Protein AF-0000000072297226 (afdb_homodimer)

pLDDT: mean 73.75, std 20.99, range [23.91, 97.94]

Structure (mmCIF, N/CA/C/O backbone):
data_AF-0000000072297226-model_v1
#
loop_
_entity.id
_entity.type
_entity.pdbx_description
1 polymer 'Uncharacterized protein'
#
loop_
_atom_site.group_PDB
_atom_site.id
_atom_site.type_symbol
_atom_site.label_atom_id
_atom_site.label_alt_id
_atom_site.label_comp_id
_atom_site.label_asym_id
_atom_site.label_entity_id
_atom_site.label_seq_id
_atom_site.pdbx_PDB_ins_code
_atom_site.Cartn_x
_atom_site.Cartn_y
_atom_site.Cartn_z
_atom_site.occupancy
_atom_site.B_iso_or_equiv
_atom_site.auth_seq_id
_atom_site.auth_comp_id
_atom_site.auth_asym_id
_atom_site.auth_atom_id
_atom_site.pdbx_PDB_model_num
ATOM 1 N N . MET A 1 1 ? 13.914 -8.742 -15.695 1 69.19 1 MET A N 1
ATOM 2 C CA . MET A 1 1 ? 13.812 -7.773 -14.602 1 69.19 1 MET A CA 1
ATOM 3 C C . MET A 1 1 ? 15.172 -7.152 -14.297 1 69.19 1 MET A C 1
ATOM 5 O O . MET A 1 1 ? 16.203 -7.809 -14.438 1 69.19 1 MET A O 1
ATOM 9 N N . SER A 1 2 ? 15.219 -5.949 -14.078 1 81.19 2 SER A N 1
ATOM 10 C CA . SER A 1 2 ? 16.469 -5.23 -13.836 1 81.19 2 SER A CA 1
ATOM 11 C C . SER A 1 2 ? 17.125 -5.684 -12.539 1 81.19 2 SER A C 1
ATOM 13 O O . SER A 1 2 ? 16.438 -6.07 -11.586 1 81.19 2 SER A O 1
ATOM 15 N N . SER A 1 3 ? 18.391 -5.738 -12.586 1 87.81 3 SER A N 1
ATOM 16 C CA . SER A 1 3 ? 19.172 -6.105 -11.414 1 87.81 3 SER A CA 1
ATOM 17 C C . SER A 1 3 ? 19.266 -4.949 -10.422 1 87.81 3 SER A C 1
ATOM 19 O O . SER A 1 3 ? 18.938 -3.811 -10.758 1 87.81 3 SER A O 1
ATOM 21 N N . ILE A 1 4 ? 19.719 -5.289 -9.242 1 91.44 4 ILE A N 1
ATOM 22 C CA . ILE A 1 4 ? 19.938 -4.289 -8.203 1 91.44 4 ILE A CA 1
ATOM 23 C C . ILE A 1 4 ? 20.906 -3.221 -8.711 1 91.44 4 ILE A C 1
ATOM 25 O O . ILE A 1 4 ? 20.641 -2.023 -8.57 1 91.44 4 ILE A O 1
ATOM 29 N N . LYS A 1 5 ? 21.984 -3.68 -9.32 1 89.06 5 LYS A N 1
ATOM 30 C CA . LYS A 1 5 ? 23.016 -2.756 -9.805 1 89.06 5 LYS A CA 1
ATOM 31 C C . LYS A 1 5 ? 22.453 -1.847 -10.898 1 89.06 5 LYS A C 1
ATOM 33 O O . LYS A 1 5 ? 22.672 -0.633 -10.867 1 89.06 5 LYS A O 1
ATOM 38 N N . GLU A 1 6 ? 21.766 -2.432 -11.859 1 91.38 6 GLU A N 1
ATOM 39 C CA . GLU A 1 6 ? 21.188 -1.663 -12.961 1 91.38 6 GLU A CA 1
ATOM 40 C C . GLU A 1 6 ? 20.203 -0.624 -12.453 1 91.38 6 GLU A C 1
ATOM 42 O O . GLU A 1 6 ? 20.219 0.528 -12.891 1 91.38 6 GLU A O 1
ATOM 47 N N . LEU A 1 7 ? 19.328 -1.038 -11.523 1 93.19 7 LEU A N 1
ATOM 48 C CA . LEU A 1 7 ? 18.328 -0.127 -10.961 1 93.19 7 LEU A CA 1
ATOM 49 C C . LEU A 1 7 ? 19.016 0.98 -10.156 1 93.19 7 LEU A C 1
ATOM 51 O O . LEU A 1 7 ? 18.625 2.148 -10.258 1 93.19 7 LEU A O 1
ATOM 55 N N . SER A 1 8 ? 20 0.607 -9.344 1 91.5 8 SER A N 1
ATOM 56 C CA . SER A 1 8 ? 20.719 1.586 -8.539 1 91.5 8 SER A CA 1
ATOM 57 C C . SER A 1 8 ? 21.344 2.672 -9.406 1 91.5 8 SER A C 1
ATOM 59 O O . SER A 1 8 ? 21.219 3.861 -9.109 1 91.5 8 SER A O 1
ATOM 61 N N . GLU A 1 9 ? 21.953 2.297 -10.484 1 91 9 GLU A N 1
ATOM 62 C CA . GLU A 1 9 ? 22.609 3.236 -11.391 1 91 9 GLU A CA 1
ATOM 63 C C . GLU A 1 9 ? 21.594 4.129 -12.094 1 91 9 GLU A C 1
ATOM 65 O O . GLU A 1 9 ? 21.812 5.332 -12.242 1 91 9 GLU A O 1
ATOM 70 N N . ARG A 1 10 ? 20.547 3.51 -12.555 1 93.62 10 ARG A N 1
ATOM 71 C CA . ARG A 1 10 ? 19.5 4.273 -13.242 1 93.62 10 ARG A CA 1
ATOM 72 C C . ARG A 1 10 ? 18.844 5.266 -12.297 1 93.62 10 ARG A C 1
ATOM 74 O O . ARG A 1 10 ? 18.562 6.406 -12.68 1 93.62 10 ARG A O 1
ATOM 81 N N . ILE A 1 11 ? 18.516 4.84 -11.07 1 94.31 11 ILE A N 1
ATOM 82 C CA . ILE A 1 11 ? 17.922 5.711 -10.062 1 94.31 11 ILE A CA 1
ATOM 83 C C . ILE A 1 11 ? 18.844 6.906 -9.797 1 94.31 11 ILE A C 1
ATOM 85 O O . ILE A 1 11 ? 18.375 8.047 -9.75 1 94.31 11 ILE A O 1
ATOM 89 N N . ALA A 1 12 ? 20.172 6.664 -9.648 1 92.06 12 ALA A N 1
ATOM 90 C CA . ALA A 1 12 ? 21.125 7.734 -9.391 1 92.06 12 ALA A CA 1
ATOM 91 C C . ALA A 1 12 ? 21.172 8.727 -10.547 1 92.06 12 ALA A C 1
ATOM 93 O O . ALA A 1 12 ? 21.094 9.938 -10.336 1 92.06 12 ALA A O 1
ATOM 94 N N . ARG A 1 13 ? 21.219 8.234 -11.703 1 94 13 ARG A N 1
ATOM 95 C CA . ARG A 1 13 ? 21.328 9.086 -12.883 1 94 13 ARG A CA 1
ATOM 96 C C . ARG A 1 13 ? 20.062 9.914 -13.078 1 94 13 ARG A C 1
ATOM 98 O O . ARG A 1 13 ? 20.125 11.133 -13.273 1 94 13 ARG A O 1
ATOM 105 N N . LYS A 1 14 ? 18.922 9.25 -13.055 1 94.56 14 LYS A N 1
ATOM 106 C CA . LYS A 1 14 ? 17.656 9.922 -13.344 1 94.56 14 LYS A CA 1
ATOM 107 C C . LYS A 1 14 ? 17.266 10.859 -12.211 1 94.56 14 LYS A C 1
ATOM 109 O O . LYS A 1 14 ? 16.688 11.922 -12.445 1 94.56 14 LYS A O 1
ATOM 114 N N . SER A 1 15 ? 17.531 10.438 -10.953 1 95.12 15 SER A N 1
ATOM 115 C CA . SER A 1 15 ? 17.219 11.336 -9.844 1 95.12 15 SER A CA 1
ATOM 116 C C . SER A 1 15 ? 18.062 12.602 -9.898 1 95.12 15 SER A C 1
ATOM 118 O O . SER A 1 15 ? 17.609 13.68 -9.508 1 95.12 15 SER A O 1
ATOM 120 N N . ALA A 1 16 ? 19.281 12.492 -10.406 1 94.25 16 ALA A N 1
ATOM 121 C CA . ALA A 1 16 ? 20.141 13.664 -10.555 1 94.25 16 ALA A CA 1
ATOM 122 C C . ALA A 1 16 ? 19.547 14.664 -11.539 1 94.25 16 ALA A C 1
ATOM 124 O O . ALA A 1 16 ? 19.672 15.875 -11.352 1 94.25 16 ALA A O 1
ATOM 125 N N . ILE A 1 17 ? 18.953 14.156 -12.547 1 95.44 17 ILE A N 1
ATOM 126 C CA . ILE A 1 17 ? 18.312 15.008 -13.531 1 95.44 17 ILE A CA 1
ATOM 127 C C . ILE A 1 17 ? 17.172 15.789 -12.867 1 95.44 17 ILE A C 1
ATOM 129 O O . ILE A 1 17 ? 17.062 17 -13.047 1 95.44 17 ILE A O 1
ATOM 133 N N . VAL A 1 18 ? 16.359 15.125 -12.109 1 95.06 18 VAL A N 1
ATOM 134 C CA . VAL A 1 18 ? 15.227 15.758 -11.453 1 95.06 18 VAL A CA 1
ATOM 135 C C . VAL A 1 18 ? 15.727 16.734 -10.398 1 95.06 18 VAL A C 1
ATOM 137 O O . VAL A 1 18 ? 15.172 17.828 -10.25 1 95.06 18 VAL A O 1
ATOM 140 N N . GLU A 1 19 ? 16.734 16.344 -9.664 1 94 19 GLU A N 1
ATOM 141 C CA . GLU A 1 19 ? 17.297 17.219 -8.633 1 94 19 GLU A CA 1
ATOM 142 C C . GLU A 1 19 ? 17.812 18.516 -9.227 1 94 19 GLU A C 1
ATOM 144 O O . GLU A 1 19 ? 17.641 19.594 -8.641 1 94 19 GLU A O 1
ATOM 149 N N . LYS A 1 20 ? 18.531 18.406 -10.305 1 94.5 20 LYS A N 1
ATOM 150 C CA . LYS A 1 20 ? 19.016 19.609 -10.992 1 94.5 20 LYS A CA 1
ATOM 151 C C . LYS A 1 20 ? 17.875 20.516 -11.406 1 94.5 20 LYS A C 1
ATOM 153 O O . LYS A 1 20 ? 17.969 21.734 -11.281 1 94.5 20 LYS A O 1
ATOM 158 N N . TRP A 1 21 ? 16.844 19.922 -11.922 1 95.56 21 TRP A N 1
ATOM 159 C CA . TRP A 1 21 ? 15.664 20.688 -12.305 1 95.56 21 TRP A CA 1
ATOM 160 C C . TRP A 1 21 ? 15.055 21.391 -11.094 1 95.56 21 TRP A C 1
ATOM 162 O O . TRP A 1 21 ? 14.703 22.562 -11.164 1 95.56 21 TRP A O 1
ATOM 172 N N . LEU A 1 22 ? 14.914 20.719 -9.984 1 95 22 LEU A N 1
ATOM 173 C CA . LEU A 1 22 ? 14.375 21.297 -8.758 1 95 22 LEU A CA 1
ATOM 174 C C . LEU A 1 22 ? 15.234 22.469 -8.289 1 95 22 LEU A C 1
ATOM 176 O O . LEU A 1 22 ? 14.711 23.5 -7.875 1 95 22 LEU A O 1
ATOM 180 N N . ALA A 1 23 ? 16.516 22.281 -8.359 1 93.62 23 ALA A N 1
ATOM 181 C CA . ALA A 1 23 ? 17.438 23.328 -7.969 1 93.62 23 ALA A CA 1
ATOM 182 C C . ALA A 1 23 ? 17.266 24.562 -8.852 1 93.62 23 ALA A C 1
ATOM 184 O O . ALA A 1 23 ? 17.312 25.703 -8.359 1 93.62 23 ALA A O 1
ATOM 185 N N . GLY A 1 24 ? 17.109 24.312 -10.109 1 94.25 24 GLY A N 1
ATOM 186 C CA . GLY A 1 24 ? 16.875 25.406 -11.039 1 94.25 24 GLY A CA 1
ATOM 187 C C . GLY A 1 24 ? 15.617 26.188 -10.742 1 94.25 24 GLY A C 1
ATOM 188 O O . GLY A 1 24 ? 15.555 27.406 -10.992 1 94.25 24 GLY A O 1
ATOM 189 N N . LYS A 1 25 ? 14.641 25.516 -10.195 1 92.69 25 LYS A N 1
ATOM 190 C CA . LYS A 1 25 ? 13.375 26.141 -9.844 1 92.69 25 LYS A CA 1
ATOM 191 C C . LYS A 1 25 ? 13.391 26.656 -8.406 1 92.69 25 LYS A C 1
ATOM 193 O O . LYS A 1 25 ? 12.391 27.172 -7.914 1 92.69 25 LYS A O 1
ATOM 198 N N . ASN A 1 26 ? 14.484 26.484 -7.688 1 92.56 26 ASN A N 1
ATOM 199 C CA . ASN A 1 26 ? 14.594 26.781 -6.266 1 92.56 26 ASN A CA 1
ATOM 200 C C . ASN A 1 26 ? 13.469 26.125 -5.469 1 92.56 26 ASN A C 1
ATOM 202 O O . ASN A 1 26 ? 12.875 26.766 -4.594 1 92.56 26 ASN A O 1
ATOM 206 N N . ALA A 1 27 ? 13.148 24.938 -5.922 1 91.06 27 ALA A N 1
ATOM 207 C CA . ALA A 1 27 ? 12.086 24.188 -5.266 1 91.06 27 ALA A CA 1
ATOM 208 C C . ALA A 1 27 ? 12.664 23.062 -4.402 1 91.06 27 ALA A C 1
ATOM 210 O O . ALA A 1 27 ? 13.695 22.484 -4.742 1 91.06 27 ALA A O 1
ATOM 211 N N . LYS A 1 28 ? 12.039 22.844 -3.305 1 88.19 28 LYS A N 1
ATOM 212 C CA . LYS A 1 28 ? 12.414 21.75 -2.402 1 88.19 28 LYS A CA 1
ATOM 213 C C . LYS A 1 28 ? 11.234 20.828 -2.143 1 88.19 28 LYS A C 1
ATOM 215 O O . LYS A 1 28 ? 10.102 21.281 -2.006 1 88.19 28 LYS A O 1
ATOM 220 N N . VAL A 1 29 ? 11.562 19.578 -2.131 1 91.25 29 VAL A N 1
ATOM 221 C CA . VAL A 1 29 ? 10.523 18.609 -1.829 1 91.25 29 VAL A CA 1
ATOM 222 C C . VAL A 1 29 ? 10.758 18.016 -0.439 1 91.25 29 VAL A C 1
ATOM 224 O O . VAL A 1 29 ? 11.883 17.641 -0.094 1 91.25 29 VAL A O 1
ATOM 227 N N . SER A 1 30 ? 9.773 18.078 0.385 1 91.5 30 SER A N 1
ATOM 228 C CA . SER A 1 30 ? 9.828 17.562 1.748 1 91.5 30 SER A CA 1
ATOM 229 C C . SER A 1 30 ? 8.438 17.312 2.309 1 91.5 30 SER A C 1
ATOM 231 O O . SER A 1 30 ? 7.438 17.719 1.703 1 91.5 30 SER A O 1
ATOM 233 N N . PHE A 1 31 ? 8.414 16.641 3.4 1 92.44 31 PHE A N 1
ATOM 234 C CA . PHE A 1 31 ? 7.148 16.406 4.09 1 92.44 31 PHE A CA 1
ATOM 235 C C . PHE A 1 31 ? 7.066 17.25 5.363 1 92.44 31 PHE A C 1
ATOM 237 O O . PHE A 1 31 ? 6.18 17.031 6.195 1 92.44 31 PHE A O 1
ATOM 244 N N . ASP A 1 32 ? 7.953 18.156 5.445 1 89.88 32 ASP A N 1
ATOM 245 C CA . ASP A 1 32 ? 7.926 19.047 6.613 1 89.88 32 ASP A CA 1
ATOM 246 C C . ASP A 1 32 ? 6.609 19.812 6.684 1 89.88 32 ASP A C 1
ATOM 248 O O . ASP A 1 32 ? 5.953 20.031 5.664 1 89.88 32 ASP A O 1
ATOM 252 N N . GLN A 1 33 ? 6.293 20.156 7.883 1 84.88 33 GLN A N 1
ATOM 253 C CA . GLN A 1 33 ? 5.031 20.844 8.148 1 84.88 33 GLN A CA 1
ATOM 254 C C . GLN A 1 33 ? 4.883 22.078 7.277 1 84.88 33 GLN A C 1
ATOM 256 O O . 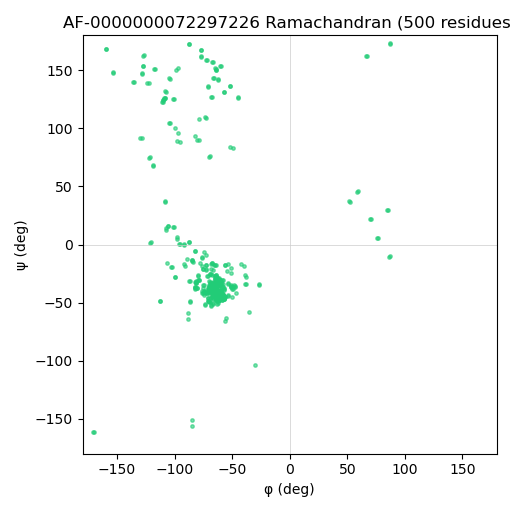GLN A 1 33 ? 3.779 22.406 6.84 1 84.88 33 GLN A O 1
ATOM 261 N N . GLU A 1 34 ? 5.938 22.766 6.957 1 84.31 34 GLU A N 1
ATOM 262 C CA . GLU A 1 34 ? 5.902 24.031 6.23 1 84.31 34 GLU A CA 1
ATOM 263 C C . GLU A 1 34 ? 6.105 23.812 4.734 1 84.31 34 GLU A C 1
ATOM 265 O O . GLU A 1 34 ? 6.109 24.766 3.957 1 84.31 34 GLU A O 1
ATOM 270 N N . ALA A 1 35 ? 6.266 22.578 4.363 1 88.44 35 ALA A N 1
ATOM 271 C CA . ALA A 1 35 ? 6.527 22.297 2.957 1 88.44 35 ALA A CA 1
ATOM 272 C C . ALA A 1 35 ? 5.277 22.5 2.109 1 88.44 35 ALA A C 1
ATOM 274 O O . ALA A 1 35 ? 4.16 22.531 2.635 1 88.44 35 ALA A O 1
ATOM 275 N N . LYS A 1 36 ? 5.527 22.688 0.871 1 85.81 36 LYS A N 1
ATOM 276 C CA . LYS A 1 36 ? 4.41 22.797 -0.062 1 85.81 36 LYS A CA 1
ATOM 277 C C . LYS A 1 36 ? 3.619 21.5 -0.137 1 85.81 36 LYS A C 1
ATOM 279 O O . LYS A 1 36 ? 4.191 20.406 -0.032 1 85.81 36 LYS A O 1
ATOM 284 N N . ASP A 1 37 ? 2.404 21.609 -0.417 1 79.5 37 ASP A N 1
ATOM 285 C CA . ASP A 1 37 ? 1.491 20.484 -0.368 1 79.5 37 ASP A CA 1
ATOM 286 C C . ASP A 1 37 ? 1.52 19.688 -1.678 1 79.5 37 ASP A C 1
ATOM 288 O O . ASP A 1 37 ? 0.962 18.594 -1.764 1 79.5 37 ASP A O 1
ATOM 292 N N . GLU A 1 38 ? 2.146 20.375 -2.621 1 78.88 38 GLU A N 1
ATOM 293 C CA . GLU A 1 38 ? 2.182 19.688 -3.912 1 78.88 38 GLU A CA 1
ATOM 294 C C . GLU A 1 38 ? 3.607 19.625 -4.457 1 78.88 38 GLU A C 1
ATOM 296 O O . GLU A 1 38 ? 4.426 20.5 -4.195 1 78.88 38 GLU A O 1
ATOM 301 N N . TYR A 1 39 ? 3.795 18.516 -5.148 1 85.5 39 TYR A N 1
ATOM 302 C CA . TYR A 1 39 ? 5.051 18.422 -5.887 1 85.5 39 TYR A CA 1
ATOM 303 C C . TYR A 1 39 ? 5.145 19.516 -6.941 1 85.5 39 TYR A C 1
ATOM 305 O O . TYR A 1 39 ? 4.141 19.875 -7.562 1 85.5 39 TYR A O 1
ATOM 313 N N . PRO A 1 40 ? 6.324 20.062 -7.133 1 87.56 40 PRO A N 1
ATOM 314 C CA . PRO A 1 40 ? 6.449 21.109 -8.148 1 87.56 40 PRO A CA 1
ATOM 315 C C . PRO A 1 40 ? 5.887 20.688 -9.508 1 87.56 40 PRO A C 1
ATOM 317 O O . PRO A 1 40 ? 6.102 19.562 -9.938 1 87.56 40 PRO A O 1
ATOM 320 N N . ASP A 1 41 ? 5.195 21.578 -10.055 1 82.75 41 ASP A N 1
ATOM 321 C CA . ASP A 1 41 ? 4.488 21.312 -11.297 1 82.75 41 ASP A CA 1
ATOM 322 C C . ASP A 1 41 ? 5.465 21.109 -12.461 1 82.75 41 ASP A C 1
ATOM 324 O O . ASP A 1 41 ? 6.32 21.969 -12.703 1 82.75 41 ASP A O 1
ATOM 328 N N . THR A 1 42 ? 5.305 20.031 -13.117 1 83.88 42 THR A N 1
ATOM 329 C CA . THR A 1 42 ? 6.172 19.734 -14.25 1 83.88 42 THR A CA 1
ATOM 330 C C . THR A 1 42 ? 5.465 20.047 -15.57 1 83.88 42 THR A C 1
ATOM 332 O O . THR A 1 42 ? 5.887 19.562 -16.625 1 83.88 42 THR A O 1
ATOM 335 N N . ASP A 1 43 ? 4.379 20.797 -15.422 1 76.69 43 ASP A N 1
ATOM 336 C CA . ASP A 1 43 ? 3.686 21.188 -16.641 1 76.69 43 ASP A CA 1
ATOM 337 C C . ASP A 1 43 ? 4.625 21.938 -17.594 1 76.69 43 ASP A C 1
ATOM 339 O O . ASP A 1 43 ? 5.34 22.844 -17.188 1 76.69 43 ASP A O 1
ATOM 343 N N . GLY A 1 44 ? 4.684 21.578 -18.844 1 80.12 44 GLY A N 1
ATOM 344 C CA . GLY A 1 44 ? 5.566 22.188 -19.844 1 80.12 44 GLY A CA 1
ATOM 345 C C . GLY A 1 44 ? 6.945 21.547 -19.875 1 80.12 44 GLY A C 1
ATOM 346 O O . GLY A 1 44 ? 7.773 21.891 -20.719 1 80.12 44 GLY A O 1
ATOM 347 N N . GLU A 1 45 ? 7.191 20.734 -18.906 1 87.94 45 GLU A N 1
ATOM 348 C CA . GLU A 1 45 ? 8.445 19.984 -18.828 1 87.94 45 GLU A CA 1
ATOM 349 C C . GLU A 1 45 ? 8.195 18.484 -18.859 1 87.94 45 GLU A C 1
ATOM 351 O O . GLU A 1 45 ? 8.531 17.766 -17.906 1 87.94 45 GLU A O 1
ATOM 356 N N . SER A 1 46 ? 7.738 18.047 -20.016 1 82.94 46 SER A N 1
ATOM 357 C CA . SER A 1 46 ? 7.293 16.656 -20.172 1 82.94 46 SER A CA 1
ATOM 358 C C . SER A 1 46 ? 8.43 15.68 -19.906 1 82.94 46 SER A C 1
ATOM 360 O O . SER A 1 46 ? 8.227 14.609 -19.328 1 82.94 46 SER A O 1
ATOM 362 N N . GLU A 1 47 ? 9.609 16.078 -20.312 1 88.69 47 GLU A N 1
ATOM 363 C CA . GLU A 1 47 ? 10.758 15.188 -20.109 1 88.69 47 GLU A CA 1
ATOM 364 C C . GLU A 1 47 ? 11.039 14.977 -18.625 1 88.69 47 GLU A C 1
ATOM 366 O O . GLU A 1 47 ? 11.312 13.859 -18.203 1 88.69 47 GLU A O 1
ATOM 371 N N . ILE A 1 48 ? 10.914 16.031 -17.828 1 91.44 48 ILE A N 1
ATOM 372 C CA . ILE A 1 48 ? 11.156 15.945 -16.391 1 91.44 48 ILE A CA 1
ATOM 373 C C . ILE A 1 48 ? 10.078 15.086 -15.742 1 91.44 48 ILE A C 1
ATOM 375 O O . ILE A 1 48 ? 10.367 14.281 -14.859 1 91.44 48 ILE A O 1
ATOM 379 N N . GLY A 1 49 ? 8.867 15.289 -16.203 1 87.44 49 GLY A N 1
ATOM 380 C CA . GLY A 1 49 ? 7.781 14.469 -15.703 1 87.44 49 GLY A CA 1
ATOM 381 C C . GLY A 1 49 ? 7.992 12.984 -15.938 1 87.44 49 GLY A C 1
ATOM 382 O O . GLY A 1 49 ? 7.75 12.172 -15.039 1 87.44 49 GLY A O 1
ATOM 383 N N . MET A 1 50 ? 8.453 12.711 -17.078 1 86.75 50 MET A N 1
ATOM 384 C CA . MET A 1 50 ? 8.711 11.312 -17.422 1 86.75 50 MET A CA 1
ATOM 385 C C . MET A 1 50 ? 9.852 10.742 -16.594 1 86.75 50 MET A C 1
ATOM 387 O O . MET A 1 50 ? 9.781 9.609 -16.109 1 86.75 50 MET A O 1
ATOM 391 N N . VAL A 1 51 ? 10.898 11.477 -16.484 1 92.06 51 VAL A N 1
ATOM 392 C CA . VAL A 1 51 ? 12.055 11.031 -15.719 1 92.06 51 VAL A CA 1
ATOM 393 C C . VAL A 1 51 ? 11.664 10.812 -14.258 1 92.06 51 VAL A C 1
ATOM 395 O O . VAL A 1 51 ? 12.094 9.852 -13.625 1 92.06 51 VAL A O 1
ATOM 398 N N . ARG A 1 52 ? 10.812 11.703 -13.68 1 92.06 52 ARG A N 1
ATOM 399 C CA . ARG A 1 52 ? 10.305 11.562 -12.32 1 92.06 52 ARG A CA 1
ATOM 400 C C . ARG A 1 52 ? 9.562 10.234 -12.148 1 92.06 52 ARG A C 1
ATOM 402 O O . ARG A 1 52 ? 9.797 9.516 -11.172 1 92.06 52 ARG A O 1
ATOM 409 N N . MET A 1 53 ? 8.789 9.938 -13.133 1 87.75 53 MET A N 1
ATOM 410 C CA . MET A 1 53 ? 8.016 8.703 -13.062 1 87.75 53 MET A CA 1
ATOM 411 C C . MET A 1 53 ? 8.93 7.488 -13.117 1 87.75 53 MET A C 1
ATOM 413 O O . MET A 1 53 ? 8.695 6.492 -12.43 1 87.75 53 MET A O 1
ATOM 417 N N . VAL A 1 54 ? 9.898 7.555 -13.914 1 88.44 54 VAL A N 1
ATOM 418 C CA . VAL A 1 54 ? 10.852 6.457 -14.016 1 88.44 54 VAL A CA 1
ATOM 419 C C . VAL A 1 54 ? 11.555 6.262 -12.68 1 88.44 54 VAL A C 1
ATOM 421 O O . VAL A 1 54 ? 11.758 5.125 -12.242 1 88.44 54 VAL A O 1
ATOM 424 N N . VAL A 1 55 ? 11.906 7.367 -12.023 1 93 55 VAL A N 1
ATOM 425 C CA . VAL A 1 55 ? 12.555 7.281 -10.719 1 93 55 VAL A CA 1
ATOM 426 C C . VAL A 1 55 ? 11.625 6.602 -9.719 1 93 55 VAL A C 1
ATOM 428 O O . VAL A 1 55 ? 12.047 5.719 -8.969 1 93 55 VAL A O 1
ATOM 431 N N . ILE A 1 56 ? 10.352 6.992 -9.758 1 90.62 56 ILE A N 1
ATOM 432 C CA . ILE A 1 56 ? 9.359 6.434 -8.852 1 90.62 56 ILE A CA 1
ATOM 433 C C . ILE A 1 56 ? 9.227 4.93 -9.086 1 90.62 56 ILE A C 1
ATOM 435 O O . ILE A 1 56 ? 9.32 4.137 -8.148 1 90.62 56 ILE A O 1
ATOM 439 N N . ASP A 1 57 ? 9.117 4.527 -10.289 1 87 57 ASP A N 1
ATOM 440 C CA . ASP A 1 57 ? 8.945 3.121 -10.641 1 87 57 ASP A CA 1
ATOM 441 C C . ASP A 1 57 ? 10.195 2.316 -10.289 1 87 57 ASP A C 1
ATOM 443 O O . ASP A 1 57 ? 10.109 1.237 -9.703 1 87 57 ASP A O 1
ATOM 447 N N . ASP A 1 58 ? 11.336 2.861 -10.664 1 90.81 58 ASP A N 1
ATOM 448 C CA . ASP A 1 58 ? 12.594 2.156 -10.43 1 90.81 58 ASP A CA 1
ATOM 449 C C . ASP A 1 58 ? 12.875 2.018 -8.938 1 90.81 58 ASP A C 1
ATOM 451 O O . ASP A 1 58 ? 13.383 0.986 -8.492 1 90.81 58 ASP A O 1
ATOM 455 N N . THR A 1 59 ? 12.641 3.07 -8.227 1 94.19 59 THR A N 1
ATOM 456 C CA . THR A 1 59 ? 12.891 3.029 -6.789 1 94.19 59 THR A CA 1
ATOM 457 C C . THR A 1 59 ? 11.969 2.025 -6.109 1 94.19 59 THR A C 1
ATOM 459 O O . THR A 1 59 ? 12.383 1.305 -5.199 1 94.19 59 THR A O 1
ATOM 462 N N . SER A 1 60 ? 10.734 1.976 -6.527 1 90.5 60 SER A N 1
ATOM 463 C CA . SER A 1 60 ? 9.805 0.985 -6 1 90.5 60 SER A CA 1
ATOM 464 C C . SER A 1 60 ? 10.273 -0.433 -6.309 1 90.5 60 SER A C 1
ATOM 466 O O . SER A 1 60 ? 10.289 -1.293 -5.422 1 90.5 60 SER A O 1
ATOM 468 N N . ALA A 1 61 ? 10.641 -0.639 -7.578 1 90.31 61 ALA A N 1
ATOM 469 C CA . ALA A 1 61 ? 11.148 -1.952 -7.973 1 90.31 61 ALA A CA 1
ATOM 470 C C . ALA A 1 61 ? 12.406 -2.314 -7.188 1 90.31 61 ALA A C 1
ATOM 472 O O . ALA A 1 61 ? 12.586 -3.467 -6.793 1 90.31 61 ALA A O 1
ATOM 473 N N . PHE A 1 62 ? 13.266 -1.305 -7.02 1 94.38 62 PHE A N 1
ATOM 474 C CA . PHE A 1 62 ? 14.5 -1.472 -6.258 1 94.38 62 PHE A CA 1
ATOM 475 C C . PHE A 1 62 ? 14.195 -1.902 -4.828 1 94.38 62 PHE A C 1
ATOM 477 O O . PHE A 1 62 ? 14.797 -2.848 -4.316 1 94.38 62 PHE A O 1
ATOM 484 N N . CYS A 1 63 ? 13.273 -1.238 -4.164 1 93 63 CYS A N 1
ATOM 485 C CA . CYS A 1 63 ? 12.859 -1.575 -2.809 1 93 63 CYS A CA 1
ATOM 486 C C . CYS A 1 63 ? 12.312 -2.998 -2.744 1 93 63 CYS A C 1
ATOM 488 O O . CYS A 1 63 ? 12.648 -3.754 -1.829 1 93 63 CYS A O 1
ATOM 490 N N . ASP A 1 64 ? 11.508 -3.387 -3.691 1 91.56 64 ASP A N 1
ATOM 491 C CA . ASP A 1 64 ? 10.891 -4.707 -3.736 1 91.56 64 ASP A CA 1
ATOM 492 C C . ASP A 1 64 ? 11.945 -5.809 -3.773 1 91.56 64 ASP A C 1
ATOM 494 O O . ASP A 1 64 ? 11.773 -6.863 -3.16 1 91.56 64 ASP A O 1
ATOM 498 N N . LEU A 1 65 ? 13.016 -5.574 -4.492 1 93.25 65 LEU A N 1
ATOM 499 C CA . LEU A 1 65 ? 14.07 -6.582 -4.605 1 93.25 65 LEU A CA 1
ATOM 500 C C . LEU A 1 65 ? 14.695 -6.867 -3.246 1 93.25 65 LEU A C 1
ATOM 502 O O . LEU A 1 65 ? 15.102 -8 -2.973 1 93.25 65 LEU A O 1
ATOM 506 N N . PHE A 1 66 ? 14.758 -5.887 -2.43 1 92.06 66 PHE A N 1
ATOM 507 C CA . PHE A 1 66 ? 15.344 -6.078 -1.107 1 92.06 66 PHE A CA 1
ATOM 508 C C . PHE A 1 66 ? 14.344 -6.73 -0.159 1 92.06 66 PHE A C 1
ATOM 510 O O . PHE A 1 66 ? 14.734 -7.352 0.831 1 92.06 66 PHE A O 1
ATOM 517 N N . LEU A 1 67 ? 13.086 -6.551 -0.391 1 88.94 67 LEU A N 1
ATOM 518 C CA . LEU A 1 67 ? 12.062 -7.254 0.378 1 88.94 67 LEU A CA 1
ATOM 519 C C . LEU A 1 67 ? 12.039 -8.734 0.026 1 88.94 67 LEU A C 1
ATOM 521 O O . LEU A 1 67 ? 12.07 -9.594 0.915 1 88.94 67 LEU A O 1
ATOM 525 N N . GLY A 1 68 ? 12.07 -9.016 -1.293 1 90.19 68 GLY A N 1
ATOM 526 C CA . GLY A 1 68 ? 11.961 -10.391 -1.769 1 90.19 68 GLY A CA 1
ATOM 527 C C . GLY A 1 68 ? 10.523 -10.844 -1.958 1 90.19 68 GLY A C 1
ATOM 528 O O . GLY A 1 68 ? 9.586 -10.117 -1.611 1 90.19 68 GLY A O 1
ATOM 529 N N . PRO A 1 69 ? 10.359 -11.961 -2.488 1 89.69 69 PRO A N 1
ATOM 530 C CA . PRO A 1 69 ? 9.055 -12.445 -2.947 1 89.69 69 PRO A CA 1
ATOM 531 C C . PRO A 1 69 ? 8.062 -12.648 -1.801 1 89.69 69 PRO A C 1
ATOM 533 O O . PRO A 1 69 ? 6.852 -12.531 -2 1 89.69 69 PRO A O 1
ATOM 536 N N . ARG A 1 70 ? 8.508 -12.898 -0.669 1 84.81 70 ARG A N 1
ATOM 537 C CA . ARG A 1 70 ? 7.609 -13.148 0.453 1 84.81 70 ARG A CA 1
ATOM 538 C C . ARG A 1 70 ? 7.207 -11.852 1.138 1 84.81 70 ARG A C 1
ATOM 540 O O . ARG A 1 70 ? 6.016 -11.539 1.248 1 84.81 70 ARG A O 1
ATOM 547 N N . GLU A 1 71 ? 8.172 -11.008 1.453 1 84 71 GLU A N 1
ATOM 548 C CA . GLU A 1 71 ? 7.926 -9.812 2.248 1 84 71 GLU A CA 1
ATOM 549 C C . GLU A 1 71 ? 7.23 -8.734 1.42 1 84 71 GLU A C 1
ATOM 551 O O . GLU A 1 71 ? 6.582 -7.844 1.971 1 84 71 GLU A O 1
ATOM 556 N N . VAL A 1 72 ? 7.371 -8.867 0.129 1 88.31 72 VAL A N 1
ATOM 557 C CA . VAL A 1 72 ? 6.746 -7.871 -0.737 1 88.31 72 VAL A CA 1
ATOM 558 C C . VAL A 1 72 ? 5.227 -7.988 -0.648 1 88.31 72 VAL A C 1
ATOM 560 O O . VAL A 1 72 ? 4.504 -7.062 -1.022 1 88.31 72 VAL A O 1
ATOM 563 N N . LEU A 1 73 ? 4.707 -9.141 -0.098 1 84.06 73 LEU A N 1
ATOM 564 C CA . LEU A 1 73 ? 3.273 -9.375 0.004 1 84.06 73 LEU A CA 1
ATOM 565 C C . LEU A 1 73 ? 2.717 -8.797 1.3 1 84.06 73 LEU A C 1
ATOM 567 O O . LEU A 1 73 ? 1.503 -8.82 1.522 1 84.06 73 LEU A O 1
ATOM 571 N N . ALA A 1 74 ? 3.566 -8.172 2.072 1 76.31 74 ALA A N 1
ATOM 572 C CA . ALA A 1 74 ? 3.178 -7.672 3.387 1 76.31 74 ALA A CA 1
ATOM 573 C C . ALA A 1 74 ? 2.072 -6.625 3.271 1 76.31 74 ALA A C 1
ATOM 575 O O . ALA A 1 74 ? 1.117 -6.637 4.051 1 76.31 74 ALA A O 1
ATOM 576 N N . PRO A 1 75 ? 2.139 -5.781 2.307 1 73.06 75 PRO A N 1
ATOM 577 C CA . PRO A 1 75 ? 1.069 -4.785 2.205 1 73.06 75 PRO A CA 1
ATOM 578 C C . PRO A 1 75 ? -0.297 -5.414 1.937 1 73.06 75 PRO A C 1
ATOM 580 O O . PRO A 1 75 ? -1.325 -4.852 2.324 1 73.06 75 PRO A O 1
ATOM 583 N N . VAL A 1 76 ? -0.288 -6.492 1.338 1 72.19 76 VAL A N 1
ATOM 584 C CA . VAL A 1 76 ? -1.552 -7.164 1.051 1 72.19 76 VAL A CA 1
ATOM 585 C C . VAL A 1 76 ? -2.219 -7.59 2.355 1 72.19 76 VAL A C 1
ATOM 587 O O . VAL A 1 76 ? -3.424 -7.402 2.535 1 72.19 76 VAL A O 1
ATOM 590 N N . TRP A 1 77 ? -1.387 -8.023 3.285 1 68 77 TRP A N 1
ATOM 591 C CA . TRP A 1 77 ? -1.913 -8.469 4.57 1 68 77 TRP A CA 1
ATOM 592 C C . TRP A 1 77 ? -2.189 -7.285 5.488 1 68 77 TRP A C 1
ATOM 594 O O . TRP A 1 77 ? -3.115 -7.324 6.301 1 68 77 TRP A O 1
ATOM 604 N N . GLY A 1 78 ? -1.387 -6.344 5.305 1 68.5 78 GLY A N 1
ATOM 605 C CA . GLY A 1 78 ? -1.493 -5.191 6.184 1 68.5 78 GLY A CA 1
ATOM 606 C C . GLY A 1 78 ? -2.562 -4.207 5.75 1 68.5 78 GLY A C 1
ATOM 607 O O . GLY A 1 78 ? -2.916 -3.295 6.504 1 68.5 78 GLY A O 1
ATOM 608 N N . ALA A 1 79 ? -3.135 -4.488 4.605 1 71.81 79 ALA A N 1
ATOM 609 C CA . ALA A 1 79 ? -4.074 -3.535 4.02 1 71.81 79 ALA A CA 1
ATOM 610 C C . ALA A 1 79 ? -5.293 -3.34 4.922 1 71.81 79 ALA A C 1
ATOM 612 O O . ALA A 1 79 ? -5.777 -2.219 5.082 1 71.81 79 ALA A O 1
ATOM 613 N N . ALA A 1 80 ? -5.789 -4.379 5.492 1 69.81 80 ALA A N 1
ATOM 614 C CA . ALA A 1 80 ? -6.961 -4.281 6.359 1 69.81 80 ALA A CA 1
ATOM 615 C C . ALA A 1 80 ? -6.676 -3.395 7.566 1 69.81 80 ALA A C 1
ATOM 617 O O . ALA A 1 80 ? -7.512 -2.574 7.953 1 69.81 80 ALA A O 1
ATOM 618 N N . ILE A 1 81 ? -5.504 -3.576 8.07 1 69.25 81 ILE A N 1
ATOM 619 C CA . ILE A 1 81 ? -5.125 -2.807 9.242 1 69.25 81 ILE A CA 1
ATOM 620 C C . ILE A 1 81 ? -4.938 -1.339 8.867 1 69.25 81 ILE A C 1
ATOM 622 O O . ILE A 1 81 ? -5.363 -0.443 9.602 1 69.25 81 ILE A O 1
ATOM 626 N N . ASP A 1 82 ? -4.348 -1.171 7.777 1 75.69 82 ASP A N 1
ATOM 627 C CA . ASP A 1 82 ? -4.16 0.194 7.297 1 75.69 82 ASP A CA 1
ATOM 628 C C . ASP A 1 82 ? -5.5 0.886 7.066 1 75.69 82 ASP A C 1
ATOM 630 O O . ASP A 1 82 ? -5.676 2.053 7.422 1 75.69 82 ASP A O 1
ATOM 634 N N . ASN A 1 83 ? -6.312 0.162 6.473 1 74.38 83 ASN A N 1
ATOM 635 C CA . ASN A 1 83 ? -7.641 0.71 6.211 1 74.38 83 ASN A CA 1
ATOM 636 C C . ASN A 1 83 ? -8.367 1.065 7.504 1 74.38 83 ASN A C 1
ATOM 638 O O . ASN A 1 83 ? -8.969 2.135 7.609 1 74.38 83 ASN A O 1
ATOM 642 N N . ALA A 1 84 ? -8.297 0.176 8.406 1 73.19 84 ALA A N 1
ATOM 643 C CA . ALA A 1 84 ? -8.938 0.421 9.695 1 73.19 84 ALA A CA 1
ATOM 644 C C . ALA A 1 84 ? -8.359 1.664 10.367 1 73.19 84 ALA A C 1
ATOM 646 O O . ALA A 1 84 ? -9.094 2.477 10.922 1 73.19 84 ALA A O 1
ATOM 647 N N . ALA A 1 85 ? -7.086 1.751 10.32 1 78.56 85 ALA A N 1
ATOM 648 C CA . ALA A 1 85 ? -6.426 2.904 10.922 1 78.56 85 ALA A CA 1
ATOM 649 C C . ALA A 1 85 ? -6.875 4.203 10.258 1 78.56 85 ALA A C 1
ATOM 651 O O . ALA A 1 85 ? -7.125 5.199 10.945 1 78.56 85 ALA A O 1
ATOM 652 N N . GLN A 1 86 ? -6.988 4.176 8.961 1 83.75 86 GLN A N 1
ATOM 653 C CA . GLN A 1 86 ? -7.41 5.367 8.234 1 83.75 86 GLN A CA 1
ATOM 654 C C . GLN A 1 86 ? -8.836 5.758 8.594 1 83.75 86 GLN A C 1
ATOM 656 O O . GLN A 1 86 ? -9.148 6.945 8.734 1 83.75 86 GLN A O 1
ATOM 661 N N . GLN A 1 87 ? -9.648 4.832 8.711 1 81.31 87 GLN A N 1
ATOM 662 C CA . GLN A 1 87 ? -11.031 5.105 9.102 1 81.31 87 GLN A CA 1
ATOM 663 C C . GLN A 1 87 ? -11.094 5.707 10.508 1 81.31 87 GLN A C 1
ATOM 665 O O . GLN A 1 87 ? -11.852 6.645 10.75 1 81.31 87 GLN A O 1
ATOM 670 N N . PHE A 1 88 ? -10.305 5.156 11.359 1 80.31 88 PHE A N 1
ATOM 671 C CA . PHE A 1 88 ? -10.234 5.648 12.727 1 80.31 88 PHE A CA 1
ATOM 672 C C . PHE A 1 88 ? -9.773 7.102 12.758 1 80.31 88 PHE A C 1
ATOM 674 O O . PHE A 1 88 ? -10.359 7.93 13.461 1 80.31 88 PHE A O 1
ATOM 681 N N . ILE A 1 89 ? -8.836 7.383 12.016 1 88.38 89 ILE A N 1
ATOM 682 C CA . ILE A 1 89 ? -8.258 8.727 11.945 1 88.38 89 ILE A CA 1
ATOM 683 C C . ILE A 1 89 ? -9.305 9.711 11.438 1 88.38 89 ILE A C 1
ATOM 685 O O . ILE A 1 89 ? -9.469 10.797 12.008 1 88.38 89 ILE A O 1
ATOM 689 N N . TYR A 1 90 ? -9.969 9.297 10.469 1 86.19 90 TYR A N 1
ATOM 690 C CA . TYR A 1 90 ? -10.969 10.172 9.875 1 86.19 90 TYR A CA 1
ATOM 691 C C . TYR A 1 90 ? -12.164 10.344 10.797 1 86.19 90 TYR A C 1
ATOM 693 O O . TYR A 1 90 ? -12.609 11.469 11.062 1 86.19 90 TYR A O 1
ATOM 701 N N . HIS A 1 91 ? -12.656 9.289 11.289 1 82.25 91 HIS A N 1
ATOM 702 C CA . HIS A 1 91 ? -13.898 9.289 12.055 1 82.25 91 HIS A CA 1
ATOM 703 C C . HIS A 1 91 ? -13.75 10.094 13.344 1 82.25 91 HIS A C 1
ATOM 705 O O . HIS A 1 91 ? -14.672 10.805 13.734 1 82.25 91 HIS A O 1
ATOM 711 N N . PHE A 1 92 ? -12.664 10.023 13.977 1 86.81 92 PHE A N 1
ATOM 712 C CA . PHE A 1 92 ? -12.5 10.68 15.273 1 86.81 92 PHE A CA 1
ATOM 713 C C . PHE A 1 92 ? -11.797 12.023 15.109 1 86.81 92 PHE A C 1
ATOM 715 O O . PHE A 1 92 ? -11.398 12.641 16.094 1 86.81 92 PHE A O 1
ATOM 722 N N . ASN A 1 93 ? -11.562 12.406 13.922 1 92.38 93 ASN A N 1
ATOM 723 C CA . ASN A 1 93 ? -10.992 13.711 13.609 1 92.38 93 ASN A CA 1
ATOM 724 C C . ASN A 1 93 ? -9.633 13.898 14.273 1 92.38 93 ASN A C 1
ATOM 726 O O . ASN A 1 93 ? -9.359 14.953 14.852 1 92.38 93 ASN A O 1
ATOM 730 N N . ILE A 1 94 ? -8.836 12.875 14.148 1 94.31 94 ILE A N 1
ATOM 731 C CA . ILE A 1 94 ? -7.539 12.898 14.82 1 94.31 94 ILE A CA 1
ATOM 732 C C . ILE A 1 94 ? -6.648 13.961 14.188 1 94.31 94 ILE A C 1
ATOM 734 O O . ILE A 1 94 ? -5.922 14.672 14.891 1 94.31 94 ILE A O 1
ATOM 738 N N . LEU A 1 95 ? -6.668 14.148 12.898 1 96.19 95 LEU A N 1
ATOM 739 C CA . LEU A 1 95 ? -5.832 15.148 12.234 1 96.19 95 LEU A CA 1
ATOM 740 C C . LEU A 1 95 ? -6.16 16.547 12.734 1 96.19 95 LEU A C 1
ATOM 742 O O . LEU A 1 95 ? -5.258 17.359 12.93 1 96.19 95 LEU A O 1
ATOM 746 N N . HIS A 1 96 ? -7.41 16.797 13.031 1 96.62 96 HIS A N 1
ATOM 747 C CA . HIS A 1 96 ? -7.855 18.109 13.469 1 96.62 96 HIS A CA 1
ATOM 748 C C . HIS A 1 96 ? -7.395 18.406 14.891 1 96.62 96 HIS A C 1
ATOM 750 O O . HIS A 1 96 ? -7.383 19.562 15.312 1 96.62 96 HIS A O 1
ATOM 756 N N . ALA A 1 97 ? -7.098 17.406 15.609 1 97.5 97 ALA A N 1
ATOM 757 C CA . ALA A 1 97 ? -6.676 17.562 17 1 97.5 97 ALA A CA 1
ATOM 758 C C . ALA A 1 97 ? -5.23 18.047 17.078 1 97.5 97 ALA A C 1
ATOM 760 O O . ALA A 1 97 ? -4.758 18.422 18.156 1 97.5 97 ALA A O 1
ATOM 761 N N . ILE A 1 98 ? -4.52 18.047 15.992 1 97.69 98 ILE A N 1
ATOM 762 C CA . ILE A 1 98 ? -3.123 18.469 15.922 1 97.69 98 ILE A CA 1
ATOM 763 C C . ILE A 1 98 ? -3.016 19.781 15.148 1 97.69 98 ILE A C 1
ATOM 765 O O . ILE A 1 98 ? -3.48 19.875 14.016 1 97.69 98 ILE A O 1
ATOM 769 N N . PRO A 1 99 ? -2.443 20.781 15.727 1 96.5 99 PRO A N 1
ATOM 770 C CA . PRO A 1 99 ? -2.369 22.078 15.047 1 96.5 99 PRO A CA 1
ATOM 771 C C . PRO A 1 99 ? -1.527 22.031 13.773 1 96.5 99 PRO A C 1
ATOM 773 O O . PRO A 1 99 ? -0.547 21.281 13.711 1 96.5 99 PRO A O 1
ATOM 776 N N . LEU A 1 100 ? -1.789 22.812 12.805 1 94.31 100 LEU A N 1
ATOM 777 C CA . LEU A 1 100 ? -1.079 22.891 11.531 1 94.31 100 LEU A CA 1
ATOM 778 C C . LEU A 1 100 ? 0.318 23.469 11.727 1 94.31 100 LEU A C 1
ATOM 780 O O . LEU A 1 100 ? 1.257 23.078 11.023 1 94.31 100 LEU A O 1
ATOM 784 N N . ASP A 1 101 ? 0.445 24.469 12.625 1 91.06 101 ASP A N 1
ATOM 785 C CA . ASP A 1 101 ? 1.714 25.156 12.859 1 91.06 101 ASP A CA 1
ATOM 786 C C . ASP A 1 101 ? 2.303 24.781 14.211 1 91.06 101 ASP A C 1
ATOM 788 O O . ASP A 1 101 ? 2.977 25.594 14.852 1 91.06 101 ASP A O 1
ATOM 792 N N . GLY A 1 102 ? 2.172 23.594 14.648 1 92.19 102 GLY A N 1
ATOM 793 C CA . GLY A 1 102 ? 2.678 23.156 15.945 1 92.19 102 GLY A CA 1
ATOM 794 C C . GLY A 1 102 ? 2.613 21.656 16.141 1 92.19 102 GLY A C 1
ATOM 795 O O . GLY A 1 102 ? 2.742 20.891 15.18 1 92.19 102 GLY A O 1
ATOM 796 N N . GLU A 1 103 ? 2.688 21.328 17.359 1 95.75 103 GLU A N 1
ATOM 797 C CA . GLU A 1 103 ? 2.648 19.922 17.75 1 95.75 103 GLU A CA 1
ATOM 798 C C . GLU A 1 103 ? 1.573 19.672 18.812 1 95.75 103 GLU A C 1
ATOM 800 O O . GLU A 1 103 ? 1.004 20.625 19.359 1 95.75 103 GLU A O 1
ATOM 805 N N . ALA A 1 104 ? 1.178 18.516 19.016 1 97.81 104 ALA A N 1
ATOM 806 C CA . ALA A 1 104 ? 0.314 18.078 20.109 1 97.81 104 ALA A CA 1
ATOM 807 C C . ALA A 1 104 ? 0.842 16.781 20.75 1 97.81 104 ALA A C 1
ATOM 809 O O . ALA A 1 104 ? 1.365 15.914 20.047 1 97.81 104 ALA A O 1
ATOM 810 N N . THR A 1 105 ? 0.773 16.688 22.031 1 97.75 105 THR A N 1
ATOM 811 C CA . THR A 1 105 ? 1.116 15.445 22.703 1 97.75 105 THR A CA 1
ATOM 812 C C . THR A 1 105 ? -0.018 14.43 22.578 1 97.75 105 THR A C 1
ATOM 814 O O . THR A 1 105 ? -1.155 14.797 22.281 1 97.75 105 THR A O 1
ATOM 817 N N . TYR A 1 106 ? 0.349 13.156 22.828 1 95.12 106 TYR A N 1
ATOM 818 C CA . TYR A 1 106 ? -0.695 12.141 22.812 1 95.12 106 TYR A CA 1
ATOM 819 C C . TYR A 1 106 ? -1.758 12.43 23.859 1 95.12 106 TYR A C 1
ATOM 821 O O . TYR A 1 106 ? -2.941 12.156 23.641 1 95.12 106 TYR A O 1
ATOM 829 N N . ALA A 1 107 ? -1.37 13.016 24.953 1 96.5 107 ALA A N 1
ATOM 830 C CA . ALA A 1 107 ? -2.318 13.391 26 1 96.5 107 ALA A CA 1
ATOM 831 C C . ALA A 1 107 ? -3.297 14.445 25.5 1 96.5 107 ALA A C 1
ATOM 833 O O . ALA A 1 107 ? -4.504 14.344 25.734 1 96.5 107 ALA A O 1
ATOM 834 N N . GLU A 1 108 ? -2.828 15.414 24.812 1 97.94 108 GLU A N 1
ATOM 835 C CA . GLU A 1 108 ? -3.662 16.484 24.266 1 97.94 108 GLU A CA 1
ATOM 836 C C . GLU A 1 108 ? -4.598 15.945 23.188 1 97.94 108 GLU A C 1
ATOM 838 O O . GLU A 1 108 ? -5.777 16.297 23.156 1 97.94 108 GLU A O 1
ATOM 843 N N . ILE A 1 109 ? -4.066 15.102 22.328 1 97.38 109 ILE A N 1
ATOM 844 C CA . ILE A 1 109 ? -4.863 14.523 21.25 1 97.38 109 ILE A CA 1
ATOM 845 C C . ILE A 1 109 ? -5.984 13.672 21.844 1 97.38 109 ILE A C 1
ATOM 847 O O . ILE A 1 109 ? -7.145 13.805 21.453 1 97.38 109 ILE A O 1
ATOM 851 N N . SER A 1 110 ? -5.574 12.852 22.781 1 92.69 110 SER A N 1
ATOM 852 C CA . SER A 1 110 ? -6.523 11.977 23.469 1 92.69 110 SER A CA 1
ATOM 853 C C . SER A 1 110 ? -7.652 12.781 24.109 1 92.69 110 SER A C 1
ATOM 855 O O . SER A 1 110 ? -8.828 12.422 23.969 1 92.69 110 SER A O 1
ATOM 857 N N . ALA A 1 111 ? -7.367 13.828 24.766 1 95.56 111 ALA A N 1
ATOM 858 C CA . ALA A 1 111 ? -8.359 14.68 25.422 1 95.56 111 ALA A CA 1
ATOM 859 C C . ALA A 1 111 ? -9.305 15.305 24.406 1 95.56 111 ALA A C 1
ATOM 861 O O . ALA A 1 111 ? -10.516 15.383 24.625 1 95.56 111 ALA A O 1
ATOM 862 N N . LYS A 1 112 ? -8.828 15.703 23.328 1 95.5 112 LYS A N 1
ATOM 863 C CA . LYS A 1 112 ? -9.625 16.406 22.328 1 95.5 112 LYS A CA 1
ATOM 864 C C . LYS A 1 112 ? -10.57 15.438 21.609 1 95.5 112 LYS A C 1
ATOM 866 O O . LYS A 1 112 ? -11.703 15.805 21.281 1 95.5 112 LYS A O 1
ATOM 871 N N . VAL A 1 113 ? -10.07 14.25 21.312 1 91.94 113 VAL A N 1
ATOM 872 C CA . VAL A 1 113 ? -10.867 13.344 20.484 1 91.94 113 VAL A CA 1
ATOM 873 C C . VAL A 1 113 ? -11.719 12.453 21.375 1 91.94 113 VAL A C 1
ATOM 875 O O . VAL A 1 113 ? -12.641 11.781 20.906 1 91.94 113 VAL A O 1
ATOM 878 N N . GLY A 1 114 ? -11.414 12.344 22.688 1 88.44 114 GLY A N 1
ATOM 879 C CA . GLY A 1 114 ? -12.219 11.57 23.625 1 88.44 114 GLY A CA 1
ATOM 880 C C . GLY A 1 114 ? -11.867 10.094 23.625 1 88.44 114 GLY A C 1
ATOM 881 O O . GLY A 1 114 ? -12.75 9.25 23.781 1 88.44 114 GLY A O 1
ATOM 882 N N . LEU A 1 115 ? -10.594 9.789 23.328 1 83.06 115 LEU A N 1
ATOM 883 C CA . LEU A 1 115 ? -10.094 8.422 23.359 1 83.06 115 LEU A CA 1
ATOM 884 C C . LEU A 1 115 ? -8.836 8.312 24.219 1 83.06 115 LEU A C 1
ATOM 886 O O . LEU A 1 115 ? -8.125 9.305 24.406 1 83.06 115 LEU A O 1
ATOM 890 N N . SER A 1 116 ? -8.617 7.121 24.75 1 83.56 116 SER A N 1
ATOM 891 C CA . SER A 1 116 ? -7.402 6.914 25.531 1 83.56 116 SER A CA 1
ATOM 892 C C . SER A 1 116 ? -6.16 6.992 24.641 1 83.56 116 SER A C 1
ATOM 894 O O . SER A 1 116 ? -6.23 6.738 23.438 1 83.56 116 SER A O 1
ATOM 896 N N . GLU A 1 117 ? -5.008 7.285 25.25 1 85.88 117 GLU A N 1
ATOM 897 C CA . GLU A 1 117 ? -3.738 7.316 24.531 1 85.88 117 GLU A CA 1
ATOM 898 C C . GLU A 1 117 ? -3.41 5.953 23.922 1 85.88 117 GLU A C 1
ATOM 900 O O . GLU A 1 117 ? -2.805 5.871 22.859 1 85.88 117 GLU A O 1
ATOM 905 N N . ARG A 1 118 ? -3.777 4.973 24.562 1 77.38 118 ARG A N 1
ATOM 906 C CA . ARG A 1 118 ? -3.52 3.6 24.125 1 77.38 118 ARG A CA 1
ATOM 907 C C . ARG A 1 118 ? -4.168 3.318 22.781 1 77.38 118 ARG A C 1
ATOM 909 O O . ARG A 1 118 ? -3.623 2.566 21.969 1 77.38 118 ARG A O 1
ATOM 916 N N . LYS A 1 119 ? -5.289 3.994 22.531 1 74.88 119 LYS A N 1
ATOM 917 C CA . LYS A 1 119 ? -6.008 3.809 21.281 1 74.88 119 LYS A CA 1
ATOM 918 C C . LYS A 1 119 ? -5.469 4.73 20.188 1 74.88 119 LYS A C 1
ATOM 920 O O . LYS A 1 119 ? -5.422 4.359 19.016 1 74.88 119 LYS A O 1
ATOM 925 N N . VAL A 1 120 ? -5.027 5.824 20.578 1 85.25 120 VAL A N 1
ATOM 926 C CA . VAL A 1 120 ? -4.652 6.871 19.641 1 85.25 120 VAL A CA 1
ATOM 927 C C . VAL A 1 120 ? -3.244 6.613 19.109 1 85.25 120 VAL A C 1
ATOM 929 O O . VAL A 1 120 ? -2.992 6.734 17.906 1 85.25 120 VAL A O 1
ATOM 932 N N . LYS A 1 121 ? -2.324 6.137 19.938 1 84.62 121 LYS A N 1
ATOM 933 C CA . LYS A 1 121 ? -0.902 6.047 19.625 1 84.62 121 LYS A CA 1
ATOM 934 C C . LYS A 1 121 ? -0.659 5.082 18.469 1 84.62 121 LYS A C 1
ATOM 936 O O . LYS A 1 121 ? 0.006 5.43 17.484 1 84.62 121 LYS A O 1
ATOM 941 N N . PRO A 1 122 ? -1.263 3.869 18.516 1 77.81 122 PRO A N 1
ATOM 942 C CA . PRO A 1 122 ? -0.991 2.943 17.406 1 77.81 122 PRO A CA 1
ATOM 943 C C . PRO A 1 122 ? -1.534 3.441 16.078 1 77.81 122 PRO A C 1
ATOM 945 O O . PRO A 1 122 ? -0.925 3.203 15.023 1 77.81 122 PRO A O 1
ATOM 948 N N . VAL A 1 123 ? -2.629 4.137 16.109 1 81.88 123 VAL A N 1
ATOM 949 C CA . VAL A 1 123 ? -3.264 4.633 14.891 1 81.88 123 VAL A CA 1
ATOM 950 C C . VAL A 1 123 ? -2.43 5.766 14.297 1 81.88 123 VAL A C 1
ATOM 952 O O . VAL A 1 123 ? -2.215 5.824 13.086 1 81.88 123 VAL A O 1
ATOM 955 N N . VAL A 1 124 ? -1.972 6.598 15.195 1 87.5 124 VAL A N 1
ATOM 956 C CA . VAL A 1 124 ? -1.133 7.711 14.773 1 87.5 124 VAL A CA 1
ATOM 957 C C . VAL A 1 124 ? 0.169 7.18 14.172 1 87.5 124 VAL A C 1
ATOM 959 O O . VAL A 1 124 ? 0.605 7.641 13.117 1 87.5 124 VAL A O 1
ATOM 962 N N . ARG A 1 125 ? 0.696 6.191 14.781 1 83.44 125 ARG A N 1
ATOM 963 C CA . ARG A 1 125 ? 1.945 5.609 14.305 1 83.44 125 ARG A CA 1
ATOM 964 C C . ARG A 1 125 ? 1.743 4.895 12.977 1 83.44 125 ARG A C 1
ATOM 966 O O . ARG A 1 125 ? 2.637 4.891 12.125 1 83.44 125 ARG A O 1
ATOM 973 N N . LYS A 1 126 ? 0.643 4.324 12.758 1 80.5 126 LYS A N 1
ATOM 974 C CA . LYS A 1 126 ? 0.322 3.727 11.461 1 80.5 126 LYS A CA 1
ATOM 975 C C . LYS A 1 126 ? 0.23 4.793 10.375 1 80.5 126 LYS A C 1
ATOM 977 O O . LYS A 1 126 ? 0.678 4.574 9.25 1 80.5 126 LYS A O 1
ATOM 982 N N . ALA A 1 127 ? -0.36 5.922 10.758 1 86.06 127 ALA A N 1
ATOM 983 C CA . ALA A 1 127 ? -0.481 7.027 9.812 1 86.06 127 ALA A CA 1
ATOM 984 C C . ALA A 1 127 ? 0.893 7.523 9.367 1 86.06 127 ALA A C 1
ATOM 986 O O . ALA A 1 127 ? 1.068 7.934 8.219 1 86.06 127 ALA A O 1
ATOM 987 N N . MET A 1 128 ? 1.873 7.371 10.242 1 88.25 128 MET A N 1
ATOM 988 C CA . MET A 1 128 ? 3.221 7.852 9.953 1 88.25 128 MET A CA 1
ATOM 989 C C . MET A 1 128 ? 3.875 7.027 8.852 1 88.25 128 MET A C 1
ATOM 991 O O . MET A 1 128 ? 4.672 7.551 8.07 1 88.25 128 MET A O 1
ATOM 995 N N . LEU A 1 129 ? 3.438 5.824 8.719 1 80.62 129 LEU A N 1
ATOM 996 C CA . LEU A 1 129 ? 3.994 4.941 7.695 1 80.62 129 LEU A CA 1
ATOM 997 C C . LEU A 1 129 ? 3.531 5.363 6.305 1 80.62 129 LEU A C 1
ATOM 999 O O . LEU A 1 129 ? 4.141 4.98 5.305 1 80.62 129 LEU A O 1
ATOM 1003 N N . ASN A 1 130 ? 2.482 6.16 6.234 1 83.44 130 ASN A N 1
ATOM 1004 C CA . ASN A 1 130 ? 1.968 6.688 4.977 1 83.44 130 ASN A CA 1
ATOM 1005 C C . ASN A 1 130 ? 2.312 8.164 4.805 1 83.44 130 ASN A C 1
ATOM 1007 O O . ASN A 1 130 ? 1.641 8.883 4.062 1 83.44 130 ASN A O 1
ATOM 1011 N N . GLN A 1 131 ? 3.209 8.617 5.562 1 89.69 131 GLN A N 1
ATOM 1012 C CA . GLN A 1 131 ? 3.729 9.984 5.523 1 89.69 131 GLN A CA 1
ATOM 1013 C C . GLN A 1 131 ? 2.688 10.984 6.023 1 89.69 131 GLN A C 1
ATOM 1015 O O . GLN A 1 131 ? 2.732 12.164 5.672 1 89.69 131 GLN A O 1
ATOM 1020 N N . MET A 1 132 ? 1.736 10.414 6.805 1 92.75 132 MET A N 1
ATOM 1021 C CA . MET A 1 132 ? 0.819 11.289 7.527 1 92.75 132 MET A CA 1
ATOM 1022 C C . MET A 1 132 ? 1.236 11.422 8.992 1 92.75 132 MET A C 1
ATOM 1024 O O . MET A 1 132 ? 1.469 10.422 9.664 1 92.75 132 MET A O 1
ATOM 1028 N N . LEU A 1 133 ? 1.421 12.633 9.484 1 94.31 133 LEU A N 1
ATOM 1029 C CA . LEU A 1 133 ? 1.838 12.93 10.852 1 94.31 133 LEU A CA 1
ATOM 1030 C C . LEU A 1 133 ? 3.264 12.445 11.102 1 94.31 133 LEU A C 1
ATOM 1032 O O . LEU A 1 133 ? 3.828 11.719 10.289 1 94.31 133 LEU A O 1
ATOM 1036 N N . ARG A 1 134 ? 3.848 12.93 12.078 1 93.44 134 ARG A N 1
ATOM 1037 C CA . ARG A 1 134 ? 5.211 12.555 12.445 1 93.44 134 ARG A CA 1
ATOM 1038 C C . ARG A 1 134 ? 5.453 12.75 13.938 1 93.44 134 ARG A C 1
ATOM 1040 O O . ARG A 1 134 ? 4.809 13.586 14.57 1 93.44 134 ARG A O 1
ATOM 1047 N N . GLU A 1 135 ? 6.258 11.938 14.453 1 91.94 135 GLU A N 1
ATOM 1048 C CA . GLU A 1 135 ? 6.688 11.984 15.852 1 91.94 135 GLU A CA 1
ATOM 1049 C C . GLU A 1 135 ? 8.203 12.125 15.953 1 91.94 135 GLU A C 1
ATOM 1051 O O . GLU A 1 135 ? 8.891 11.195 16.375 1 91.94 135 GLU A O 1
ATOM 1056 N N . ASP A 1 136 ? 8.742 13.297 15.703 1 85.69 136 ASP A N 1
ATOM 1057 C CA . ASP A 1 136 ? 10.188 13.539 15.742 1 85.69 136 ASP A CA 1
ATOM 1058 C C . ASP A 1 136 ? 10.695 13.602 17.172 1 85.69 136 ASP A C 1
ATOM 1060 O O . ASP A 1 136 ? 11.852 13.281 17.453 1 85.69 136 ASP A O 1
ATOM 1064 N N . VAL A 1 137 ? 9.859 14.125 18 1 88.88 137 VAL A N 1
ATOM 1065 C CA . VAL A 1 137 ? 10.086 14.141 19.438 1 88.88 137 VAL A CA 1
ATOM 1066 C C . VAL A 1 137 ? 9.117 13.18 20.125 1 88.88 137 VAL A C 1
ATOM 1068 O O . VAL A 1 137 ? 7.918 13.18 19.828 1 88.88 137 VAL A O 1
ATOM 1071 N N . PRO A 1 138 ? 9.719 12.266 20.906 1 90.56 138 PRO A N 1
ATOM 1072 C CA . PRO A 1 138 ? 8.836 11.281 21.547 1 90.56 138 PRO A CA 1
ATOM 1073 C C . PRO A 1 138 ? 7.582 11.914 22.156 1 90.56 138 PRO A C 1
ATOM 1075 O O . PRO A 1 138 ? 7.664 12.93 22.844 1 90.56 138 PRO A O 1
ATOM 1078 N N . ASP A 1 139 ? 6.461 11.391 21.781 1 92.88 139 ASP A N 1
ATOM 1079 C CA . ASP A 1 139 ? 5.137 11.68 22.312 1 92.88 139 ASP A CA 1
ATOM 1080 C C . ASP A 1 139 ? 4.613 13.023 21.797 1 92.88 139 ASP A C 1
ATOM 1082 O O . ASP A 1 139 ? 3.609 13.531 22.297 1 92.88 139 ASP A O 1
ATOM 1086 N N . HIS A 1 140 ? 5.375 13.656 20.875 1 95.56 140 HIS A N 1
ATOM 1087 C CA . HIS A 1 140 ? 4.906 14.867 20.203 1 95.56 140 HIS A CA 1
ATOM 1088 C C . HIS A 1 140 ? 4.609 14.594 18.734 1 95.56 140 HIS A C 1
ATOM 1090 O O . HIS A 1 140 ? 5.484 14.148 18 1 95.56 140 HIS A O 1
ATOM 1096 N N . VAL A 1 141 ? 3.406 14.875 18.359 1 96.62 141 VAL A N 1
ATOM 1097 C CA . VAL A 1 141 ? 2.953 14.57 17.016 1 96.62 141 VAL A CA 1
ATOM 1098 C C . VAL A 1 141 ? 2.809 15.867 16.219 1 96.62 141 VAL A C 1
ATOM 1100 O O . VAL A 1 141 ? 2.293 16.859 16.734 1 96.62 141 VAL A O 1
ATOM 1103 N N . PHE A 1 142 ? 3.354 15.891 15.016 1 95.69 142 PHE A N 1
ATOM 1104 C CA . PHE A 1 142 ? 3.311 17.016 14.094 1 95.69 142 PHE A CA 1
ATOM 1105 C C . PHE A 1 142 ? 2.574 16.641 12.812 1 95.69 142 PHE A C 1
ATOM 1107 O O . PHE A 1 142 ? 2.533 15.469 12.438 1 95.69 142 PHE A O 1
ATOM 1114 N N . GLN A 1 143 ? 1.981 17.734 12.25 1 95.88 143 GLN A N 1
ATOM 1115 C CA . GLN A 1 143 ? 1.471 17.531 10.898 1 95.88 143 GLN A CA 1
ATOM 1116 C C . GLN A 1 143 ? 2.611 17.406 9.891 1 95.88 143 GLN A C 1
ATOM 1118 O O . GLN A 1 143 ? 3.613 18.109 9.992 1 95.88 143 GLN A O 1
ATOM 1123 N N . THR A 1 144 ? 2.518 16.484 9 1 95.38 144 THR A N 1
ATOM 1124 C CA . THR A 1 144 ? 3.342 16.547 7.797 1 95.38 144 THR A CA 1
ATOM 1125 C C . THR A 1 144 ? 2.652 17.359 6.711 1 95.38 144 THR A C 1
ATOM 1127 O O . THR A 1 144 ? 1.482 17.719 6.848 1 95.38 144 THR A O 1
ATOM 1130 N N . ALA A 1 145 ? 3.395 17.578 5.691 1 94 145 ALA A N 1
ATOM 1131 C CA . ALA A 1 145 ? 2.791 18.281 4.562 1 94 145 ALA A CA 1
ATOM 1132 C C . ALA A 1 145 ? 1.593 17.516 4.012 1 94 145 ALA A C 1
ATOM 1134 O O . ALA A 1 145 ? 0.618 18.125 3.555 1 94 145 ALA A O 1
ATOM 1135 N N . SER A 1 146 ? 1.625 16.203 4.043 1 93.12 146 SER A N 1
ATOM 1136 C CA . SER A 1 146 ? 0.544 15.359 3.533 1 93.12 146 SER A CA 1
ATOM 1137 C C . SER A 1 146 ? -0.705 15.484 4.398 1 93.12 146 SER A C 1
ATOM 1139 O O . SER A 1 146 ? -1.806 15.695 3.885 1 93.12 146 SER A O 1
ATOM 1141 N N . SER A 1 147 ? -0.537 15.289 5.703 1 95.19 147 SER A N 1
ATOM 1142 C CA . SER A 1 147 ? -1.688 15.422 6.59 1 95.19 147 SER A CA 1
ATOM 1143 C C . SER A 1 147 ? -2.182 16.859 6.645 1 95.19 147 SER A C 1
ATOM 1145 O O . SER A 1 147 ? -3.387 17.109 6.738 1 95.19 147 SER A O 1
ATOM 1147 N N . ALA A 1 148 ? -1.276 17.828 6.539 1 94.75 148 ALA A N 1
ATOM 1148 C CA . ALA A 1 148 ? -1.662 19.25 6.5 1 94.75 148 ALA A CA 1
ATOM 1149 C C . ALA A 1 148 ? -2.49 19.547 5.254 1 94.75 148 ALA A C 1
ATOM 1151 O O . ALA A 1 148 ? -3.432 20.344 5.309 1 94.75 148 ALA A O 1
ATOM 1152 N N . LEU A 1 149 ? -2.092 18.984 4.172 1 90.44 149 LEU A N 1
ATOM 1153 C CA . LEU A 1 149 ? -2.83 19.156 2.926 1 90.44 149 LEU A CA 1
ATOM 1154 C C . LEU A 1 149 ? -4.297 18.781 3.109 1 90.44 149 LEU A C 1
ATOM 1156 O O . LEU A 1 149 ? -5.188 19.484 2.637 1 90.44 149 LEU A O 1
ATOM 1160 N N . LEU A 1 150 ? -4.539 17.688 3.783 1 89.88 150 LEU A N 1
ATOM 1161 C CA . LEU A 1 150 ? -5.91 17.234 4.027 1 89.88 150 LEU A CA 1
ATOM 1162 C C . LEU A 1 150 ? -6.68 18.281 4.836 1 89.88 150 LEU A C 1
ATOM 1164 O O . LEU A 1 150 ? -7.871 18.484 4.609 1 89.88 150 LEU A O 1
ATOM 1168 N N . LEU A 1 151 ? -6 18.953 5.707 1 92.75 151 LEU A N 1
ATOM 1169 C CA . LEU A 1 151 ? -6.648 19.938 6.566 1 92.75 151 LEU A CA 1
ATOM 1170 C C . LEU A 1 151 ? -6.832 21.266 5.828 1 92.75 151 LEU A C 1
ATOM 1172 O O . LEU A 1 151 ? -7.836 21.953 6.027 1 92.75 151 LEU A O 1
ATOM 1176 N N . ARG A 1 152 ? -5.953 21.578 4.996 1 90.94 152 ARG A N 1
ATOM 1177 C CA . ARG A 1 152 ? -5.977 22.859 4.301 1 90.94 152 ARG A CA 1
ATOM 1178 C C . ARG A 1 152 ? -6.922 22.828 3.107 1 90.94 152 ARG A C 1
ATOM 1180 O O . ARG A 1 152 ? -7.516 23.844 2.742 1 90.94 152 ARG A O 1
ATOM 1187 N N . ASP A 1 153 ? -6.934 21.719 2.492 1 84.69 153 ASP A N 1
ATOM 1188 C CA . ASP A 1 153 ? -7.738 21.547 1.283 1 84.69 153 ASP A CA 1
ATOM 1189 C C . ASP A 1 153 ? -8.984 20.719 1.566 1 84.69 153 ASP A C 1
ATOM 1191 O O . ASP A 1 153 ? -8.922 19.484 1.622 1 84.69 153 ASP A O 1
ATOM 1195 N N . HIS A 1 154 ? -10.086 21.422 1.628 1 81.5 154 HIS A N 1
ATOM 1196 C CA . HIS A 1 154 ? -11.352 20.781 1.99 1 81.5 154 HIS A CA 1
ATOM 1197 C C . HIS A 1 154 ? -11.75 19.734 0.962 1 81.5 154 HIS A C 1
ATOM 1199 O O . HIS A 1 154 ? -12.359 18.719 1.311 1 81.5 154 HIS A O 1
ATOM 1205 N N . ASN A 1 155 ? -11.344 19.953 -0.25 1 74.12 155 ASN A N 1
ATOM 1206 C CA . ASN A 1 155 ? -11.656 18.969 -1.282 1 74.12 155 ASN A CA 1
ATOM 1207 C C . ASN A 1 155 ? -10.875 17.672 -1.074 1 74.12 155 ASN A C 1
ATOM 1209 O O . ASN A 1 155 ? -11.422 16.578 -1.254 1 74.12 155 ASN A O 1
ATOM 1213 N N . MET A 1 156 ? -9.648 17.828 -0.69 1 80.75 156 MET A N 1
ATOM 1214 C CA . MET A 1 156 ? -8.82 16.656 -0.425 1 80.75 156 MET A CA 1
ATOM 1215 C C . MET A 1 156 ? -9.32 15.898 0.798 1 80.75 156 MET A C 1
ATOM 1217 O O . MET A 1 156 ? -9.32 14.664 0.816 1 80.75 156 MET A O 1
ATOM 1221 N N . MET A 1 157 ? -9.797 16.656 1.755 1 84.25 157 MET A N 1
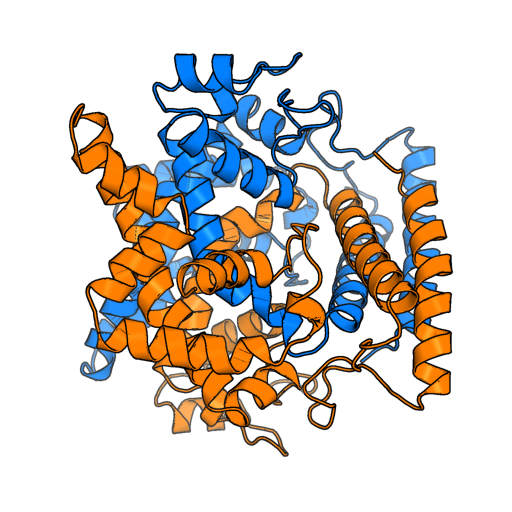ATOM 1222 C CA . MET A 1 157 ? -10.359 16.016 2.943 1 84.25 157 MET A CA 1
ATOM 1223 C C . MET A 1 157 ? -11.641 15.266 2.604 1 84.25 157 MET A C 1
ATOM 1225 O O . MET A 1 157 ? -11.867 14.156 3.096 1 84.25 157 MET A O 1
ATOM 1229 N N . ASN A 1 158 ? -12.398 15.836 1.814 1 76.06 158 ASN A N 1
ATOM 1230 C CA . ASN A 1 158 ? -13.625 15.18 1.382 1 76.06 158 ASN A CA 1
ATOM 1231 C C . ASN A 1 158 ? -13.336 13.906 0.593 1 76.06 158 ASN A C 1
ATOM 1233 O O . ASN A 1 158 ? -14.031 12.898 0.748 1 76.06 158 ASN A O 1
ATOM 1237 N N . TYR A 1 159 ? -12.352 14.055 -0.221 1 75.38 159 TYR A N 1
ATOM 1238 C CA . TYR A 1 159 ? -11.914 12.898 -0.994 1 75.38 159 TYR A CA 1
ATOM 1239 C C . TYR A 1 159 ? -11.43 11.781 -0.077 1 75.38 159 TYR A C 1
ATOM 1241 O O . TYR A 1 159 ? -11.828 10.625 -0.226 1 75.38 159 TYR A O 1
ATOM 1249 N N . TYR A 1 160 ? -10.633 12.156 0.82 1 81 160 TYR A N 1
ATOM 1250 C CA . TYR A 1 160 ? -10.125 11.227 1.827 1 81 160 TYR A CA 1
ATOM 1251 C C . TYR A 1 160 ? -11.266 10.57 2.59 1 81 160 TYR A C 1
ATOM 1253 O O . TYR A 1 160 ? -11.297 9.344 2.729 1 81 160 TYR A O 1
ATOM 1261 N N . GLY A 1 161 ? -12.18 11.312 3.008 1 78.69 161 GLY A N 1
ATOM 1262 C CA . GLY A 1 161 ? -13.344 10.812 3.732 1 78.69 161 GLY A CA 1
ATOM 1263 C C . GLY A 1 161 ? -14.203 9.883 2.908 1 78.69 161 GLY A C 1
ATOM 1264 O O . GLY A 1 161 ? -14.703 8.875 3.42 1 78.69 161 GLY A O 1
ATOM 1265 N N . PHE A 1 162 ? -14.352 10.203 1.711 1 73.75 162 PHE A N 1
ATOM 1266 C CA . PHE A 1 162 ? -15.148 9.383 0.804 1 73.75 162 PHE A CA 1
ATOM 1267 C C . PHE A 1 162 ? -14.562 7.98 0.694 1 73.75 162 PHE A C 1
ATOM 1269 O O . PHE A 1 162 ? -15.289 6.992 0.797 1 73.75 162 PHE A O 1
ATOM 1276 N N . PHE A 1 163 ? -13.328 7.852 0.545 1 74.44 163 PHE A N 1
ATOM 1277 C CA . PHE A 1 163 ? -12.695 6.555 0.343 1 74.44 163 PHE A CA 1
ATOM 1278 C C . PHE A 1 163 ? -12.664 5.762 1.643 1 74.44 163 PHE A C 1
ATOM 1280 O O . PHE A 1 163 ? -12.945 4.562 1.65 1 74.44 163 PHE A O 1
ATOM 1287 N N . VAL A 1 164 ? -12.383 6.426 2.686 1 75.88 164 VAL A N 1
ATOM 1288 C CA . VAL A 1 164 ? -12.172 5.707 3.938 1 75.88 164 VAL A CA 1
ATOM 1289 C C . VAL A 1 164 ? -13.523 5.32 4.543 1 75.88 164 VAL A C 1
ATOM 1291 O O . VAL A 1 164 ? -13.648 4.266 5.172 1 75.88 164 VAL A O 1
ATOM 1294 N N . GLU A 1 165 ? -14.516 6.078 4.312 1 71.38 165 GLU A N 1
ATOM 1295 C CA . GLU A 1 165 ? -15.789 5.84 4.988 1 71.38 165 GLU A CA 1
ATOM 1296 C C . GLU A 1 165 ? -16.766 5.105 4.078 1 71.38 165 GLU A C 1
ATOM 1298 O O . GLU A 1 165 ? -17.656 4.395 4.555 1 71.38 165 GLU A O 1
ATOM 1303 N N . GLN A 1 166 ? -16.578 5.332 2.844 1 70.06 166 GLN A N 1
ATOM 1304 C CA . GLN A 1 166 ? -17.609 4.777 1.972 1 70.06 166 GLN A CA 1
ATOM 1305 C C . GLN A 1 166 ? -17.047 3.648 1.108 1 70.06 166 GLN A C 1
ATOM 1307 O O . GLN A 1 166 ? -17.641 2.566 1.034 1 70.06 166 GLN A O 1
ATOM 1312 N N . ILE A 1 167 ? -15.93 3.934 0.5 1 67.62 167 ILE A N 1
ATOM 1313 C CA . ILE A 1 167 ? -15.43 2.988 -0.492 1 67.62 167 ILE A CA 1
ATOM 1314 C C . ILE A 1 167 ? -14.82 1.776 0.211 1 67.62 167 ILE A C 1
ATOM 1316 O O . ILE A 1 167 ? -15.062 0.635 -0.191 1 67.62 167 ILE A O 1
ATOM 1320 N N . LEU A 1 168 ? -14.117 2.031 1.218 1 69.12 168 LEU A N 1
ATOM 1321 C CA . LEU A 1 168 ? -13.453 0.947 1.932 1 69.12 168 LEU A CA 1
ATOM 1322 C C . LEU A 1 168 ? -14.469 -0.034 2.506 1 69.12 168 LEU A C 1
ATOM 1324 O O . LEU A 1 168 ? -14.359 -1.243 2.291 1 69.12 168 LEU A O 1
ATOM 1328 N N . PRO A 1 169 ? -15.547 0.371 3.098 1 64.81 169 PRO A N 1
ATOM 1329 C CA . PRO A 1 169 ? -16.562 -0.562 3.59 1 64.81 169 PRO A CA 1
ATOM 1330 C C . PRO A 1 169 ? -17.328 -1.254 2.461 1 64.81 169 PRO A C 1
ATOM 1332 O O . PRO A 1 169 ? -17.719 -2.412 2.6 1 64.81 169 PRO A O 1
ATOM 1335 N N . ALA A 1 170 ? -17.484 -0.576 1.403 1 63.28 170 ALA A N 1
ATOM 1336 C CA . ALA A 1 170 ? -18.172 -1.162 0.258 1 63.28 170 ALA A CA 1
ATOM 1337 C C . ALA A 1 170 ? -17.375 -2.307 -0.345 1 63.28 170 ALA A C 1
ATOM 1339 O O . ALA A 1 170 ? -17.938 -3.273 -0.858 1 63.28 170 ALA A O 1
ATOM 1340 N N . SER A 1 171 ? -16.047 -2.18 -0.263 1 64.56 171 SER A N 1
ATOM 1341 C CA . SER A 1 171 ? -15.188 -3.229 -0.793 1 64.56 171 SER A CA 1
ATOM 1342 C C . SER A 1 171 ? -15.367 -4.535 -0.026 1 64.56 171 SER A C 1
ATOM 1344 O O . SER A 1 171 ? -15.203 -5.621 -0.587 1 64.56 171 SER A O 1
ATOM 1346 N N . ALA A 1 172 ? -15.703 -4.461 1.188 1 60.62 172 ALA A N 1
ATOM 1347 C CA . ALA A 1 172 ? -15.969 -5.648 1.993 1 60.62 172 ALA A CA 1
ATOM 1348 C C . ALA A 1 172 ? -17.234 -6.363 1.516 1 60.62 172 ALA A C 1
ATOM 1350 O O . ALA A 1 172 ? -17.375 -7.57 1.708 1 60.62 172 ALA A O 1
ATOM 1351 N N . LYS A 1 173 ? -18.094 -5.617 0.934 1 60.56 173 LYS A N 1
ATOM 1352 C CA . LYS A 1 173 ? -19.328 -6.203 0.418 1 60.56 173 LYS A CA 1
ATOM 1353 C C . LYS A 1 173 ? -19.078 -6.969 -0.876 1 60.56 173 LYS A C 1
ATOM 1355 O O . LYS A 1 173 ? -19.891 -7.797 -1.284 1 60.56 173 LYS A O 1
ATOM 1360 N N . LEU A 1 174 ? -17.953 -6.633 -1.429 1 61.31 174 LEU A N 1
ATOM 1361 C CA . LEU A 1 174 ? -17.594 -7.383 -2.625 1 61.31 174 LEU A CA 1
ATOM 1362 C C . LEU A 1 174 ? -17.469 -8.875 -2.312 1 61.31 174 LEU A C 1
ATOM 1364 O O . LEU A 1 174 ? -17.906 -9.719 -3.104 1 61.31 174 LEU A O 1
ATOM 1368 N N . THR A 1 175 ? -16.922 -9.164 -1.234 1 59.19 175 THR A N 1
ATOM 1369 C CA . THR A 1 175 ? -16.766 -10.562 -0.833 1 59.19 175 THR A CA 1
ATOM 1370 C C . THR A 1 175 ? -18.125 -11.25 -0.752 1 59.19 175 THR A C 1
ATOM 1372 O O . THR A 1 175 ? -18.281 -12.375 -1.219 1 59.19 175 THR A O 1
ATOM 1375 N N . GLU A 1 176 ? -18.984 -10.492 -0.128 1 60.5 176 GLU A N 1
ATOM 1376 C CA . GLU A 1 176 ? -20.328 -11.039 -0.019 1 60.5 176 GLU A CA 1
ATOM 1377 C C . GLU A 1 176 ? -20.969 -11.227 -1.396 1 60.5 176 GLU A C 1
ATOM 1379 O O . GLU A 1 176 ? -21.641 -12.227 -1.641 1 60.5 176 GLU A O 1
ATOM 1384 N N . ALA A 1 177 ? -20.719 -10.266 -2.195 1 62.78 177 ALA A N 1
ATOM 1385 C CA . ALA A 1 177 ? -21.266 -10.344 -3.549 1 62.78 177 ALA A CA 1
ATOM 1386 C C . ALA A 1 177 ? -20.641 -11.492 -4.328 1 62.78 177 ALA A C 1
ATOM 1388 O O . ALA A 1 177 ? -21.328 -12.18 -5.094 1 62.78 177 ALA A O 1
ATOM 1389 N N . LEU A 1 178 ? -19.391 -11.758 -4.137 1 63.88 178 LEU A N 1
ATOM 1390 C CA . LEU A 1 178 ? -18.672 -12.828 -4.816 1 63.88 178 LEU A CA 1
ATOM 1391 C C . LEU A 1 178 ? -19.172 -14.195 -4.371 1 63.88 178 LEU A C 1
ATOM 1393 O O . LEU A 1 178 ? -19.266 -15.125 -5.176 1 63.88 178 LEU A O 1
ATOM 1397 N N . LYS A 1 179 ? -19.469 -14.211 -3.186 1 59.44 179 LYS A N 1
ATOM 1398 C CA . LYS A 1 179 ? -20 -15.469 -2.656 1 59.44 179 LYS A CA 1
ATOM 1399 C C . LYS A 1 179 ? -21.375 -15.773 -3.232 1 59.44 179 LYS A C 1
ATOM 1401 O O . LYS A 1 179 ? -21.703 -16.938 -3.49 1 59.44 179 LYS A O 1
ATOM 1406 N N . LYS A 1 180 ? -22.062 -14.695 -3.336 1 57.69 180 LYS A N 1
ATOM 1407 C CA . LYS A 1 180 ? -23.391 -14.859 -3.91 1 57.69 180 LYS A CA 1
ATOM 1408 C C . LYS A 1 180 ? -23.312 -15.188 -5.398 1 57.69 180 LYS A C 1
ATOM 1410 O O . LYS A 1 180 ? -24.172 -15.898 -5.93 1 57.69 180 LYS A O 1
ATOM 1415 N N . TYR A 1 181 ? -22.406 -14.586 -6.059 1 50.28 181 TYR A N 1
ATOM 1416 C CA . TYR A 1 181 ? -22.234 -14.75 -7.5 1 50.28 181 TYR A CA 1
ATOM 1417 C C . TYR A 1 181 ? -21.75 -16.156 -7.84 1 50.28 181 TYR A C 1
ATOM 1419 O O . TYR A 1 181 ? -21.938 -16.625 -8.969 1 50.28 181 TYR A O 1
ATOM 1427 N N . LYS A 1 182 ? -20.875 -16.719 -7.055 1 51.22 182 LYS A N 1
ATOM 1428 C CA . LYS A 1 182 ? -20.516 -18.094 -7.383 1 51.22 182 LYS A CA 1
ATOM 1429 C C . LYS A 1 182 ? -21.734 -18.891 -7.84 1 51.22 182 LYS A C 1
ATOM 1431 O O . LYS A 1 182 ? -21.625 -19.797 -8.672 1 51.22 182 LYS A O 1
ATOM 1436 N N . ASP A 1 183 ? -22.891 -18.484 -7.402 1 45.38 183 ASP A N 1
ATOM 1437 C CA . ASP A 1 183 ? -24.062 -19.297 -7.695 1 45.38 183 ASP A CA 1
ATOM 1438 C C . ASP A 1 183 ? -24.891 -18.688 -8.828 1 45.38 183 ASP A C 1
ATOM 1440 O O . ASP A 1 183 ? -25.859 -19.281 -9.289 1 45.38 183 ASP A O 1
ATOM 1444 N N . SER A 1 184 ? -24.766 -17.406 -9.164 1 44.41 184 SER A N 1
ATOM 1445 C CA . SER A 1 184 ? -25.75 -16.828 -10.086 1 44.41 184 SER A CA 1
ATOM 1446 C C . SER A 1 184 ? -25.188 -16.766 -11.5 1 44.41 184 SER A C 1
ATOM 1448 O O . SER A 1 184 ? -24.047 -16.359 -11.711 1 44.41 184 SER A O 1
ATOM 1450 N N . THR A 1 185 ? -25.469 -17.625 -12.406 1 42.31 185 THR A N 1
ATOM 1451 C CA . THR A 1 185 ? -25.172 -17.672 -13.836 1 42.31 185 THR A CA 1
ATOM 1452 C C . THR A 1 185 ? -25.562 -16.344 -14.508 1 42.31 185 THR A C 1
ATOM 1454 O O . THR A 1 185 ? -25.25 -16.125 -15.68 1 42.31 185 THR A O 1
ATOM 1457 N N . THR A 1 186 ? -26.672 -15.547 -14.406 1 39.91 186 THR A N 1
ATOM 1458 C CA . THR A 1 186 ? -27.391 -14.562 -15.211 1 39.91 186 THR A CA 1
ATOM 1459 C C . THR A 1 186 ? -26.766 -13.18 -15.047 1 39.91 186 THR A C 1
ATOM 1461 O O . THR A 1 186 ? -25.719 -13.031 -14.406 1 39.91 186 THR A O 1
ATOM 1464 N N . ALA A 1 187 ? -27.734 -12 -15.227 1 41.62 187 ALA A N 1
ATOM 1465 C CA . ALA A 1 187 ? -27.641 -10.547 -15.305 1 41.62 187 ALA A CA 1
ATOM 1466 C C . ALA A 1 187 ? -26.797 -9.992 -14.148 1 41.62 187 ALA A C 1
ATOM 1468 O O . ALA A 1 187 ? -26.188 -8.938 -14.281 1 41.62 187 ALA A O 1
ATOM 1469 N N . GLN A 1 188 ? -26.781 -10.391 -13.07 1 43.72 188 GLN A N 1
ATOM 1470 C CA . GLN A 1 188 ? -26.141 -10.062 -11.805 1 43.72 188 GLN A CA 1
ATOM 1471 C C . GLN A 1 188 ? -24.625 -10.25 -11.883 1 43.72 188 GLN A C 1
ATOM 1473 O O . GLN A 1 188 ? -23.891 -9.836 -10.977 1 43.72 188 GLN A O 1
ATOM 1478 N N . ASP A 1 189 ? -24.203 -10.938 -12.797 1 45.09 189 ASP A N 1
ATOM 1479 C CA . ASP A 1 189 ? -22.828 -10.953 -13.305 1 45.09 189 ASP A CA 1
ATOM 1480 C C . ASP A 1 189 ? -22.344 -9.539 -13.602 1 45.09 189 ASP A C 1
ATOM 1482 O O . ASP A 1 189 ? -21.156 -9.242 -13.414 1 45.09 189 ASP A O 1
ATOM 1486 N N . THR A 1 190 ? -23.25 -8.781 -14.047 1 40.34 190 THR A N 1
ATOM 1487 C CA . THR A 1 190 ? -22.969 -7.395 -14.383 1 40.34 190 THR A CA 1
ATOM 1488 C C . THR A 1 190 ? -22.531 -6.621 -13.141 1 40.34 190 THR A C 1
ATOM 1490 O O . THR A 1 190 ? -21.625 -5.785 -13.211 1 40.34 190 THR A O 1
ATOM 1493 N N . ALA A 1 191 ? -23.266 -6.867 -12.07 1 41.19 191 ALA A N 1
ATOM 1494 C CA . ALA A 1 191 ? -23 -6.09 -10.867 1 41.19 191 ALA A CA 1
ATOM 1495 C C . ALA A 1 191 ? -21.594 -6.344 -10.352 1 41.19 191 ALA A C 1
ATOM 1497 O O . ALA A 1 191 ? -20.891 -5.414 -9.93 1 41.19 191 ALA A O 1
ATOM 1498 N N . LEU A 1 192 ? -21.234 -7.59 -10.383 1 44.66 192 LEU A N 1
ATOM 1499 C CA . LEU A 1 192 ? -19.891 -7.965 -10 1 44.66 192 LEU A CA 1
ATOM 1500 C C . LEU A 1 192 ? -18.859 -7.336 -10.945 1 44.66 192 LEU A C 1
ATOM 1502 O O . LEU A 1 192 ? -17.797 -6.887 -10.5 1 44.66 192 LEU A O 1
ATOM 1506 N N . SER A 1 193 ? -19.234 -7.551 -12.25 1 42.72 193 SER A N 1
ATOM 1507 C CA . SER A 1 193 ? -18.391 -6.91 -13.258 1 42.72 193 SER A CA 1
ATOM 1508 C C . SER A 1 193 ? -18.188 -5.434 -12.938 1 42.72 193 SER A C 1
ATOM 1510 O O . SER A 1 193 ? -17.109 -4.879 -13.219 1 42.72 193 SER A O 1
ATOM 1512 N N . LEU A 1 194 ? -19.25 -4.891 -12.461 1 42.69 194 LEU A N 1
ATOM 1513 C CA . LEU A 1 194 ? -19.266 -3.473 -12.117 1 42.69 194 LEU A CA 1
ATOM 1514 C C . LEU A 1 194 ? -18.312 -3.188 -10.961 1 42.69 194 LEU A C 1
ATOM 1516 O O . LEU A 1 194 ? -17.703 -2.115 -10.898 1 42.69 194 LEU A O 1
ATOM 1520 N N . THR A 1 195 ? -18.312 -4.152 -10.016 1 42.59 195 THR A N 1
ATOM 1521 C CA . THR A 1 195 ? -17.531 -3.971 -8.797 1 42.59 195 THR A CA 1
ATOM 1522 C C . THR A 1 195 ? -16.031 -3.949 -9.109 1 42.59 195 THR A C 1
ATOM 1524 O O . THR A 1 195 ? -15.266 -3.236 -8.461 1 42.59 195 THR A O 1
ATOM 1527 N N . LEU A 1 196 ? -15.672 -4.867 -9.984 1 44 196 LEU A N 1
ATOM 1528 C CA . LEU A 1 196 ? -14.234 -4.984 -10.219 1 44 196 LEU A CA 1
ATOM 1529 C C . LEU A 1 196 ? -13.758 -3.908 -11.188 1 44 196 LEU A C 1
ATOM 1531 O O . LEU A 1 196 ? -12.562 -3.6 -11.234 1 44 196 LEU A O 1
ATOM 1535 N N . ASN A 1 197 ? -14.664 -3.686 -12.133 1 41.44 197 ASN A N 1
ATOM 1536 C CA . ASN A 1 197 ? -14.297 -2.48 -12.875 1 41.44 197 ASN A CA 1
ATOM 1537 C C . ASN A 1 197 ? -14.484 -1.228 -12.023 1 41.44 197 ASN A C 1
ATOM 1539 O O . ASN A 1 197 ? -15.617 -0.785 -11.797 1 41.44 197 ASN A O 1
ATOM 1543 N N . THR A 1 198 ? -13.617 -1.073 -11.164 1 44.75 198 THR A N 1
ATOM 1544 C CA . THR A 1 198 ? -13.578 -0.103 -10.078 1 44.75 198 THR A CA 1
ATOM 1545 C C . THR A 1 198 ? -14.375 1.146 -10.438 1 44.75 198 THR A C 1
ATOM 1547 O O . THR A 1 198 ? -15.078 1.706 -9.586 1 44.75 198 THR A O 1
ATOM 1550 N N . LYS A 1 199 ? -14.336 1.502 -11.773 1 46.12 199 LYS A N 1
ATOM 1551 C CA . LYS A 1 199 ? -14.945 2.758 -12.203 1 46.12 199 LYS A CA 1
ATOM 1552 C C . LYS A 1 199 ? -16.469 2.658 -12.195 1 46.12 199 LYS A C 1
ATOM 1554 O O . LYS A 1 199 ? -17.156 3.557 -11.703 1 46.12 199 LYS A O 1
ATOM 1559 N N . ASP A 1 200 ? -16.797 1.685 -12.82 1 47.03 200 ASP A N 1
ATOM 1560 C CA . ASP A 1 200 ? -18.234 1.565 -13.023 1 47.03 200 ASP A CA 1
ATOM 1561 C C . ASP A 1 200 ? -18.953 1.284 -11.711 1 47.03 200 ASP A C 1
ATOM 1563 O O . ASP A 1 200 ? -20.031 1.82 -11.461 1 47.03 200 ASP A O 1
ATOM 1567 N N . VAL A 1 201 ? -18.422 0.584 -10.922 1 47.34 201 VAL A N 1
ATOM 1568 C CA . VAL A 1 201 ? -19.047 0.262 -9.648 1 47.34 201 VAL A CA 1
ATOM 1569 C C . VAL A 1 201 ? -19.062 1.502 -8.758 1 47.34 201 VAL A C 1
ATOM 1571 O O . VAL A 1 201 ? -20.094 1.809 -8.141 1 47.34 201 VAL A O 1
ATOM 1574 N N . LEU A 1 202 ? -17.812 2.027 -8.789 1 52.38 202 LEU A N 1
ATOM 1575 C CA . LEU A 1 202 ? -17.797 3.25 -7.992 1 52.38 202 LEU A CA 1
ATOM 1576 C C . LEU A 1 202 ? -18.828 4.242 -8.508 1 52.38 202 LEU A C 1
ATOM 1578 O O . LEU A 1 202 ? -19.578 4.836 -7.723 1 52.38 202 LEU A O 1
ATOM 1582 N N . PHE A 1 203 ? -18.906 4.238 -9.844 1 52.41 203 PHE A N 1
ATOM 1583 C CA . PHE A 1 203 ? -19.844 5.199 -10.422 1 52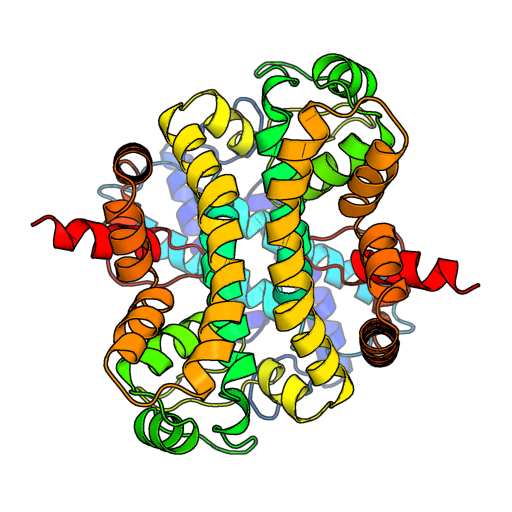.41 203 PHE A CA 1
ATOM 1584 C C . PHE A 1 203 ? -21.281 4.785 -10.141 1 52.41 203 PHE A C 1
ATOM 1586 O O . PHE A 1 203 ? -22.125 5.629 -9.828 1 52.41 203 PHE A O 1
ATOM 1593 N N . LYS A 1 204 ? -21.531 3.639 -10.398 1 51.41 204 LYS A N 1
ATOM 1594 C CA . LYS A 1 204 ? -22.891 3.178 -10.133 1 51.41 204 LYS A CA 1
ATOM 1595 C C . LYS A 1 204 ? -23.25 3.348 -8.656 1 51.41 204 LYS A C 1
ATOM 1597 O O . LYS A 1 204 ? -24.375 3.701 -8.328 1 51.41 204 LYS A O 1
ATOM 1602 N N . TYR A 1 205 ? -22.25 2.939 -7.953 1 51.75 205 TYR A N 1
ATOM 1603 C CA . TYR A 1 205 ? -22.453 3.172 -6.527 1 51.75 205 TYR A CA 1
ATOM 1604 C C . TYR A 1 205 ? -22.688 4.652 -6.246 1 51.75 205 TYR A C 1
ATOM 1606 O O . TYR A 1 205 ? -23.578 5.016 -5.484 1 51.75 205 TYR A O 1
ATOM 1614 N N . LEU A 1 206 ? -21.844 5.387 -6.895 1 59.03 206 LEU A N 1
ATOM 1615 C CA . LEU A 1 206 ? -21.953 6.824 -6.688 1 59.03 206 LEU A CA 1
ATOM 1616 C C . LEU A 1 206 ? -23.266 7.359 -7.238 1 59.03 206 LEU A C 1
ATOM 1618 O O . LEU A 1 206 ? -23.844 8.289 -6.676 1 59.03 206 LEU A O 1
ATOM 1622 N N . GLU A 1 207 ? -23.625 6.723 -8.305 1 56.72 207 GLU A N 1
ATOM 1623 C CA . GLU A 1 207 ? -24.906 7.129 -8.898 1 56.72 207 GLU A CA 1
ATOM 1624 C C . GLU A 1 207 ? -26.062 6.84 -7.965 1 56.72 207 GLU A C 1
ATOM 1626 O O . GLU A 1 207 ? -27.094 7.523 -8.016 1 56.72 207 GLU A O 1
ATOM 1631 N N . GLN A 1 208 ? -25.906 5.945 -7.164 1 53.25 208 GLN A N 1
ATOM 1632 C CA . GLN A 1 208 ? -26.984 5.559 -6.273 1 53.25 208 GLN A CA 1
ATOM 1633 C C . GLN A 1 208 ? -27.031 6.441 -5.031 1 53.25 208 GLN A C 1
ATOM 1635 O O . GLN A 1 208 ? -27.984 6.402 -4.262 1 53.25 208 GLN A O 1
ATOM 1640 N N . SER A 1 209 ? -26.062 7.078 -4.863 1 50.84 209 SER A N 1
ATOM 1641 C CA . SER A 1 209 ? -26.031 8.016 -3.748 1 50.84 209 SER A CA 1
ATOM 1642 C C . SER A 1 209 ? -25.578 9.398 -4.207 1 50.84 209 SER A C 1
ATOM 1644 O O . SER A 1 209 ? -24.391 9.672 -4.305 1 50.84 209 SER A O 1
ATOM 1646 N N . PRO A 1 210 ? -26.641 10.125 -4.527 1 56.06 210 PRO A N 1
ATOM 1647 C CA . PRO A 1 210 ? -26.328 11.477 -4.977 1 56.06 210 PRO A CA 1
ATOM 1648 C C . PRO A 1 210 ? -25.344 12.188 -4.047 1 56.06 210 PRO A C 1
ATOM 1650 O O . PRO A 1 210 ? -24.484 12.938 -4.508 1 56.06 210 PRO A O 1
ATOM 1653 N N . GLU A 1 211 ? -25.484 11.906 -2.85 1 55 211 GLU A N 1
ATOM 1654 C CA . GLU A 1 211 ? -24.578 12.531 -1.897 1 55 211 GLU A CA 1
ATOM 1655 C C . GLU A 1 211 ? -23.141 12.047 -2.107 1 55 211 GLU A C 1
ATOM 1657 O O . GLU A 1 211 ? -22.203 12.844 -2.09 1 55 211 GLU A O 1
ATOM 1662 N N . LEU A 1 212 ? -23.156 10.836 -2.322 1 58.34 212 LEU A N 1
ATOM 1663 C CA . LEU A 1 212 ? -21.844 10.258 -2.543 1 58.34 212 LEU A CA 1
ATOM 1664 C C . LEU A 1 212 ? -21.25 10.727 -3.871 1 58.34 212 LEU A C 1
ATOM 1666 O O . LEU A 1 212 ? -20.047 10.992 -3.967 1 58.34 212 LEU A O 1
ATOM 1670 N N . MET A 1 213 ? -22.109 10.797 -4.832 1 59 213 MET A N 1
ATOM 1671 C CA . MET A 1 213 ? -21.688 11.32 -6.125 1 59 213 MET A CA 1
ATOM 1672 C C . MET A 1 213 ? -21.156 12.742 -5.984 1 59 213 MET A C 1
ATOM 1674 O O . MET A 1 213 ? -20.125 13.086 -6.57 1 59 213 MET A O 1
ATOM 1678 N N . ALA A 1 214 ? -21.828 13.477 -5.27 1 57.38 214 ALA A N 1
ATOM 1679 C CA . ALA A 1 214 ? -21.391 14.852 -5.043 1 57.38 214 ALA A CA 1
ATOM 1680 C C . ALA A 1 214 ? -20.031 14.891 -4.359 1 57.38 214 ALA A C 1
ATOM 1682 O O . ALA A 1 214 ? -19.172 15.695 -4.727 1 57.38 214 ALA A O 1
ATOM 1683 N N . ARG A 1 215 ? -19.938 14.031 -3.469 1 57.88 215 ARG A N 1
ATOM 1684 C CA . ARG A 1 215 ? -18.656 13.969 -2.766 1 57.88 215 ARG A CA 1
ATOM 1685 C C . ARG A 1 215 ? -17.547 13.523 -3.699 1 57.88 215 ARG A C 1
ATOM 1687 O O . ARG A 1 215 ? -16.422 14.023 -3.619 1 57.88 215 ARG A O 1
ATOM 1694 N N . PHE A 1 216 ? -17.938 12.57 -4.496 1 61.41 216 PHE A N 1
ATOM 1695 C CA . PHE A 1 216 ? -16.969 12.07 -5.473 1 61.41 216 PHE A CA 1
ATOM 1696 C C . PHE A 1 216 ? -16.562 13.172 -6.449 1 61.41 216 PHE A C 1
ATOM 1698 O O . PHE A 1 216 ? -15.383 13.367 -6.723 1 61.41 216 PHE A O 1
ATOM 1705 N N . VAL A 1 217 ? -17.594 13.797 -6.984 1 56.66 217 VAL A N 1
ATOM 1706 C CA . VAL A 1 217 ? -17.328 14.875 -7.93 1 56.66 217 VAL A CA 1
ATOM 1707 C C . VAL A 1 217 ? -16.5 15.961 -7.262 1 56.66 217 VAL A C 1
ATOM 1709 O O . VAL A 1 217 ? -15.547 16.484 -7.855 1 56.66 217 VAL A O 1
ATOM 1712 N N . GLY A 1 218 ? -16.859 16.328 -6.117 1 53.16 218 GLY A N 1
ATOM 1713 C CA . GLY A 1 218 ? -16.078 17.297 -5.367 1 53.16 218 GLY A CA 1
ATOM 1714 C C . GLY A 1 218 ? -14.648 16.844 -5.129 1 53.16 218 GLY A C 1
ATOM 1715 O O . GLY A 1 218 ? -13.719 17.656 -5.238 1 53.16 218 GLY A O 1
ATOM 1716 N N . ALA A 1 219 ? -14.547 15.602 -4.793 1 55.09 219 ALA A N 1
ATOM 1717 C CA . ALA A 1 219 ? -13.211 15.047 -4.566 1 55.09 219 ALA A CA 1
ATOM 1718 C C . ALA A 1 219 ? -12.375 15.078 -5.844 1 55.09 219 ALA A C 1
ATOM 1720 O O . ALA A 1 219 ? -11.18 15.375 -5.805 1 55.09 219 ALA A O 1
ATOM 1721 N N . MET A 1 220 ? -13.07 14.656 -6.898 1 58.12 220 MET A N 1
ATOM 1722 C CA . MET A 1 220 ? -12.383 14.617 -8.188 1 58.12 220 MET A CA 1
ATOM 1723 C C . MET A 1 220 ? -11.977 16.016 -8.625 1 58.12 220 MET A C 1
ATOM 1725 O O . MET A 1 220 ? -10.969 16.203 -9.305 1 58.12 220 MET A O 1
ATOM 1729 N N . GLU A 1 221 ? -12.781 17 -8.383 1 51.97 221 GLU A N 1
ATOM 1730 C CA . GLU A 1 221 ? -12.406 18.375 -8.688 1 51.97 221 GLU A CA 1
ATOM 1731 C C . GLU A 1 221 ? -11.125 18.781 -7.965 1 51.97 221 GLU A C 1
ATOM 1733 O O . GLU A 1 221 ? -10.344 19.578 -8.477 1 51.97 221 GLU A O 1
ATOM 1738 N N . GLY A 1 222 ? -11.008 18.297 -6.805 1 46.56 222 GLY A N 1
ATOM 1739 C CA . GLY A 1 222 ? -9.773 18.562 -6.078 1 46.56 222 GLY A CA 1
ATOM 1740 C C . GLY A 1 222 ? -8.57 17.828 -6.656 1 46.56 222 GLY A C 1
ATOM 1741 O O . GLY A 1 222 ? -7.441 18.312 -6.559 1 46.56 222 GLY A O 1
ATOM 1742 N N . VAL A 1 223 ? -8.859 16.625 -7.145 1 47.25 223 VAL A N 1
ATOM 1743 C CA . VAL A 1 223 ? -7.777 15.844 -7.73 1 47.25 223 VAL A CA 1
ATOM 1744 C C . VAL A 1 223 ? -7.41 16.406 -9.102 1 47.25 223 VAL A C 1
ATOM 1746 O O . VAL A 1 223 ? -6.242 16.391 -9.492 1 47.25 223 VAL A O 1
ATOM 1749 N N . ASP A 1 224 ? -8.297 16.828 -9.93 1 46.28 224 ASP A N 1
ATOM 1750 C CA . ASP A 1 224 ? -8.023 17.312 -11.273 1 46.28 224 ASP A CA 1
ATOM 1751 C C . ASP A 1 224 ? -6.961 18.422 -11.25 1 46.28 224 ASP A C 1
ATOM 1753 O O . ASP A 1 224 ? -6.418 18.797 -12.297 1 46.28 224 ASP A O 1
ATOM 1757 N N . LYS A 1 225 ? -6.734 18.969 -10.18 1 43.25 225 LYS A N 1
ATOM 1758 C CA . LYS A 1 225 ? -5.648 19.938 -10.328 1 43.25 225 LYS A CA 1
ATOM 1759 C C . LYS A 1 225 ? -4.297 19.25 -10.438 1 43.25 225 LYS A C 1
ATOM 1761 O O . LYS A 1 225 ? -3.254 19.891 -10.477 1 43.25 225 LYS A O 1
ATOM 1766 N N . ASP A 1 226 ? -4.293 18.016 -10.258 1 38.53 226 ASP A N 1
ATOM 1767 C CA . ASP A 1 226 ? -3.027 17.297 -10.367 1 38.53 226 ASP A CA 1
ATOM 1768 C C . ASP A 1 226 ? -2.672 17.031 -11.828 1 38.53 226 ASP A C 1
ATOM 1770 O O . ASP A 1 226 ? -3.402 16.344 -12.539 1 38.53 226 ASP A O 1
ATOM 1774 N N . PRO A 1 227 ? -1.969 17.906 -12.5 1 36.91 227 PRO A N 1
ATOM 1775 C CA . PRO A 1 227 ? -1.509 17.734 -13.883 1 36.91 227 PRO A CA 1
ATOM 1776 C C . PRO A 1 227 ? -1.058 16.297 -14.172 1 36.91 227 PRO A C 1
ATOM 1778 O O . PRO A 1 227 ? -0.841 15.945 -15.328 1 36.91 227 PRO A O 1
ATOM 1781 N N . SER A 1 228 ? -0.511 15.664 -13.25 1 35.22 228 SER A N 1
ATOM 1782 C CA . SER A 1 228 ? -0.004 14.32 -13.5 1 35.22 228 SER A CA 1
ATOM 1783 C C . SER A 1 228 ? -1.102 13.406 -14.031 1 35.22 228 SER A C 1
ATOM 1785 O O . SER A 1 228 ? -0.83 12.273 -14.453 1 35.22 228 SER A O 1
ATOM 1787 N N . GLN A 1 229 ? -2.223 13.781 -13.859 1 36.19 229 GLN A N 1
ATOM 1788 C CA . GLN A 1 229 ? -3.439 13.133 -14.336 1 36.19 229 GLN A CA 1
ATOM 1789 C C . GLN A 1 229 ? -3.494 13.117 -15.859 1 36.19 229 GLN A C 1
ATOM 1791 O O . GLN A 1 229 ? -4.336 12.438 -16.453 1 36.19 229 GLN A O 1
ATOM 1796 N N . SER A 1 230 ? -3.004 14.078 -16.375 1 33.25 230 SER A N 1
ATOM 1797 C CA . SER A 1 230 ? -2.99 14.148 -17.844 1 33.25 230 SER A CA 1
ATOM 1798 C C . SER A 1 230 ? -2.113 13.047 -18.438 1 33.25 230 SER A C 1
ATOM 1800 O O . SER A 1 230 ? -2.125 12.828 -19.656 1 33.25 230 SER A O 1
ATOM 1802 N N . GLN A 1 231 ? -1.155 12.664 -17.719 1 33.12 231 GLN A N 1
ATOM 1803 C CA . GLN A 1 231 ? -0.303 11.742 -18.453 1 33.12 231 GLN A CA 1
ATOM 1804 C C . GLN A 1 231 ? -0.871 10.32 -18.422 1 33.12 231 GLN A C 1
ATOM 1806 O O . GLN A 1 231 ? -1.072 9.75 -17.359 1 33.12 231 GLN A O 1
ATOM 1811 N N . LYS A 1 232 ? -1.689 9.82 -19.391 1 33.56 232 LYS A N 1
ATOM 1812 C CA . LYS A 1 232 ? -2.59 8.758 -19.812 1 33.56 232 LYS A CA 1
ATOM 1813 C C . LYS A 1 232 ? -2.135 7.398 -19.281 1 33.56 232 LYS A C 1
ATOM 1815 O O . LYS A 1 232 ? -2.963 6.535 -18.984 1 33.56 232 LYS A O 1
ATOM 1820 N N . HIS A 1 233 ? -0.917 6.859 -19.547 1 33.38 233 HIS A N 1
ATOM 1821 C CA . HIS A 1 233 ? -0.719 5.43 -19.75 1 33.38 233 HIS A CA 1
ATOM 1822 C C . HIS A 1 233 ? -0.031 4.789 -18.547 1 33.38 233 HIS A C 1
ATOM 1824 O O . HIS A 1 233 ? 0.293 3.6 -18.578 1 33.38 233 HIS A O 1
ATOM 1830 N N . VAL A 1 234 ? 0.602 5.5 -17.609 1 34.53 234 VAL A N 1
ATOM 1831 C CA . VAL A 1 234 ? 1.447 4.594 -16.828 1 34.53 234 VAL A CA 1
ATOM 1832 C C . VAL A 1 234 ? 0.73 4.188 -15.547 1 34.53 234 VAL A C 1
ATOM 1834 O O . VAL A 1 234 ? 0.421 5.035 -14.711 1 34.53 234 VAL A O 1
ATOM 1837 N N . ILE A 1 235 ? -0.048 3.092 -15.617 1 38.81 235 ILE A N 1
ATOM 1838 C CA . ILE A 1 235 ? -0.596 2.465 -14.422 1 38.81 235 ILE A CA 1
ATOM 1839 C C . ILE A 1 235 ? 0.524 2.199 -13.422 1 38.81 235 ILE A C 1
ATOM 1841 O O . ILE A 1 235 ? 1.451 1.436 -13.703 1 38.81 235 ILE A O 1
ATOM 1845 N N . THR A 1 236 ? 0.878 3.141 -12.648 1 44.94 236 THR A N 1
ATOM 1846 C CA . THR A 1 236 ? 1.837 2.893 -11.578 1 44.94 236 THR A CA 1
ATOM 1847 C C . THR A 1 236 ? 1.119 2.693 -10.242 1 44.94 236 THR A C 1
ATOM 1849 O O . THR A 1 236 ? -0.073 2.984 -10.125 1 44.94 236 THR A O 1
ATOM 1852 N N . ARG A 1 237 ? 1.706 1.938 -9.422 1 51.09 237 ARG A N 1
ATOM 1853 C CA . ARG A 1 237 ? 1.2 1.712 -8.07 1 51.09 237 ARG A CA 1
ATOM 1854 C C . ARG A 1 237 ? 0.666 3.004 -7.465 1 51.09 237 ARG A C 1
ATOM 1856 O O . ARG A 1 237 ? -0.181 2.973 -6.57 1 51.09 237 ARG A O 1
ATOM 1863 N N . TYR A 1 238 ? 1.088 4.094 -8.07 1 44.59 238 TYR A N 1
ATOM 1864 C CA . TYR A 1 238 ? 0.778 5.355 -7.41 1 44.59 238 TYR A CA 1
ATOM 1865 C C . TYR A 1 238 ? -0.066 6.25 -8.312 1 44.59 238 TYR A C 1
ATOM 1867 O O . TYR A 1 238 ? -0.306 7.418 -7.992 1 44.59 238 TYR A O 1
ATOM 1875 N N . SER A 1 239 ? -0.398 5.68 -9.516 1 45.84 239 SER A N 1
ATOM 1876 C CA . SER A 1 239 ? -1.125 6.582 -10.398 1 45.84 239 SER A CA 1
ATOM 1877 C C . SER A 1 239 ? -2.562 6.777 -9.938 1 45.84 239 SER A C 1
ATOM 1879 O O . SER A 1 239 ? -3.264 5.809 -9.641 1 45.84 239 SER A O 1
ATOM 1881 N N . TRP A 1 240 ? -2.846 7.906 -9.461 1 41.56 240 TRP A N 1
ATOM 1882 C CA . TRP A 1 240 ? -4.207 8.352 -9.188 1 41.56 240 TRP A CA 1
ATOM 1883 C C . TRP A 1 240 ? -5.098 8.156 -10.406 1 41.56 240 TRP A C 1
ATOM 1885 O O . TRP A 1 240 ? -6.32 8.039 -10.281 1 41.56 240 TRP A O 1
ATOM 1895 N N . THR A 1 241 ? -4.605 8.305 -11.531 1 40.22 241 THR A N 1
ATOM 1896 C CA . THR A 1 241 ? -5.402 8.359 -12.75 1 40.22 241 THR A CA 1
ATOM 1897 C C . THR A 1 241 ? -6.207 7.074 -12.922 1 40.22 241 THR A C 1
ATOM 1899 O O . THR A 1 241 ? -7.219 7.059 -13.633 1 40.22 241 THR A O 1
ATOM 1902 N N . GLU A 1 242 ? -5.66 6.188 -12.469 1 41.22 242 GLU A N 1
ATOM 1903 C CA . GLU A 1 242 ? -6.449 4.98 -12.711 1 41.22 242 GLU A CA 1
ATOM 1904 C C . GLU A 1 242 ? -7.852 5.113 -12.117 1 41.22 242 GLU A C 1
ATOM 1906 O O . GLU A 1 242 ? -8.812 4.555 -12.656 1 41.22 242 GLU A O 1
ATOM 1911 N N . LEU A 1 243 ? -7.871 5.785 -11.047 1 38.84 243 LEU A N 1
ATOM 1912 C CA . LEU A 1 243 ? -9.211 5.977 -10.508 1 38.84 243 LEU A CA 1
ATOM 1913 C C . LEU A 1 243 ? -9.93 7.117 -11.219 1 38.84 243 LEU A C 1
ATOM 1915 O O . LEU A 1 243 ? -11.156 7.105 -11.352 1 38.84 243 LEU A O 1
ATOM 1919 N N . GLY A 1 244 ? -9.227 8.18 -11.711 1 33.81 244 GLY A N 1
ATOM 1920 C CA . GLY A 1 244 ? -9.859 9.406 -12.18 1 33.81 244 GLY A CA 1
ATOM 1921 C C . GLY A 1 244 ? -10.234 9.352 -13.648 1 33.81 244 GLY A C 1
ATOM 1922 O O . GLY A 1 244 ? -11.312 9.812 -14.039 1 33.81 244 GLY A O 1
ATOM 1923 N N . LYS A 1 245 ? -9.289 9.234 -14.602 1 34.69 245 LYS A N 1
ATOM 1924 C CA . LYS A 1 245 ? -9.609 9.484 -16 1 34.69 245 LYS A CA 1
ATOM 1925 C C . LYS A 1 245 ? -10.766 8.609 -16.469 1 34.69 245 LYS A C 1
ATOM 1927 O O . LYS A 1 245 ? -11.672 9.078 -17.156 1 34.69 245 LYS A O 1
ATOM 1932 N N . PRO A 1 246 ? -10.531 7.477 -16.484 1 32.16 246 PRO A N 1
ATOM 1933 C CA . PRO A 1 246 ? -11.727 6.852 -17.047 1 32.16 246 PRO A CA 1
ATOM 1934 C C . PRO A 1 246 ? -13.008 7.293 -16.359 1 32.16 246 PRO A C 1
ATOM 1936 O O . PRO A 1 246 ? -14.094 7.188 -16.938 1 32.16 246 PRO A O 1
ATOM 1939 N N . LEU A 1 247 ? -12.867 7.691 -15.211 1 31.86 247 LEU A N 1
ATOM 1940 C CA . LEU A 1 247 ? -14.078 8.266 -14.633 1 31.86 247 LEU A CA 1
ATOM 1941 C C . LEU A 1 247 ? -14.43 9.578 -15.312 1 31.86 247 LEU A C 1
ATOM 1943 O O . LEU A 1 247 ? -15.609 9.938 -15.414 1 31.86 247 LEU A O 1
ATOM 1947 N N . LEU A 1 248 ? -13.484 10.32 -15.672 1 30.69 248 LEU A N 1
ATOM 1948 C CA . LEU A 1 248 ? -13.82 11.578 -16.344 1 30.69 248 LEU A CA 1
ATOM 1949 C C . LEU A 1 248 ? -14.25 11.336 -17.781 1 30.69 248 LEU A C 1
ATOM 1951 O O . LEU A 1 248 ? -14.93 12.172 -18.375 1 30.69 248 LEU A O 1
ATOM 1955 N N . SER A 1 249 ? -13.688 10.484 -18.422 1 29.16 249 SER A N 1
ATOM 1956 C CA . SER A 1 249 ? -14.156 10.391 -19.797 1 29.16 249 SER A CA 1
ATOM 1957 C C . SER A 1 249 ? -15.609 9.93 -19.859 1 29.16 249 SER A C 1
ATOM 1959 O O . SER A 1 249 ? -16.172 9.797 -20.953 1 29.16 249 SER A O 1
ATOM 1961 N N . ILE A 1 250 ? -16.094 9.406 -18.906 1 27.73 250 ILE A N 1
ATOM 1962 C CA . ILE A 1 250 ? -17.516 9.125 -19.047 1 27.73 250 ILE A CA 1
ATOM 1963 C C . ILE A 1 250 ? -18.312 10.422 -19.016 1 27.73 250 ILE A C 1
ATOM 1965 O O . ILE A 1 250 ? -19.516 10.438 -19.312 1 27.73 250 ILE A O 1
ATOM 1969 N N . SER A 1 251 ? -17.766 11.375 -18.375 1 26.33 251 SER A N 1
ATOM 1970 C CA . SER A 1 251 ? -18.656 12.531 -18.484 1 26.33 251 SER A CA 1
ATOM 1971 C C . SER A 1 251 ? -18.688 13.055 -19.906 1 26.33 251 SER A C 1
ATOM 1973 O O . SER A 1 251 ? -19.5 13.922 -20.234 1 26.33 251 SER A O 1
ATOM 1975 N N . VAL A 1 252 ? -17.672 12.75 -20.75 1 23.92 252 VAL A N 1
ATOM 1976 C CA . VAL A 1 252 ? -18.062 13.508 -21.938 1 23.92 252 VAL A CA 1
ATOM 1977 C C . VAL A 1 252 ? -19.094 12.719 -22.734 1 23.92 252 VAL A C 1
ATOM 1979 O O . VAL A 1 252 ? -18.938 11.508 -22.938 1 23.92 252 VAL A O 1
ATOM 1982 N N . MET B 1 1 ? 14.352 15.703 7.91 1 70.25 1 MET B N 1
ATOM 1983 C CA . MET B 1 1 ? 14.172 14.656 6.902 1 70.25 1 MET B CA 1
ATOM 1984 C C . MET B 1 1 ? 15.312 14.68 5.891 1 70.25 1 MET B C 1
ATOM 1986 O O . MET B 1 1 ? 15.852 15.734 5.574 1 70.25 1 MET B O 1
ATOM 1990 N N . SER B 1 2 ? 15.758 13.602 5.523 1 81.81 2 SER B N 1
ATOM 1991 C CA . SER B 1 2 ? 16.891 13.492 4.605 1 81.81 2 SER B CA 1
ATOM 1992 C C . SER B 1 2 ? 16.531 14.023 3.225 1 81.81 2 SER B C 1
ATOM 1994 O O . SER B 1 2 ? 15.375 13.938 2.795 1 81.81 2 SER B O 1
ATOM 1996 N N . SER B 1 3 ? 17.469 14.641 2.635 1 88.12 3 SER B N 1
ATOM 1997 C CA . SER B 1 3 ? 17.297 15.172 1.286 1 88.12 3 SER B CA 1
ATOM 1998 C C . SER B 1 3 ? 17.391 14.062 0.241 1 88.12 3 SER B C 1
ATOM 2000 O O . SER B 1 3 ? 17.828 12.945 0.547 1 88.12 3 SER B O 1
ATOM 2002 N N . ILE B 1 4 ? 17 14.414 -0.946 1 91.62 4 ILE B N 1
ATOM 2003 C CA . ILE B 1 4 ? 17.094 13.5 -2.078 1 91.62 4 ILE B CA 1
ATOM 2004 C C . ILE B 1 4 ? 18.547 13.055 -2.254 1 91.62 4 ILE B C 1
ATOM 2006 O O . ILE B 1 4 ? 18.828 11.859 -2.402 1 91.62 4 ILE B O 1
ATOM 2010 N N . LYS B 1 5 ? 19.453 14.023 -2.211 1 89.12 5 LYS B N 1
ATOM 2011 C CA . LYS B 1 5 ? 20.859 13.734 -2.416 1 89.12 5 LYS B CA 1
ATOM 2012 C C . LYS B 1 5 ? 21.406 12.82 -1.318 1 89.12 5 LYS B C 1
ATOM 2014 O O . LYS B 1 5 ? 22.094 11.836 -1.602 1 89.12 5 LYS B O 1
ATOM 2019 N N . GLU B 1 6 ? 21.094 13.141 -0.079 1 91.56 6 GLU B N 1
ATOM 2020 C CA . GLU B 1 6 ? 21.562 12.344 1.053 1 91.56 6 GLU B CA 1
ATOM 2021 C C . GLU B 1 6 ? 21.031 10.914 0.973 1 91.56 6 GLU B C 1
ATOM 2023 O O . GLU B 1 6 ? 21.781 9.961 1.194 1 91.56 6 GLU B O 1
ATOM 2028 N N . LEU B 1 7 ? 19.734 10.766 0.665 1 93.25 7 LEU B N 1
ATOM 2029 C CA . LEU B 1 7 ? 19.125 9.445 0.552 1 93.25 7 LEU B CA 1
ATOM 2030 C C . LEU B 1 7 ? 19.734 8.664 -0.61 1 93.25 7 LEU B C 1
ATOM 2032 O O . LEU B 1 7 ? 20.031 7.477 -0.48 1 93.25 7 LEU B O 1
ATOM 2036 N N . SER B 1 8 ? 19.906 9.344 -1.755 1 91.62 8 SER B N 1
ATOM 2037 C CA . SER B 1 8 ? 20.484 8.695 -2.93 1 91.62 8 SER B CA 1
ATOM 2038 C C . SER B 1 8 ? 21.859 8.125 -2.623 1 91.62 8 SER B C 1
ATOM 2040 O O . SER B 1 8 ? 22.156 6.977 -2.971 1 91.62 8 SER B O 1
ATOM 2042 N N . GLU B 1 9 ? 22.688 8.867 -1.946 1 91.25 9 GLU B N 1
ATOM 2043 C CA . GLU B 1 9 ? 24.047 8.445 -1.613 1 91.25 9 GLU B CA 1
ATOM 2044 C C . GLU B 1 9 ? 24.031 7.285 -0.616 1 91.25 9 GLU B C 1
ATOM 2046 O O . GLU B 1 9 ? 24.812 6.336 -0.75 1 91.25 9 GLU B O 1
ATOM 2051 N N . ARG B 1 10 ? 23.203 7.422 0.384 1 93.75 10 ARG B N 1
ATOM 2052 C CA . ARG B 1 10 ? 23.109 6.371 1.391 1 93.75 10 ARG B CA 1
ATOM 2053 C C . ARG B 1 10 ? 22.594 5.07 0.783 1 93.75 10 ARG B C 1
ATOM 2055 O O . ARG B 1 10 ? 23.094 3.988 1.101 1 93.75 10 ARG B O 1
ATOM 2062 N N . ILE B 1 11 ? 21.547 5.148 -0.071 1 94.38 11 ILE B N 1
ATOM 2063 C CA . ILE B 1 11 ? 21 3.984 -0.752 1 94.38 11 ILE B CA 1
ATOM 2064 C C . ILE B 1 11 ? 22.078 3.305 -1.581 1 94.38 11 ILE B C 1
ATOM 2066 O O . ILE B 1 11 ? 22.234 2.082 -1.542 1 94.38 11 ILE B O 1
ATOM 2070 N N . ALA B 1 12 ? 22.891 4.105 -2.338 1 92.12 12 ALA B N 1
ATOM 2071 C CA . ALA B 1 12 ? 23.953 3.553 -3.168 1 92.12 12 ALA B CA 1
ATOM 2072 C C . ALA B 1 12 ? 25 2.838 -2.316 1 92.12 12 ALA B C 1
ATOM 2074 O O . ALA B 1 12 ? 25.391 1.706 -2.617 1 92.12 12 ALA B O 1
ATOM 2075 N N . ARG B 1 13 ? 25.391 3.438 -1.289 1 94.06 13 ARG B N 1
ATOM 2076 C CA . ARG B 1 13 ? 26.438 2.887 -0.433 1 94.06 13 ARG B CA 1
ATOM 2077 C C . ARG B 1 13 ? 25.953 1.609 0.254 1 94.06 13 ARG B C 1
ATOM 2079 O O . ARG B 1 13 ? 26.656 0.593 0.233 1 94.06 13 ARG B O 1
ATOM 2086 N N . LYS B 1 14 ? 24.812 1.689 0.882 1 94.69 14 LYS B N 1
ATOM 2087 C CA . LYS B 1 14 ? 24.328 0.563 1.673 1 94.69 14 LYS B CA 1
ATOM 2088 C C . LYS B 1 14 ? 23.891 -0.588 0.775 1 94.69 14 LYS B C 1
ATOM 2090 O O . LYS B 1 14 ? 24.062 -1.758 1.129 1 94.69 14 LYS B O 1
ATOM 2095 N N . SER B 1 15 ? 23.266 -0.26 -0.386 1 95.19 15 SER B N 1
ATOM 2096 C CA . SER B 1 15 ? 22.891 -1.332 -1.302 1 95.19 15 SER B CA 1
ATOM 2097 C C . SER B 1 15 ? 24.125 -2.064 -1.831 1 95.19 15 SER B C 1
ATOM 2099 O O . SER B 1 15 ? 24.078 -3.271 -2.078 1 95.19 15 SER B O 1
ATOM 2101 N N . ALA B 1 16 ? 25.234 -1.349 -1.977 1 94.31 16 ALA B N 1
ATOM 2102 C CA . ALA B 1 16 ? 26.469 -1.978 -2.428 1 94.31 16 ALA B CA 1
ATOM 2103 C C . ALA B 1 16 ? 26.953 -3.008 -1.416 1 94.31 16 ALA B C 1
ATOM 2105 O O . ALA B 1 16 ? 27.5 -4.051 -1.794 1 94.31 16 ALA B O 1
ATOM 2106 N N . ILE B 1 17 ? 26.797 -2.703 -0.201 1 95.5 17 ILE B N 1
ATOM 2107 C CA . ILE B 1 17 ? 27.188 -3.625 0.859 1 95.5 17 ILE B CA 1
ATOM 2108 C C . ILE B 1 17 ? 26.359 -4.91 0.752 1 95.5 17 ILE B C 1
ATOM 2110 O O . ILE B 1 17 ? 26.922 -6.012 0.8 1 95.5 17 ILE B O 1
ATOM 2114 N N . VAL B 1 18 ? 25.094 -4.777 0.584 1 95.06 18 VAL B N 1
ATOM 2115 C CA . VAL B 1 18 ? 24.203 -5.934 0.5 1 95.06 18 VAL B CA 1
ATOM 2116 C C . VAL B 1 18 ? 24.5 -6.715 -0.781 1 95.06 18 VAL B C 1
ATOM 2118 O O . VAL B 1 18 ? 24.5 -7.949 -0.776 1 95.06 18 VAL B O 1
ATOM 2121 N N . GLU B 1 19 ? 24.703 -6.004 -1.856 1 94.06 19 GLU B N 1
ATOM 2122 C CA . GLU B 1 19 ? 25 -6.652 -3.131 1 94.06 19 GLU B CA 1
ATOM 2123 C C . GLU B 1 19 ? 26.266 -7.492 -3.039 1 94.06 19 GLU B C 1
ATOM 2125 O O . GLU B 1 19 ? 26.328 -8.594 -3.6 1 94.06 19 GLU B O 1
ATOM 2130 N N . LYS B 1 20 ? 27.281 -6.941 -2.449 1 94.5 20 LYS B N 1
ATOM 2131 C CA . LYS B 1 20 ? 28.516 -7.684 -2.252 1 94.5 20 LYS B CA 1
ATOM 2132 C C . LYS B 1 20 ? 28.281 -8.953 -1.442 1 94.5 20 LYS B C 1
ATOM 2134 O O . LYS B 1 20 ? 28.828 -10.008 -1.755 1 94.5 20 LYS B O 1
ATOM 2139 N N . TRP B 1 21 ? 27.516 -8.828 -0.427 1 95.56 21 TRP B N 1
ATOM 2140 C CA . TRP B 1 21 ? 27.156 -9.984 0.389 1 95.56 21 TRP B CA 1
ATOM 2141 C C . TRP B 1 21 ? 26.422 -11.031 -0.44 1 95.56 21 TRP B C 1
ATOM 2143 O O . TRP B 1 21 ? 26.734 -12.227 -0.362 1 95.56 21 TRP B O 1
ATOM 2153 N N . LEU B 1 22 ? 25.469 -10.648 -1.236 1 95 22 LEU B N 1
ATOM 2154 C CA . LEU B 1 22 ? 24.719 -11.555 -2.102 1 95 22 LEU B CA 1
ATOM 2155 C C . LEU B 1 22 ? 25.656 -12.266 -3.08 1 95 22 LEU B C 1
ATOM 2157 O O . LEU B 1 22 ? 25.516 -13.469 -3.307 1 95 22 LEU B O 1
ATOM 2161 N N . ALA B 1 23 ? 26.547 -11.516 -3.625 1 93.69 23 ALA B N 1
ATOM 2162 C CA . ALA B 1 23 ? 27.531 -12.078 -4.555 1 93.69 23 ALA B CA 1
ATOM 2163 C C . ALA B 1 23 ? 28.391 -13.141 -3.869 1 93.69 23 ALA B C 1
ATOM 2165 O O . ALA B 1 23 ? 28.672 -14.18 -4.453 1 93.69 23 ALA B O 1
ATOM 2166 N N . GLY B 1 24 ? 28.781 -12.828 -2.68 1 94.25 24 GLY B N 1
ATOM 2167 C CA . GLY B 1 24 ? 29.562 -13.781 -1.914 1 94.25 24 GLY B CA 1
ATOM 2168 C C . GLY B 1 24 ? 28.828 -15.086 -1.643 1 94.25 24 GLY B C 1
ATOM 2169 O O . GLY B 1 24 ? 29.453 -16.141 -1.555 1 94.25 24 GLY B O 1
ATOM 2170 N N . LYS B 1 25 ? 27.531 -14.984 -1.532 1 92.69 25 LYS B N 1
ATOM 2171 C CA . LYS B 1 25 ? 26.703 -16.156 -1.283 1 92.69 25 LYS B CA 1
ATOM 2172 C C . LYS B 1 25 ? 26.219 -16.781 -2.592 1 92.69 25 LYS B C 1
ATOM 2174 O O . LYS B 1 25 ? 25.484 -17.766 -2.582 1 92.69 25 LYS B O 1
ATOM 2179 N N . ASN B 1 26 ? 26.594 -16.234 -3.746 1 92.44 26 ASN B N 1
ATOM 2180 C CA . ASN B 1 26 ? 26.094 -16.641 -5.059 1 92.44 26 ASN B CA 1
ATOM 2181 C C . ASN B 1 26 ? 24.578 -16.656 -5.102 1 92.44 26 ASN B C 1
ATOM 2183 O O . ASN B 1 26 ? 23.984 -17.594 -5.641 1 92.44 26 ASN B O 1
ATOM 2187 N N . ALA B 1 27 ? 24.016 -15.688 -4.402 1 91 27 ALA B N 1
ATOM 2188 C CA . ALA B 1 27 ? 22.562 -15.578 -4.344 1 91 27 ALA B CA 1
ATOM 2189 C C . ALA B 1 27 ? 22.062 -14.438 -5.227 1 91 27 ALA B C 1
ATOM 2191 O O . ALA B 1 27 ? 22.734 -13.414 -5.363 1 91 27 ALA B O 1
ATOM 2192 N N . LYS B 1 28 ? 20.969 -14.664 -5.844 1 88.12 28 LYS B N 1
ATOM 2193 C CA . LYS B 1 28 ? 20.312 -13.648 -6.668 1 88.12 28 LYS B CA 1
ATOM 2194 C C . LYS B 1 28 ? 18.891 -13.391 -6.188 1 88.12 28 LYS B C 1
ATOM 2196 O O . LYS B 1 28 ? 18.172 -14.32 -5.805 1 88.12 28 LYS B O 1
ATOM 2201 N N . VAL B 1 29 ? 18.562 -12.141 -6.191 1 91.19 29 VAL B N 1
ATOM 2202 C CA . VAL B 1 29 ? 17.203 -11.781 -5.816 1 91.19 29 VAL B CA 1
ATOM 2203 C C . VAL B 1 29 ? 16.422 -11.328 -7.051 1 91.19 29 VAL B C 1
ATOM 2205 O O . VAL B 1 29 ? 16.938 -10.539 -7.855 1 91.19 29 VAL B O 1
ATOM 2208 N N . SER B 1 30 ? 15.312 -11.93 -7.285 1 91.38 30 SER B N 1
ATOM 2209 C CA . SER B 1 30 ? 14.453 -11.609 -8.422 1 91.38 30 SER B CA 1
ATOM 2210 C C . SER B 1 30 ? 13.023 -12.094 -8.18 1 91.38 30 SER B C 1
ATOM 2212 O O . SER B 1 30 ? 12.758 -12.82 -7.223 1 91.38 30 SER B O 1
ATOM 2214 N N . PHE B 1 31 ? 12.164 -11.641 -9.016 1 92.38 31 PHE B N 1
ATOM 2215 C CA . PHE B 1 31 ? 10.781 -12.102 -8.953 1 92.38 31 PHE B CA 1
ATOM 2216 C C . PHE B 1 31 ? 10.469 -13.031 -10.117 1 92.38 31 PHE B C 1
ATOM 2218 O O . PHE B 1 31 ? 9.297 -13.352 -10.375 1 92.38 31 PHE B O 1
ATOM 2225 N N . ASP B 1 32 ? 11.5 -13.461 -10.75 1 89.81 32 ASP B N 1
ATOM 2226 C CA . ASP B 1 32 ? 11.297 -14.398 -11.844 1 89.81 32 ASP B CA 1
ATOM 2227 C C . ASP B 1 32 ? 10.625 -15.68 -11.359 1 89.81 32 ASP B C 1
ATOM 2229 O O . ASP B 1 32 ? 10.742 -16.047 -10.18 1 89.81 32 ASP B O 1
ATOM 2233 N N . GLN B 1 33 ? 9.953 -16.281 -12.273 1 84.88 33 GLN B N 1
ATOM 2234 C CA . GLN B 1 33 ? 9.188 -17.484 -11.969 1 84.88 33 GLN B CA 1
ATOM 2235 C C . GLN B 1 33 ? 10.062 -18.547 -11.297 1 84.88 33 GLN B C 1
ATOM 2237 O O . GLN B 1 33 ? 9.602 -19.266 -10.414 1 84.88 33 GLN B O 1
ATOM 2242 N N . GLU B 1 34 ? 11.305 -18.625 -11.633 1 84.25 34 GLU B N 1
ATOM 2243 C CA . GLU B 1 34 ? 12.203 -19.672 -11.148 1 84.25 34 GLU B CA 1
ATOM 2244 C C . GLU B 1 34 ? 13 -19.203 -9.938 1 84.25 34 GLU B C 1
ATOM 2246 O O . GLU B 1 34 ? 13.82 -19.953 -9.398 1 84.25 34 GLU B O 1
ATOM 2251 N N . ALA B 1 35 ? 12.75 -18 -9.547 1 88.19 35 ALA B N 1
ATOM 2252 C CA . ALA B 1 35 ? 13.516 -17.438 -8.43 1 88.19 35 ALA B CA 1
ATOM 2253 C C . ALA B 1 35 ? 13.102 -18.078 -7.113 1 88.19 35 ALA B C 1
ATOM 2255 O O . ALA B 1 35 ? 12.023 -18.672 -7.012 1 88.19 35 ALA B O 1
ATOM 2256 N N . LYS B 1 36 ? 13.977 -17.969 -6.195 1 85.5 36 LYS B N 1
ATOM 2257 C CA . LYS B 1 36 ? 13.664 -18.469 -4.855 1 85.5 36 LYS B CA 1
ATOM 2258 C C . LYS B 1 36 ? 12.523 -17.656 -4.23 1 85.5 36 LYS B C 1
ATOM 2260 O O . LYS B 1 36 ? 12.398 -16.453 -4.469 1 85.5 36 LYS B O 1
ATOM 2265 N N . ASP B 1 37 ? 11.82 -18.281 -3.393 1 79.12 37 ASP B N 1
ATOM 2266 C CA . ASP B 1 37 ? 10.602 -17.703 -2.834 1 79.12 37 ASP B CA 1
ATOM 2267 C C . ASP B 1 37 ? 10.914 -16.812 -1.63 1 79.12 37 ASP B C 1
ATOM 2269 O O . ASP B 1 37 ? 10.047 -16.094 -1.146 1 79.12 37 ASP B O 1
ATOM 2273 N N . GLU B 1 38 ? 12.172 -17.016 -1.22 1 78.81 38 GLU B N 1
ATOM 2274 C CA . GLU B 1 38 ? 12.531 -16.219 -0.045 1 7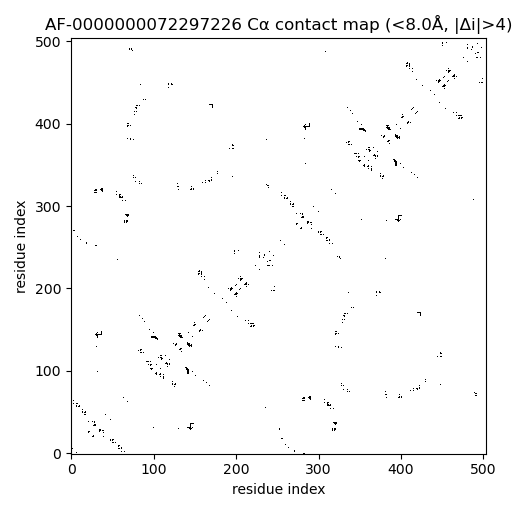8.81 38 GLU B CA 1
ATOM 2275 C C . GLU B 1 38 ? 13.82 -15.453 -0.273 1 78.81 38 GLU B C 1
ATOM 2277 O O . GLU B 1 38 ? 14.695 -15.898 -1.015 1 78.81 38 GLU B O 1
ATOM 2282 N N . TYR B 1 39 ? 13.797 -14.305 0.377 1 85.38 39 TYR B N 1
ATOM 2283 C CA . TYR B 1 39 ? 15.055 -13.562 0.403 1 85.38 39 TYR B CA 1
ATOM 2284 C C . TYR B 1 39 ? 16.141 -14.352 1.125 1 85.38 39 TYR B C 1
ATOM 2286 O O . TYR B 1 39 ? 15.867 -15.039 2.109 1 85.38 39 TYR B O 1
ATOM 2294 N N . PRO B 1 40 ? 17.359 -14.281 0.63 1 87.5 40 PRO B N 1
ATOM 2295 C CA . PRO B 1 40 ? 18.422 -15.031 1.306 1 87.5 40 PRO B CA 1
ATOM 2296 C C . PRO B 1 40 ? 18.484 -14.734 2.803 1 87.5 40 PRO B C 1
ATOM 2298 O O . PRO B 1 40 ? 18.359 -13.586 3.219 1 87.5 40 PRO B O 1
ATOM 2301 N N . ASP B 1 41 ? 18.641 -15.75 3.512 1 82.69 41 ASP B N 1
ATOM 2302 C CA . ASP B 1 41 ? 18.625 -15.68 4.969 1 82.69 41 ASP B CA 1
ATOM 2303 C C . ASP B 1 41 ? 19.844 -14.93 5.504 1 82.69 41 ASP B C 1
ATOM 2305 O O . ASP B 1 41 ? 20.984 -15.266 5.176 1 82.69 41 ASP B O 1
ATOM 2309 N N . THR B 1 42 ? 19.562 -13.961 6.297 1 84.06 42 THR B N 1
ATOM 2310 C CA . THR B 1 42 ? 20.641 -13.164 6.879 1 84.06 42 THR B CA 1
ATOM 2311 C C . THR B 1 42 ? 20.906 -13.586 8.32 1 84.06 42 THR B C 1
ATOM 2313 O O . THR B 1 42 ? 21.531 -12.852 9.086 1 84.06 42 THR B O 1
ATOM 2316 N N . ASP B 1 43 ? 20.359 -14.766 8.641 1 76.75 43 ASP B N 1
ATOM 2317 C CA . ASP B 1 43 ? 20.625 -15.266 9.984 1 76.75 43 ASP B CA 1
ATOM 2318 C C . ASP B 1 43 ? 22.125 -15.383 10.242 1 76.75 43 ASP B C 1
ATOM 2320 O O . ASP B 1 43 ? 22.859 -15.93 9.414 1 76.75 43 ASP B O 1
ATOM 2324 N N . GLY B 1 44 ? 22.641 -14.891 11.328 1 80.25 44 GLY B N 1
ATOM 2325 C CA . GLY B 1 44 ? 24.047 -14.898 11.664 1 80.25 44 GLY B CA 1
ATOM 2326 C C . GLY B 1 44 ? 24.797 -13.711 11.094 1 80.25 44 GLY B C 1
ATOM 2327 O O . GLY B 1 44 ? 26 -13.531 11.367 1 80.25 44 GLY B O 1
ATOM 2328 N N . GLU B 1 45 ? 24.141 -13 10.234 1 88.06 45 GLU B N 1
ATOM 2329 C CA . GLU B 1 45 ? 24.703 -11.781 9.648 1 88.06 45 GLU B CA 1
ATOM 2330 C C . GLU B 1 45 ? 23.859 -10.562 9.992 1 88.06 45 GLU B C 1
ATOM 2332 O O . GLU B 1 45 ? 23.328 -9.906 9.102 1 88.06 45 GLU B O 1
ATOM 2337 N N . SER B 1 46 ? 23.891 -10.234 11.266 1 83 46 SER B N 1
ATOM 2338 C CA . SER B 1 46 ? 23.016 -9.188 11.789 1 83 46 SER B CA 1
ATOM 2339 C C . SER B 1 46 ? 23.297 -7.844 11.141 1 83 46 SER B C 1
ATOM 2341 O O . SER B 1 46 ? 22.375 -7.066 10.875 1 83 46 SER B O 1
ATOM 2343 N N . GLU B 1 47 ? 24.531 -7.605 10.852 1 88.88 47 GLU B N 1
ATOM 2344 C CA . GLU B 1 47 ? 24.891 -6.332 10.234 1 88.88 47 GLU B CA 1
ATOM 2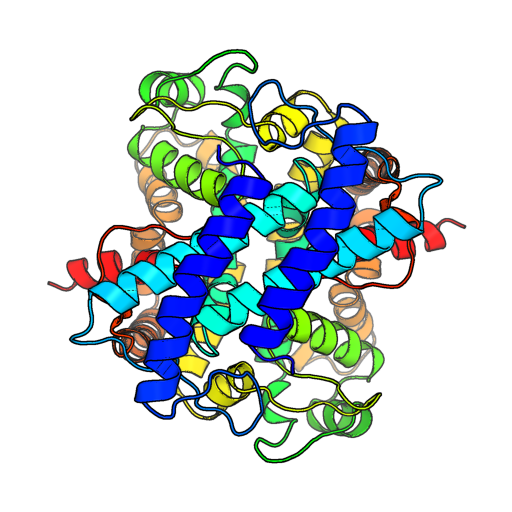345 C C . GLU B 1 47 ? 24.281 -6.207 8.844 1 88.88 47 GLU B C 1
ATOM 2347 O O . GLU B 1 47 ? 23.766 -5.145 8.477 1 88.88 47 GLU B O 1
ATOM 2352 N N . ILE B 1 48 ? 24.266 -7.305 8.078 1 91.44 48 ILE B N 1
ATOM 2353 C CA . ILE B 1 48 ? 23.703 -7.301 6.738 1 91.44 48 ILE B CA 1
ATOM 2354 C C . ILE B 1 48 ? 22.188 -7.109 6.816 1 91.44 48 ILE B C 1
ATOM 2356 O O . ILE B 1 48 ? 21.594 -6.375 6.016 1 91.44 48 ILE B O 1
ATOM 2360 N N . GLY B 1 49 ? 21.609 -7.777 7.785 1 87.62 49 GLY B N 1
ATOM 2361 C CA . GLY B 1 49 ? 20.172 -7.605 7.996 1 87.62 49 GLY B CA 1
ATOM 2362 C C . GLY B 1 49 ? 19.781 -6.168 8.281 1 87.62 49 GLY B C 1
ATOM 2363 O O . GLY B 1 49 ? 18.797 -5.672 7.742 1 87.62 49 GLY B O 1
ATOM 2364 N N . MET B 1 50 ? 20.578 -5.559 9.062 1 87 50 MET B N 1
ATOM 2365 C CA . MET B 1 50 ? 20.297 -4.168 9.414 1 87 50 MET B CA 1
ATOM 2366 C C . MET B 1 50 ? 20.484 -3.256 8.203 1 87 50 MET B C 1
ATOM 2368 O O . MET B 1 50 ? 19.688 -2.348 7.977 1 87 50 MET B O 1
ATOM 2372 N N . VAL B 1 51 ? 21.547 -3.447 7.508 1 92.12 51 VAL B N 1
ATOM 2373 C CA . VAL B 1 51 ? 21.828 -2.633 6.332 1 92.12 51 VAL B CA 1
ATOM 2374 C C . VAL B 1 51 ? 20.719 -2.807 5.301 1 92.12 51 VAL B C 1
ATOM 2376 O O . VAL B 1 51 ? 20.281 -1.839 4.668 1 92.12 51 VAL B O 1
ATOM 2379 N N . ARG B 1 52 ? 20.188 -4.039 5.105 1 92.06 52 ARG B N 1
ATOM 2380 C CA . ARG B 1 52 ? 19.062 -4.312 4.207 1 92.06 52 ARG B CA 1
ATOM 2381 C C . ARG B 1 52 ? 17.844 -3.498 4.594 1 92.06 52 ARG B C 1
ATOM 2383 O O . ARG B 1 52 ? 17.203 -2.875 3.738 1 92.06 52 ARG B O 1
ATOM 2390 N N . MET B 1 53 ? 17.625 -3.469 5.859 1 87.75 53 MET B N 1
ATOM 2391 C CA . MET B 1 53 ? 16.453 -2.732 6.344 1 87.75 53 MET B CA 1
ATOM 2392 C C . MET B 1 53 ? 16.625 -1.236 6.09 1 87.75 53 MET B C 1
ATOM 2394 O O . MET B 1 53 ? 15.656 -0.553 5.746 1 87.75 53 MET B O 1
ATOM 2398 N N . VAL B 1 54 ? 17.766 -0.754 6.293 1 88.56 54 VAL B N 1
ATOM 2399 C CA . VAL B 1 54 ? 18.047 0.659 6.047 1 88.56 54 VAL B CA 1
ATOM 2400 C C . VAL B 1 54 ? 17.812 0.979 4.57 1 88.56 54 VAL B C 1
ATOM 2402 O O . VAL B 1 54 ? 17.234 2.016 4.238 1 88.56 54 VAL B O 1
ATOM 2405 N N . VAL B 1 55 ? 18.234 0.07 3.693 1 93 55 VAL B N 1
ATOM 2406 C CA . VAL B 1 55 ? 18.031 0.273 2.264 1 93 55 VAL B CA 1
ATOM 2407 C C . VAL B 1 55 ? 16.547 0.324 1.953 1 93 55 VAL B C 1
ATOM 2409 O O . VAL B 1 55 ? 16.078 1.196 1.21 1 93 55 VAL B O 1
ATOM 2412 N N . ILE B 1 56 ? 15.789 -0.586 2.566 1 90.62 56 ILE B N 1
ATOM 2413 C CA . ILE B 1 56 ? 14.344 -0.653 2.346 1 90.62 56 ILE B CA 1
ATOM 2414 C C . ILE B 1 56 ? 13.695 0.648 2.809 1 90.62 56 ILE B C 1
ATOM 2416 O O . ILE B 1 56 ? 12.938 1.27 2.059 1 90.62 56 ILE B O 1
ATOM 2420 N N . ASP B 1 57 ? 14.031 1.107 3.953 1 87 57 ASP B N 1
ATOM 2421 C CA . ASP B 1 57 ? 13.445 2.322 4.512 1 87 57 ASP B CA 1
ATOM 2422 C C . ASP B 1 57 ? 13.844 3.551 3.697 1 87 57 ASP B C 1
ATOM 2424 O O . ASP B 1 57 ? 13 4.387 3.373 1 87 57 ASP B O 1
ATOM 2428 N N . ASP B 1 58 ? 15.125 3.629 3.379 1 90.75 58 ASP B N 1
ATOM 2429 C CA . ASP B 1 58 ? 15.625 4.785 2.646 1 90.75 58 ASP B CA 1
ATOM 2430 C C . ASP B 1 58 ? 15.039 4.844 1.238 1 90.75 58 ASP B C 1
ATOM 2432 O O . ASP B 1 58 ? 14.727 5.926 0.735 1 90.75 58 ASP B O 1
ATOM 2436 N N . THR B 1 59 ? 14.977 3.719 0.61 1 94.25 59 THR B N 1
ATOM 2437 C CA . THR B 1 59 ? 14.438 3.686 -0.743 1 94.25 59 THR B CA 1
ATOM 2438 C C . THR B 1 59 ? 12.961 4.07 -0.743 1 94.25 59 THR B C 1
ATOM 2440 O O . THR B 1 59 ? 12.5 4.781 -1.639 1 94.25 59 THR B O 1
ATOM 2443 N N . SER B 1 60 ? 12.227 3.609 0.239 1 90.56 60 SER B N 1
ATOM 2444 C CA . SER B 1 60 ? 10.82 4 0.376 1 90.56 60 SER B CA 1
ATOM 2445 C C . SER B 1 60 ? 10.688 5.504 0.586 1 90.56 60 SER B C 1
ATOM 2447 O O . SER B 1 60 ? 9.875 6.156 -0.07 1 90.56 60 SER B O 1
ATOM 2449 N N . ALA B 1 61 ? 11.5 6.023 1.521 1 90.31 61 ALA B N 1
ATOM 2450 C CA . ALA B 1 61 ? 11.484 7.461 1.775 1 90.31 61 ALA B CA 1
ATOM 2451 C C . ALA B 1 61 ? 11.867 8.242 0.524 1 90.31 61 ALA B C 1
ATOM 2453 O O . ALA B 1 61 ? 11.297 9.297 0.242 1 90.31 61 ALA B O 1
ATOM 2454 N N . PHE B 1 62 ? 12.883 7.711 -0.179 1 94.44 62 PHE B N 1
ATOM 2455 C CA . PHE B 1 62 ? 13.344 8.312 -1.423 1 94.44 62 PHE B CA 1
ATOM 2456 C C . PHE B 1 62 ? 12.219 8.375 -2.447 1 94.44 62 PHE B C 1
ATOM 2458 O O . PHE B 1 62 ? 11.992 9.414 -3.066 1 94.44 62 PHE B O 1
ATOM 2465 N N . CYS B 1 63 ? 11.5 7.297 -2.637 1 93 63 CYS B N 1
ATOM 2466 C CA . CYS B 1 63 ? 10.367 7.234 -3.551 1 93 63 CYS B CA 1
ATOM 2467 C C . CYS B 1 63 ? 9.289 8.242 -3.156 1 93 63 CYS B C 1
ATOM 2469 O O . CYS B 1 63 ? 8.75 8.945 -4.012 1 93 63 CYS B O 1
ATOM 2471 N N . ASP B 1 64 ? 8.992 8.344 -1.896 1 91.56 64 ASP B N 1
ATOM 2472 C CA . ASP B 1 64 ? 7.965 9.25 -1.382 1 91.56 64 ASP B CA 1
ATOM 2473 C C . ASP B 1 64 ? 8.281 10.695 -1.737 1 91.56 64 ASP B C 1
ATOM 2475 O O . ASP B 1 64 ? 7.375 11.477 -2.051 1 91.56 64 ASP B O 1
ATOM 2479 N N . LEU B 1 65 ? 9.539 11.07 -1.676 1 93.25 65 LEU B N 1
ATOM 2480 C CA . LEU B 1 65 ? 9.922 12.445 -1.971 1 93.25 65 LEU B CA 1
ATOM 2481 C C . LEU B 1 65 ? 9.594 12.805 -3.414 1 93.25 65 LEU B C 1
ATOM 2483 O O . LEU B 1 65 ? 9.25 13.953 -3.711 1 93.25 65 LEU B O 1
ATOM 2487 N N . PHE B 1 66 ? 9.672 11.867 -4.266 1 92.12 66 PHE B N 1
ATOM 2488 C CA . PHE B 1 66 ? 9.367 12.125 -5.672 1 92.12 66 PHE B CA 1
ATOM 2489 C C . PHE B 1 66 ? 7.863 12.133 -5.91 1 92.12 66 PHE B C 1
ATOM 2491 O O . PHE B 1 66 ? 7.387 12.742 -6.871 1 92.12 66 PHE B O 1
ATOM 2498 N N . LEU B 1 67 ? 7.129 11.438 -5.117 1 89.06 67 LEU B N 1
ATOM 2499 C CA . LEU B 1 67 ? 5.672 11.5 -5.188 1 89.06 67 LEU B CA 1
ATOM 2500 C C . LEU B 1 67 ? 5.16 12.844 -4.684 1 89.06 67 LEU B C 1
ATOM 2502 O O . LEU B 1 67 ? 4.359 13.5 -5.355 1 89.06 67 LEU B O 1
ATOM 2506 N N . GLY B 1 68 ? 5.707 13.281 -3.535 1 90.19 68 GLY B N 1
ATOM 2507 C CA . GLY B 1 68 ? 5.246 14.508 -2.898 1 90.19 68 GLY B CA 1
ATOM 2508 C C . GLY B 1 68 ? 4.066 14.289 -1.969 1 90.19 68 GLY B C 1
ATOM 2509 O O . GLY B 1 68 ? 3.52 13.18 -1.899 1 90.19 68 GLY B O 1
ATOM 2510 N N . PRO B 1 69 ? 3.707 15.266 -1.289 1 89.75 69 PRO B N 1
ATOM 2511 C CA . PRO B 1 69 ? 2.744 15.164 -0.19 1 89.75 69 PRO B CA 1
ATOM 2512 C C . PRO B 1 69 ? 1.352 14.758 -0.663 1 89.75 69 PRO B C 1
ATOM 2514 O O . PRO B 1 69 ? 0.595 14.141 0.092 1 89.75 69 PRO B O 1
ATOM 2517 N N . ARG B 1 70 ? 1.003 15.039 -1.823 1 84.75 70 ARG B N 1
ATOM 2518 C CA . ARG B 1 70 ? -0.333 14.719 -2.314 1 84.75 70 ARG B CA 1
ATOM 2519 C C . ARG B 1 70 ? -0.388 13.297 -2.869 1 84.75 70 ARG B C 1
ATOM 2521 O O . ARG B 1 70 ? -1.191 12.484 -2.416 1 84.75 70 ARG B O 1
ATOM 2528 N N . GLU B 1 71 ? 0.551 12.945 -3.717 1 83.94 71 GLU B N 1
ATOM 2529 C CA . GLU B 1 71 ? 0.506 11.672 -4.43 1 83.94 71 GLU B CA 1
ATOM 2530 C C . GLU B 1 71 ? 0.882 10.516 -3.51 1 83.94 71 GLU B C 1
ATOM 2532 O O . GLU B 1 71 ? 0.528 9.359 -3.777 1 83.94 71 GLU B O 1
ATOM 2537 N N . VAL B 1 72 ? 1.573 10.859 -2.453 1 88.31 72 VAL B N 1
ATOM 2538 C CA . VAL B 1 72 ? 1.979 9.805 -1.526 1 88.31 72 VAL B CA 1
ATOM 2539 C C . VAL B 1 72 ? 0.749 9.219 -0.838 1 88.31 72 VAL B C 1
ATOM 2541 O O . VAL B 1 72 ? 0.808 8.125 -0.277 1 88.31 72 VAL B O 1
ATOM 2544 N N . LEU B 1 73 ? -0.424 9.938 -0.908 1 84.06 73 LEU B N 1
ATOM 2545 C CA . LEU B 1 73 ? -1.651 9.492 -0.257 1 84.06 73 LEU B CA 1
ATOM 2546 C C . LEU B 1 73 ? -2.445 8.57 -1.17 1 84.06 73 LEU B C 1
ATOM 2548 O O . LEU B 1 73 ? -3.465 8.008 -0.76 1 84.06 73 LEU B O 1
ATOM 2552 N N . ALA B 1 74 ? -1.918 8.297 -2.328 1 76.38 74 ALA B N 1
ATOM 2553 C CA . ALA B 1 74 ? -2.635 7.512 -3.33 1 76.38 74 ALA B CA 1
ATOM 2554 C C . ALA B 1 74 ? -2.934 6.105 -2.814 1 76.38 74 ALA B C 1
ATOM 2556 O O . ALA B 1 74 ? -4.035 5.586 -3.012 1 76.38 74 ALA B O 1
ATOM 2557 N N . PRO B 1 75 ? -2.025 5.504 -2.131 1 73.19 75 PRO B N 1
ATOM 2558 C CA . PRO B 1 75 ? -2.328 4.156 -1.642 1 73.19 75 PRO B CA 1
ATOM 2559 C C . PRO B 1 75 ? -3.494 4.137 -0.655 1 73.19 75 PRO B C 1
ATOM 2561 O O . PRO B 1 75 ? -4.199 3.131 -0.548 1 73.19 75 PRO B O 1
ATOM 2564 N N . VAL B 1 76 ? -3.668 5.176 -0.005 1 72.25 76 VAL B N 1
ATOM 2565 C CA . VAL B 1 76 ? -4.766 5.238 0.953 1 72.25 76 VAL B CA 1
ATOM 2566 C C . VAL B 1 76 ? -6.102 5.148 0.215 1 72.25 76 VAL B C 1
ATOM 2568 O O . VAL B 1 76 ? -7 4.414 0.635 1 72.25 76 VAL B O 1
ATOM 2571 N N . TRP B 1 77 ? -6.137 5.781 -0.944 1 68.12 77 TRP B N 1
ATOM 2572 C CA . TRP B 1 77 ? -7.367 5.77 -1.726 1 68.12 77 TRP B CA 1
ATOM 2573 C C . TRP B 1 77 ? -7.488 4.484 -2.535 1 68.12 77 TRP B C 1
ATOM 2575 O O . TRP B 1 77 ? -8.594 4 -2.779 1 68.12 77 TRP B O 1
ATOM 2585 N N . GLY B 1 78 ? -6.383 4.031 -2.898 1 68.44 78 GLY B N 1
ATOM 2586 C CA . GLY B 1 78 ? -6.379 2.854 -3.75 1 68.44 78 GLY B CA 1
ATOM 2587 C C . GLY B 1 78 ? -6.52 1.558 -2.977 1 68.44 78 GLY B C 1
ATOM 2588 O O . GLY B 1 78 ? -6.754 0.5 -3.564 1 68.44 78 GLY B O 1
ATOM 2589 N N . ALA B 1 79 ? -6.504 1.688 -1.67 1 71.88 79 ALA B N 1
ATOM 2590 C CA . ALA B 1 79 ? -6.488 0.497 -0.823 1 71.88 79 ALA B CA 1
ATOM 2591 C C . ALA B 1 79 ? -7.754 -0.334 -1.022 1 71.88 79 ALA B C 1
ATOM 2593 O O . ALA B 1 79 ? -7.695 -1.565 -1.062 1 71.88 79 ALA B O 1
ATOM 2594 N N . ALA B 1 80 ? -8.867 0.303 -1.143 1 69.69 80 ALA B N 1
ATOM 2595 C CA . ALA B 1 80 ? -10.125 -0.419 -1.322 1 69.69 80 ALA B CA 1
ATOM 2596 C C . ALA B 1 80 ? -10.117 -1.23 -2.613 1 69.69 80 ALA B C 1
ATOM 2598 O O . ALA B 1 80 ? -10.555 -2.383 -2.635 1 69.69 80 ALA B O 1
ATOM 2599 N N . ILE B 1 81 ? -9.57 -0.611 -3.6 1 69.12 81 ILE B N 1
ATOM 2600 C CA . ILE B 1 81 ? -9.523 -1.27 -4.898 1 69.12 81 ILE B CA 1
ATOM 2601 C C . ILE B 1 81 ? -8.539 -2.436 -4.852 1 69.12 81 ILE B C 1
ATOM 2603 O O . ILE B 1 81 ? -8.82 -3.512 -5.387 1 69.12 81 ILE B O 1
ATOM 2607 N N . ASP B 1 82 ? -7.488 -2.188 -4.227 1 75.62 82 ASP B N 1
ATOM 2608 C CA . ASP B 1 82 ? -6.5 -3.248 -4.082 1 75.62 82 ASP B CA 1
ATOM 2609 C C . ASP B 1 82 ? -7.074 -4.434 -3.309 1 75.62 82 ASP B C 1
ATOM 2611 O O . ASP B 1 82 ? -6.855 -5.59 -3.68 1 75.62 82 ASP B O 1
ATOM 2615 N N . ASN B 1 83 ? -7.707 -4.082 -2.299 1 74.25 83 ASN B N 1
ATOM 2616 C CA . ASN B 1 83 ? -8.32 -5.129 -1.488 1 74.25 83 ASN B CA 1
ATOM 2617 C C . ASN B 1 83 ? -9.336 -5.938 -2.289 1 74.25 83 ASN B C 1
ATOM 2619 O O . ASN B 1 83 ? -9.359 -7.164 -2.217 1 74.25 83 ASN B O 1
ATOM 2623 N N . ALA B 1 84 ? -10.133 -5.234 -2.992 1 73.25 84 ALA B N 1
ATOM 2624 C CA . ALA B 1 84 ? -11.133 -5.902 -3.82 1 73.25 84 ALA B CA 1
ATOM 2625 C C . ALA B 1 84 ? -10.477 -6.824 -4.844 1 73.25 84 ALA B C 1
ATOM 2627 O O . ALA B 1 84 ? -10.938 -7.945 -5.062 1 73.25 84 ALA B O 1
ATOM 2628 N N . ALA B 1 85 ? -9.469 -6.312 -5.438 1 78.38 85 ALA B N 1
ATOM 2629 C CA . ALA B 1 85 ? -8.75 -7.113 -6.43 1 78.38 85 ALA B CA 1
ATOM 2630 C C . ALA B 1 85 ? -8.18 -8.383 -5.805 1 78.38 85 ALA B C 1
ATOM 2632 O O . ALA B 1 85 ? -8.258 -9.461 -6.398 1 78.38 85 ALA B O 1
ATOM 2633 N N . GLN B 1 86 ? -7.629 -8.25 -4.625 1 83.75 86 GLN B N 1
ATOM 2634 C CA . GLN B 1 86 ? -7.051 -9.406 -3.943 1 83.75 86 GLN B CA 1
ATOM 2635 C C . GLN B 1 86 ? -8.117 -10.438 -3.602 1 83.75 86 GLN B C 1
ATOM 2637 O O . GLN B 1 86 ? -7.887 -11.641 -3.719 1 83.75 86 GLN B O 1
ATOM 2642 N N . GLN B 1 87 ? -9.203 -10 -3.174 1 81.31 87 GLN B N 1
ATOM 2643 C CA . GLN B 1 87 ? -10.305 -10.906 -2.871 1 81.31 87 GLN B CA 1
ATOM 2644 C C . GLN B 1 87 ? -10.773 -11.641 -4.121 1 81.31 87 GLN B C 1
ATOM 2646 O O . GLN B 1 87 ? -11.039 -12.844 -4.078 1 81.31 87 GLN B O 1
ATOM 2651 N N . PHE B 1 88 ? -10.852 -10.914 -5.18 1 80.31 88 PHE B N 1
ATOM 2652 C CA . PHE B 1 88 ? -11.258 -11.484 -6.453 1 80.31 88 PHE B CA 1
ATOM 2653 C C . PHE B 1 88 ? -10.281 -12.57 -6.895 1 80.31 88 PHE B C 1
ATOM 2655 O O . PHE B 1 88 ? -10.695 -13.656 -7.312 1 80.31 88 PHE B O 1
ATOM 2662 N N . ILE B 1 89 ? -9.086 -12.297 -6.75 1 88.31 89 ILE B N 1
ATOM 2663 C CA . ILE B 1 89 ? -8.023 -13.219 -7.148 1 88.31 89 ILE B CA 1
ATOM 2664 C C . ILE B 1 89 ? -8.109 -14.5 -6.324 1 88.31 89 ILE B C 1
ATOM 2666 O O . ILE B 1 89 ? -8.023 -15.602 -6.867 1 88.31 89 ILE B O 1
ATOM 2670 N N . TYR B 1 90 ? -8.305 -14.32 -5.109 1 86.25 90 TYR B N 1
ATOM 2671 C CA . TYR B 1 90 ? -8.359 -15.469 -4.215 1 86.25 90 TYR B CA 1
ATOM 2672 C C . TYR B 1 90 ? -9.633 -16.266 -4.438 1 86.25 90 TYR B C 1
ATOM 2674 O O . TYR B 1 90 ? -9.586 -17.5 -4.59 1 86.25 90 TYR B O 1
ATOM 2682 N N . HIS B 1 91 ? -10.719 -15.617 -4.48 1 82.31 91 HIS B N 1
ATOM 2683 C CA . HIS B 1 91 ? -12.023 -16.266 -4.531 1 82.31 91 HIS B CA 1
ATOM 2684 C C . HIS B 1 91 ? -12.188 -17.078 -5.812 1 82.31 91 HIS B C 1
ATOM 2686 O O . HIS B 1 91 ? -12.75 -18.172 -5.793 1 82.31 91 HIS B O 1
ATOM 2692 N N . PHE B 1 92 ? -11.727 -16.609 -6.891 1 86.81 92 PHE B N 1
ATOM 2693 C CA . PHE B 1 92 ? -11.945 -17.281 -8.172 1 86.81 92 PHE B CA 1
ATOM 2694 C C . PHE B 1 92 ? -10.734 -18.125 -8.555 1 86.81 92 PHE B C 1
ATOM 2696 O O . PHE B 1 92 ? -10.648 -18.625 -9.68 1 86.81 92 PHE B O 1
ATOM 2703 N N . ASN B 1 93 ? -9.805 -18.219 -7.684 1 92.38 93 ASN B N 1
ATOM 2704 C CA . ASN B 1 93 ? -8.641 -19.078 -7.863 1 92.38 93 ASN B CA 1
ATOM 2705 C C . ASN B 1 93 ? -7.863 -18.719 -9.133 1 92.38 93 ASN B C 1
ATOM 2707 O O . ASN B 1 93 ? -7.477 -19.594 -9.898 1 92.38 93 ASN B O 1
ATOM 2711 N N . ILE B 1 94 ? -7.676 -17.422 -9.289 1 94.25 94 ILE B N 1
ATOM 2712 C CA . ILE B 1 94 ? -7.031 -16.953 -10.508 1 94.25 94 ILE B CA 1
ATOM 2713 C C . ILE B 1 94 ? -5.578 -17.406 -10.547 1 94.25 94 ILE B C 1
ATOM 2715 O O . ILE B 1 94 ? -5.066 -17.797 -11.602 1 94.25 94 ILE B O 1
ATOM 2719 N N . LEU B 1 95 ? -4.867 -17.422 -9.445 1 96.19 95 LEU B N 1
ATOM 2720 C CA . LEU B 1 95 ? -3.471 -17.844 -9.406 1 96.19 95 LEU B CA 1
ATOM 2721 C C . LEU B 1 95 ? -3.332 -19.297 -9.852 1 96.19 95 LEU B C 1
ATOM 2723 O O . LEU B 1 95 ? -2.396 -19.641 -10.578 1 96.19 95 LEU B O 1
ATOM 2727 N N . HIS B 1 96 ? -4.305 -20.125 -9.523 1 96.62 96 HIS B N 1
ATOM 2728 C CA . HIS B 1 96 ? -4.262 -21.547 -9.844 1 96.62 96 HIS B CA 1
ATOM 2729 C C . HIS B 1 96 ? -4.484 -21.781 -11.328 1 96.62 96 HIS B C 1
ATOM 2731 O O . HIS B 1 96 ? -4.164 -22.859 -11.844 1 96.62 96 HIS B O 1
ATOM 2737 N N . ALA B 1 97 ? -5.078 -20.844 -11.969 1 97.5 97 ALA B N 1
ATOM 2738 C CA . ALA B 1 97 ? -5.379 -20.969 -13.391 1 97.5 97 ALA B CA 1
ATOM 2739 C C . ALA B 1 97 ? -4.129 -20.766 -14.242 1 97.5 97 ALA B C 1
ATOM 2741 O O . ALA B 1 97 ? -4.137 -21.016 -15.445 1 97.5 97 ALA B O 1
ATOM 2742 N N . ILE B 1 98 ? -3.057 -20.297 -13.656 1 97.62 98 ILE B N 1
ATOM 2743 C CA . ILE B 1 98 ? -1.798 -20.031 -14.344 1 97.62 98 ILE B CA 1
ATOM 2744 C C . ILE B 1 98 ? -0.747 -21.047 -13.898 1 97.62 98 ILE B C 1
ATOM 2746 O O . ILE B 1 98 ? -0.484 -21.203 -12.703 1 97.62 98 ILE B O 1
ATOM 2750 N N . PRO B 1 99 ? -0.159 -21.75 -14.805 1 96.5 99 PRO B N 1
ATOM 2751 C CA . PRO B 1 99 ? 0.814 -22.781 -14.422 1 96.5 99 PRO B CA 1
ATOM 2752 C C . PRO B 1 99 ? 2.049 -22.203 -13.734 1 96.5 99 PRO B C 1
ATOM 2754 O O . PRO B 1 99 ? 2.475 -21.094 -14.062 1 96.5 99 PRO B O 1
ATOM 2757 N N . LEU B 1 100 ? 2.688 -22.891 -12.867 1 94.31 100 LEU B N 1
ATOM 2758 C CA . LEU B 1 100 ? 3.877 -22.469 -12.133 1 94.31 100 LEU B CA 1
ATOM 2759 C C . LEU B 1 100 ? 5.082 -22.375 -13.062 1 94.31 100 LEU B C 1
ATOM 2761 O O . LEU B 1 100 ? 5.941 -21.516 -12.883 1 94.31 100 LEU B O 1
ATOM 2765 N N . ASP B 1 101 ? 5.184 -23.328 -14.031 1 91.06 101 ASP B N 1
ATOM 2766 C CA . ASP B 1 101 ? 6.324 -23.391 -14.945 1 91.06 101 ASP B CA 1
ATOM 2767 C C . ASP B 1 101 ? 5.918 -22.969 -16.359 1 91.06 101 ASP B C 1
ATOM 2769 O O . ASP B 1 101 ? 6.461 -23.469 -17.344 1 91.06 101 ASP B O 1
ATOM 2773 N N . GLY B 1 102 ? 5.082 -22.016 -16.516 1 92.12 102 GLY B N 1
ATOM 2774 C CA . GLY B 1 102 ? 4.625 -21.578 -17.828 1 92.12 102 GLY B CA 1
ATOM 2775 C C . GLY B 1 102 ? 3.801 -20.297 -17.766 1 92.12 102 GLY B C 1
ATOM 2776 O O . GLY B 1 102 ? 4.02 -19.453 -16.906 1 92.12 102 GLY B O 1
ATOM 2777 N N . GLU B 1 103 ? 3.119 -20.141 -18.812 1 95.75 103 GLU B N 1
ATOM 2778 C CA . GLU B 1 103 ? 2.262 -18.969 -18.953 1 95.75 103 GLU B CA 1
ATOM 2779 C C . GLU B 1 103 ? 0.83 -19.375 -19.297 1 95.75 103 GLU B C 1
ATOM 2781 O O . GLU B 1 103 ? 0.563 -20.531 -19.625 1 95.75 103 GLU B O 1
ATOM 2786 N N . ALA B 1 104 ? -0.087 -18.547 -19.141 1 97.88 104 ALA B N 1
ATOM 2787 C CA . ALA B 1 104 ? -1.468 -18.688 -19.594 1 97.88 104 ALA B CA 1
ATOM 2788 C C . ALA B 1 104 ? -1.964 -17.391 -20.234 1 97.88 104 ALA B C 1
ATOM 2790 O O . ALA B 1 104 ? -1.625 -16.297 -19.781 1 97.88 104 ALA B O 1
ATOM 2791 N N . THR B 1 105 ? -2.688 -17.5 -21.297 1 97.75 105 THR B N 1
ATOM 2792 C CA . THR B 1 105 ? -3.324 -16.328 -21.891 1 97.75 105 THR B CA 1
ATOM 2793 C C . THR B 1 105 ? -4.562 -15.93 -21.094 1 97.75 105 THR B C 1
ATOM 2795 O O . THR B 1 105 ? -5.098 -16.719 -20.328 1 97.75 105 THR B O 1
ATOM 2798 N N . TYR B 1 106 ? -4.98 -14.664 -21.312 1 95.06 106 TYR B N 1
ATOM 2799 C CA . TYR B 1 106 ? -6.207 -14.227 -20.656 1 95.06 106 TYR B CA 1
ATOM 2800 C C . TYR B 1 106 ? -7.387 -15.094 -21.078 1 95.06 106 TYR B C 1
ATOM 2802 O O . TYR B 1 106 ? -8.289 -15.359 -20.281 1 95.06 106 TYR B O 1
ATOM 2810 N N . ALA B 1 107 ? -7.379 -15.578 -22.297 1 96.5 107 ALA B N 1
ATOM 2811 C CA . ALA B 1 107 ? -8.43 -16.469 -22.766 1 96.5 107 ALA B CA 1
ATOM 2812 C C . ALA B 1 107 ? -8.445 -17.781 -21.984 1 96.5 107 ALA B C 1
ATOM 2814 O O . ALA B 1 107 ? -9.5 -18.266 -21.594 1 96.5 107 ALA B O 1
ATOM 2815 N N . GLU B 1 108 ? -7.328 -18.344 -21.75 1 97.88 108 GLU B N 1
ATOM 2816 C CA . GLU B 1 108 ? -7.199 -19.594 -21 1 97.88 108 GLU B CA 1
ATOM 2817 C C . GLU B 1 108 ? -7.605 -19.406 -19.547 1 97.88 108 GLU B C 1
ATOM 2819 O O . GLU B 1 108 ? -8.305 -20.234 -18.984 1 97.88 108 GLU B O 1
ATOM 2824 N N . ILE B 1 109 ? -7.148 -18.312 -18.969 1 97.31 109 ILE B N 1
ATOM 2825 C CA . ILE B 1 109 ? -7.477 -18.016 -17.578 1 97.31 109 ILE B CA 1
ATOM 2826 C C . ILE B 1 109 ? -8.984 -17.844 -17.422 1 97.31 109 ILE B C 1
ATOM 2828 O O . ILE B 1 109 ? -9.602 -18.422 -16.531 1 97.31 109 ILE B O 1
ATOM 2832 N N . SER B 1 110 ? -9.516 -17.047 -18.328 1 92.62 110 SER B N 1
ATOM 2833 C CA . SER B 1 110 ? -10.953 -16.781 -18.328 1 92.62 110 SER B CA 1
ATOM 2834 C C . SER B 1 110 ? -11.75 -18.078 -18.422 1 92.62 110 SER B C 1
ATOM 2836 O O . SER B 1 110 ? -12.719 -18.281 -17.672 1 92.62 110 SER B O 1
ATOM 2838 N N . ALA B 1 111 ? -11.391 -18.969 -19.266 1 95.5 111 ALA B N 1
ATOM 2839 C CA . ALA B 1 111 ? -12.07 -20.25 -19.453 1 95.5 111 ALA B CA 1
ATOM 2840 C C . ALA B 1 111 ? -11.992 -21.109 -18.188 1 95.5 111 ALA B C 1
ATOM 2842 O O . ALA B 1 111 ? -12.969 -21.75 -17.797 1 95.5 111 ALA B O 1
ATOM 2843 N N . LYS B 1 112 ? -10.945 -21.094 -17.547 1 95.5 112 LYS B N 1
ATOM 2844 C CA . LYS B 1 112 ? -10.719 -21.938 -16.375 1 95.5 112 LYS B CA 1
ATOM 2845 C C . LYS B 1 112 ? -11.5 -21.438 -15.18 1 95.5 112 LYS B C 1
ATOM 2847 O O . LYS B 1 112 ? -12.023 -22.219 -14.383 1 95.5 112 LYS B O 1
ATOM 2852 N N . VAL B 1 113 ? -11.508 -20.125 -15.023 1 91.88 113 VAL B N 1
ATOM 2853 C CA . VAL B 1 113 ? -12.102 -19.562 -13.805 1 91.88 113 VAL B CA 1
ATOM 2854 C C . VAL B 1 113 ? -13.578 -19.281 -14.039 1 91.88 113 VAL B C 1
ATOM 2856 O O . VAL B 1 113 ? -14.328 -19.031 -13.086 1 91.88 113 VAL B O 1
ATOM 2859 N N . GLY B 1 114 ? -14.047 -19.203 -15.297 1 88.31 114 GLY B N 1
ATOM 2860 C CA . GLY B 1 114 ? -15.453 -19.016 -15.602 1 88.31 114 GLY B CA 1
ATOM 2861 C C . GLY B 1 114 ? -15.867 -17.547 -15.602 1 88.31 114 GLY B C 1
ATOM 2862 O O . GLY B 1 114 ? -16.969 -17.219 -15.188 1 88.31 114 GLY B O 1
ATOM 2863 N N . LEU B 1 115 ? -14.898 -16.672 -15.945 1 83.19 115 LEU B N 1
ATOM 2864 C CA . LEU B 1 115 ? -15.148 -15.234 -16.031 1 83.19 115 LEU B CA 1
ATOM 2865 C C . LEU B 1 115 ? -14.68 -14.688 -17.391 1 83.19 115 LEU B C 1
ATOM 2867 O O . LEU B 1 115 ? -13.805 -15.273 -18.031 1 83.19 115 LEU B O 1
ATOM 2871 N N . SER B 1 116 ? -15.32 -13.602 -17.797 1 83.5 116 SER B N 1
ATOM 2872 C CA . SER B 1 116 ? -14.891 -12.969 -19.031 1 83.5 116 SER B CA 1
ATOM 2873 C C . SER B 1 116 ? -13.5 -12.367 -18.906 1 83.5 116 SER B C 1
ATOM 2875 O O . SER B 1 116 ? -13.07 -12.023 -17.797 1 83.5 116 SER B O 1
ATOM 2877 N N . GLU B 1 117 ? -12.805 -12.18 -20.016 1 85.81 117 GLU B N 1
ATOM 2878 C CA . GLU B 1 117 ? -11.484 -11.547 -20.031 1 85.81 117 GLU B CA 1
ATOM 2879 C C . GLU B 1 117 ? -11.562 -10.117 -19.5 1 85.81 117 GLU B C 1
ATOM 2881 O O . GLU B 1 117 ? -10.617 -9.633 -18.875 1 85.81 117 GLU B O 1
ATOM 2886 N N . ARG B 1 118 ? -12.578 -9.492 -19.75 1 77 118 ARG B N 1
ATOM 2887 C CA . ARG B 1 118 ? -12.797 -8.109 -19.328 1 77 118 ARG B CA 1
ATOM 2888 C C . ARG B 1 118 ? -12.734 -7.977 -17.812 1 77 118 ARG B C 1
ATOM 2890 O O . ARG B 1 118 ? -12.273 -6.961 -17.297 1 77 118 ARG B O 1
ATOM 2897 N N . LYS B 1 119 ? -13.141 -9.055 -17.141 1 74.88 119 LYS B N 1
ATOM 2898 C CA . LYS B 1 119 ? -13.141 -9.055 -15.68 1 74.88 119 LYS B CA 1
ATOM 2899 C C . LYS B 1 119 ? -11.789 -9.492 -15.133 1 74.88 119 LYS B C 1
ATOM 2901 O O . LYS B 1 119 ? -11.344 -8.992 -14.094 1 74.88 119 LYS B O 1
ATOM 2906 N N . VAL B 1 120 ? -11.172 -10.305 -15.82 1 85.12 120 VAL B N 1
ATOM 2907 C CA . VAL B 1 120 ? -9.953 -10.938 -15.32 1 85.12 120 VAL B CA 1
ATOM 2908 C C . VAL B 1 120 ? -8.758 -10.008 -15.531 1 85.12 120 VAL B C 1
ATOM 2910 O O . VAL B 1 120 ? -7.926 -9.852 -14.641 1 85.12 120 VAL B O 1
ATOM 2913 N N . LYS B 1 121 ? -8.703 -9.281 -16.641 1 84.75 121 LYS B N 1
ATOM 2914 C CA . LYS B 1 121 ? -7.527 -8.523 -17.047 1 84.75 121 LYS B CA 1
ATOM 2915 C C . LYS B 1 121 ? -7.207 -7.41 -16.047 1 84.75 121 LYS B C 1
ATOM 2917 O O . LYS B 1 121 ? -6.07 -7.297 -15.586 1 84.75 121 LYS B O 1
ATOM 2922 N N . PRO B 1 122 ? -8.219 -6.609 -15.648 1 77.62 122 PRO B N 1
ATOM 2923 C CA . PRO B 1 122 ? -7.883 -5.531 -14.719 1 77.62 122 PRO B CA 1
ATOM 2924 C C . PRO B 1 122 ? -7.406 -6.043 -13.359 1 77.62 122 PRO B C 1
ATOM 2926 O O . PRO B 1 122 ? -6.543 -5.43 -12.734 1 77.62 122 PRO B O 1
ATOM 2929 N N . VAL B 1 123 ? -7.934 -7.152 -12.938 1 81.88 123 VAL B N 1
ATOM 2930 C CA . VAL B 1 123 ? -7.582 -7.715 -11.641 1 81.88 123 VAL B CA 1
ATOM 2931 C C . VAL B 1 123 ? -6.16 -8.273 -11.688 1 81.88 123 VAL B C 1
ATOM 2933 O O . VAL B 1 123 ? -5.379 -8.078 -10.758 1 81.88 123 VAL B O 1
ATOM 2936 N N . VAL B 1 124 ? -5.891 -8.914 -12.781 1 87.62 124 VAL B N 1
ATOM 2937 C CA . VAL B 1 124 ? -4.555 -9.477 -12.969 1 87.62 124 VAL B CA 1
ATOM 2938 C C . VAL B 1 124 ? -3.527 -8.344 -13.031 1 87.62 124 VAL B C 1
ATOM 2940 O O . VAL B 1 124 ? -2.473 -8.422 -12.391 1 87.62 124 VAL B O 1
ATOM 2943 N N . ARG B 1 125 ? -3.875 -7.316 -13.688 1 83.5 125 ARG B N 1
ATOM 2944 C CA . ARG B 1 125 ? -2.971 -6.18 -13.82 1 83.5 125 ARG B CA 1
ATOM 2945 C C . ARG B 1 125 ? -2.781 -5.473 -12.484 1 83.5 125 ARG B C 1
ATOM 2947 O O . ARG B 1 125 ? -1.699 -4.957 -12.195 1 83.5 125 ARG B O 1
ATOM 2954 N N . LYS B 1 126 ? -3.758 -5.43 -11.68 1 80.44 126 LYS B N 1
ATOM 2955 C CA . LYS B 1 126 ? -3.625 -4.883 -10.328 1 80.44 126 LYS B CA 1
ATOM 2956 C C . LYS B 1 126 ? -2.68 -5.727 -9.484 1 80.44 126 LYS B C 1
ATOM 2958 O O . LYS B 1 126 ? -1.885 -5.191 -8.703 1 80.44 126 LYS B O 1
ATOM 2963 N N . ALA B 1 127 ? -2.803 -7.039 -9.672 1 86.12 127 ALA B N 1
ATOM 2964 C CA . ALA B 1 127 ? -1.93 -7.953 -8.938 1 86.12 127 ALA B CA 1
ATOM 2965 C C . ALA B 1 127 ? -0.465 -7.711 -9.289 1 86.12 127 ALA B C 1
ATOM 2967 O O . ALA B 1 127 ? 0.417 -7.852 -8.438 1 86.12 127 ALA B O 1
ATOM 2968 N N . MET B 1 128 ? -0.236 -7.25 -10.508 1 88.25 128 MET B N 1
ATOM 2969 C CA . MET B 1 128 ? 1.125 -7.031 -10.984 1 88.25 128 MET B CA 1
ATOM 2970 C C . MET B 1 128 ? 1.782 -5.867 -10.258 1 88.25 128 MET B C 1
ATOM 2972 O O . MET B 1 128 ? 2.996 -5.867 -10.039 1 88.25 128 MET B O 1
ATOM 2976 N N . LEU B 1 129 ? 0.985 -4.988 -9.781 1 80.44 129 LEU B N 1
ATOM 2977 C CA . LEU B 1 129 ? 1.504 -3.828 -9.062 1 80.44 129 LEU B CA 1
ATOM 2978 C C . LEU B 1 129 ? 2.033 -4.23 -7.691 1 80.44 129 LEU B C 1
ATOM 2980 O O . LEU B 1 129 ? 2.812 -3.496 -7.078 1 80.44 129 LEU B O 1
ATOM 2984 N N . ASN B 1 130 ? 1.646 -5.391 -7.215 1 83.44 130 ASN B N 1
ATOM 2985 C CA . ASN B 1 130 ? 2.119 -5.93 -5.945 1 83.44 130 ASN B CA 1
ATOM 2986 C C . ASN B 1 130 ? 3.123 -7.059 -6.152 1 83.44 130 ASN B C 1
ATOM 2988 O O . ASN B 1 130 ? 3.312 -7.898 -5.27 1 83.44 130 ASN B O 1
ATOM 2992 N N . GLN B 1 131 ? 3.621 -7.156 -7.301 1 89.69 131 GLN B N 1
ATOM 2993 C CA . GLN B 1 131 ? 4.641 -8.125 -7.691 1 89.69 131 GLN B CA 1
ATOM 2994 C C . GLN B 1 131 ? 4.07 -9.539 -7.734 1 89.69 131 GLN B C 1
ATOM 2996 O O . GLN B 1 131 ? 4.809 -10.516 -7.602 1 89.69 131 GLN B O 1
ATOM 3001 N N . MET B 1 132 ? 2.723 -9.57 -7.871 1 92.75 132 MET B N 1
ATOM 3002 C CA . MET B 1 132 ? 2.08 -10.852 -8.156 1 92.75 132 MET B CA 1
ATOM 3003 C C . MET B 1 132 ? 1.731 -10.969 -9.633 1 92.75 132 MET B C 1
ATOM 3005 O O . MET B 1 132 ? 1.12 -10.062 -10.211 1 92.75 132 MET B O 1
ATOM 3009 N N . LEU B 1 133 ? 2.168 -12.008 -10.312 1 94.31 133 LEU B N 1
ATOM 3010 C CA . LEU B 1 133 ? 1.939 -12.258 -11.734 1 94.31 133 LEU B CA 1
ATOM 3011 C C . LEU B 1 133 ? 2.66 -11.227 -12.594 1 94.31 133 LEU B C 1
ATOM 3013 O O . LEU B 1 133 ? 3.152 -10.219 -12.078 1 94.31 133 LEU B O 1
ATOM 3017 N N . ARG B 1 134 ? 2.822 -11.523 -13.781 1 93.44 134 ARG B N 1
ATOM 3018 C CA . ARG B 1 134 ? 3.49 -10.625 -14.719 1 93.44 134 ARG B CA 1
ATOM 3019 C C . ARG B 1 134 ? 3.025 -10.875 -16.141 1 93.44 134 ARG B C 1
ATOM 3021 O O . ARG B 1 134 ? 2.605 -11.984 -16.484 1 93.44 134 ARG B O 1
ATOM 3028 N N . GLU B 1 135 ? 3.01 -9.867 -16.891 1 92.19 135 GLU B N 1
ATOM 3029 C CA . GLU B 1 135 ? 2.66 -9.891 -18.297 1 92.19 135 GLU B CA 1
ATOM 3030 C C . GLU B 1 135 ? 3.801 -9.352 -19.156 1 92.19 135 GLU B C 1
ATOM 3032 O O . GLU B 1 135 ? 3.68 -8.281 -19.766 1 92.19 135 GLU B O 1
ATOM 3037 N N . ASP B 1 136 ? 4.859 -10.117 -19.344 1 85.62 136 ASP B N 1
ATOM 3038 C CA . ASP B 1 136 ? 6.02 -9.688 -20.125 1 85.62 136 ASP B CA 1
ATOM 3039 C C . ASP B 1 136 ? 5.715 -9.703 -21.625 1 85.62 136 ASP B C 1
ATOM 3041 O O . ASP B 1 136 ? 6.305 -8.938 -22.391 1 85.62 136 ASP B O 1
ATOM 3045 N N . VAL B 1 137 ? 4.926 -10.641 -21.984 1 88.94 137 VAL B N 1
ATOM 3046 C CA . VAL B 1 137 ? 4.391 -10.734 -23.344 1 88.94 137 VAL B CA 1
ATOM 3047 C C . VAL B 1 137 ? 2.898 -10.406 -23.328 1 88.94 137 VAL B C 1
ATOM 3049 O O . VAL B 1 137 ? 2.15 -10.906 -22.484 1 88.94 137 VAL B O 1
ATOM 3052 N N . PRO B 1 138 ? 2.543 -9.438 -24.188 1 90.56 138 PRO B N 1
ATOM 3053 C CA . PRO B 1 138 ? 1.135 -9.039 -24.188 1 90.56 138 PRO B CA 1
ATOM 3054 C C . PRO B 1 138 ? 0.182 -10.234 -24.156 1 90.56 138 PRO B C 1
ATOM 3056 O O . PRO B 1 138 ? 0.356 -11.18 -24.922 1 90.56 138 PRO B O 1
ATOM 3059 N N . ASP B 1 139 ? -0.699 -10.227 -23.219 1 92.94 139 ASP B N 1
ATOM 3060 C CA . ASP B 1 139 ? -1.825 -11.141 -23.062 1 92.94 139 ASP B CA 1
ATOM 3061 C C . ASP B 1 139 ? -1.362 -12.492 -22.531 1 92.94 139 ASP B C 1
ATOM 3063 O O . ASP B 1 139 ? -2.127 -13.461 -22.516 1 92.94 139 ASP B O 1
ATOM 3067 N N . HIS B 1 140 ? -0.054 -12.594 -22.188 1 95.69 140 HIS B N 1
ATOM 3068 C CA . HIS B 1 140 ? 0.466 -13.789 -21.531 1 95.69 140 HIS B CA 1
ATOM 3069 C C . HIS B 1 140 ? 0.851 -13.5 -20.094 1 95.69 140 HIS B C 1
ATOM 3071 O O . HIS B 1 140 ? 1.667 -12.617 -19.828 1 95.69 140 HIS B O 1
ATOM 3077 N N . VAL B 1 141 ? 0.255 -14.234 -19.219 1 96.62 141 VAL B N 1
ATOM 3078 C CA . VAL B 1 141 ? 0.45 -14 -17.781 1 96.62 141 VAL B CA 1
ATOM 3079 C C . VAL B 1 141 ? 1.314 -15.109 -17.188 1 96.62 141 VAL B C 1
ATOM 3081 O O . VAL B 1 141 ? 1.126 -16.297 -17.5 1 96.62 141 VAL B O 1
ATOM 3084 N N . PHE B 1 142 ? 2.328 -14.742 -16.438 1 95.69 142 PHE B N 1
ATOM 3085 C CA . PHE B 1 142 ? 3.256 -15.641 -15.766 1 95.69 142 PHE B CA 1
ATOM 3086 C C . PHE B 1 142 ? 3.172 -15.477 -14.25 1 95.69 142 PHE B C 1
ATOM 3088 O O . PHE B 1 142 ? 2.803 -14.414 -13.758 1 95.69 142 PHE B O 1
ATOM 3095 N N . GLN B 1 143 ? 3.496 -16.625 -13.609 1 95.88 143 GLN B N 1
ATOM 3096 C CA . GLN B 1 143 ? 3.697 -16.516 -12.172 1 95.88 143 GLN B CA 1
ATOM 3097 C C . GLN B 1 143 ? 4.984 -15.758 -11.852 1 95.88 143 GLN B C 1
ATOM 3099 O O . GLN B 1 143 ? 6.004 -15.945 -12.523 1 95.88 143 GLN B O 1
ATOM 3104 N N . THR B 1 144 ? 4.945 -14.867 -10.922 1 95.31 144 THR B N 1
ATOM 3105 C CA . THR B 1 144 ? 6.18 -14.391 -10.305 1 95.31 144 THR B CA 1
ATOM 3106 C C . THR B 1 144 ? 6.57 -15.289 -9.133 1 95.31 144 THR B C 1
ATOM 3108 O O . THR B 1 144 ? 5.797 -16.156 -8.719 1 95.31 144 THR B O 1
ATOM 3111 N N . ALA B 1 145 ? 7.723 -15.023 -8.648 1 94 145 ALA B N 1
ATOM 3112 C CA . ALA B 1 145 ? 8.148 -15.773 -7.469 1 94 145 ALA B CA 1
ATOM 3113 C C . ALA B 1 145 ? 7.18 -15.562 -6.305 1 94 145 ALA B C 1
ATOM 3115 O O . ALA B 1 145 ? 6.953 -16.484 -5.512 1 94 145 ALA B O 1
ATOM 3116 N N . SER B 1 146 ? 6.602 -14.391 -6.176 1 93.06 146 SER B N 1
ATOM 3117 C CA . SER B 1 146 ? 5.672 -14.07 -5.094 1 93.06 146 SER B CA 1
ATOM 3118 C C . SER B 1 146 ? 4.371 -14.852 -5.238 1 93.06 146 SER B C 1
ATOM 3120 O O . SER B 1 146 ? 3.898 -15.469 -4.281 1 93.06 146 SER B O 1
ATOM 3122 N N . SER B 1 147 ? 3.758 -14.773 -6.418 1 95.25 147 SER B N 1
ATOM 3123 C CA . SER B 1 147 ? 2.523 -15.516 -6.629 1 95.25 147 SER B CA 1
ATOM 3124 C C . SER B 1 147 ? 2.779 -17.016 -6.617 1 95.25 147 SER B C 1
ATOM 3126 O O . SER B 1 147 ? 1.946 -17.797 -6.137 1 95.25 147 SER B O 1
ATOM 3128 N N . ALA B 1 148 ? 3.939 -17.453 -7.102 1 94.88 148 ALA B N 1
ATOM 3129 C CA . ALA B 1 148 ? 4.309 -18.875 -7.059 1 94.88 148 ALA B CA 1
ATOM 3130 C C . ALA B 1 148 ? 4.441 -19.359 -5.621 1 94.88 148 ALA B C 1
ATOM 3132 O O . ALA B 1 148 ? 4.074 -20.484 -5.305 1 94.88 148 ALA B O 1
ATOM 3133 N N . LEU B 1 149 ? 5.023 -18.531 -4.812 1 90.56 149 LEU B N 1
ATOM 3134 C CA . LEU B 1 149 ? 5.164 -18.859 -3.398 1 90.56 149 LEU B CA 1
ATOM 3135 C C . LEU B 1 149 ? 3.816 -19.219 -2.781 1 90.56 149 LEU B C 1
ATOM 3137 O O . LEU B 1 149 ? 3.707 -20.188 -2.027 1 90.56 149 LEU B O 1
ATOM 3141 N N . LEU B 1 150 ? 2.799 -18.438 -3.096 1 89.94 150 LEU B N 1
ATOM 3142 C CA . LEU B 1 150 ? 1.46 -18.688 -2.572 1 89.94 150 LEU B CA 1
ATOM 3143 C C . LEU B 1 150 ? 0.948 -20.047 -3.023 1 89.94 150 LEU B C 1
ATOM 3145 O O . LEU B 1 150 ? 0.271 -20.75 -2.266 1 89.94 150 LEU B O 1
ATOM 3149 N N . LEU B 1 151 ? 1.325 -20.453 -4.203 1 92.88 151 LEU B N 1
ATOM 3150 C CA . LEU B 1 151 ? 0.861 -21.734 -4.746 1 92.88 151 LEU B CA 1
ATOM 3151 C C . LEU B 1 151 ? 1.681 -22.891 -4.191 1 92.88 151 LEU B C 1
ATOM 3153 O O . LEU B 1 151 ? 1.146 -23.969 -3.955 1 92.88 151 LEU B O 1
ATOM 3157 N N . ARG B 1 152 ? 2.887 -22.672 -3.947 1 90.94 152 ARG B N 1
ATOM 3158 C CA . ARG B 1 152 ? 3.789 -23.734 -3.504 1 90.94 152 ARG B CA 1
ATOM 3159 C C . ARG B 1 152 ? 3.656 -23.969 -2.004 1 90.94 152 ARG B C 1
ATOM 3161 O O . ARG B 1 152 ? 3.854 -25.094 -1.531 1 90.94 152 ARG B O 1
ATOM 3168 N N . ASP B 1 153 ? 3.461 -22.922 -1.322 1 84.62 153 ASP B N 1
ATOM 3169 C CA . ASP B 1 153 ? 3.385 -22.984 0.134 1 84.62 153 ASP B CA 1
ATOM 3170 C C . ASP B 1 153 ? 1.941 -22.859 0.615 1 84.62 153 ASP B C 1
ATOM 3172 O O . ASP B 1 153 ? 1.409 -21.75 0.696 1 84.62 153 ASP B O 1
ATOM 3176 N N . HIS B 1 154 ? 1.41 -23.984 1.021 1 81.56 154 HIS B N 1
ATOM 3177 C CA . HIS B 1 154 ? 0.007 -24.031 1.415 1 81.56 154 HIS B CA 1
ATOM 3178 C C . HIS B 1 154 ? -0.254 -23.156 2.633 1 81.56 154 HIS B C 1
ATOM 3180 O O . HIS B 1 154 ? -1.334 -22.562 2.766 1 81.56 154 HIS B O 1
ATOM 3186 N N . ASN B 1 155 ? 0.749 -23 3.439 1 74.25 155 ASN B N 1
ATOM 3187 C CA . ASN B 1 155 ? 0.587 -22.125 4.605 1 74.25 155 ASN B CA 1
ATOM 3188 C C . ASN B 1 155 ? 0.48 -20.656 4.207 1 74.25 155 ASN B C 1
ATOM 3190 O O . ASN B 1 155 ? -0.326 -19.922 4.773 1 74.25 155 ASN B O 1
ATOM 3194 N N . MET B 1 156 ? 1.276 -20.297 3.256 1 80.75 156 MET B N 1
ATOM 3195 C CA . MET B 1 156 ? 1.235 -18.922 2.766 1 80.75 156 MET B CA 1
ATOM 3196 C C . MET B 1 156 ? -0.087 -18.641 2.062 1 80.75 156 MET B C 1
ATOM 3198 O O . MET B 1 156 ? -0.645 -17.547 2.203 1 80.75 156 MET B O 1
ATOM 3202 N N . MET B 1 157 ? -0.579 -19.656 1.375 1 84.12 157 MET B N 1
ATOM 3203 C CA . MET B 1 157 ? -1.871 -19.484 0.712 1 84.12 157 MET B CA 1
ATOM 3204 C C . MET B 1 157 ? -2.994 -19.359 1.735 1 84.12 157 MET B C 1
ATOM 3206 O O . MET B 1 157 ? -3.904 -18.547 1.564 1 84.12 157 MET B O 1
ATOM 3210 N N . ASN B 1 158 ? -2.91 -20.094 2.713 1 76 158 ASN B N 1
ATOM 3211 C CA . ASN B 1 158 ? -3.906 -20.016 3.775 1 76 158 ASN B CA 1
ATOM 3212 C C . ASN B 1 158 ? -3.871 -18.656 4.473 1 76 158 ASN B C 1
ATOM 3214 O O . ASN B 1 158 ? -4.918 -18.094 4.812 1 76 158 ASN B O 1
ATOM 3218 N N . TYR B 1 159 ? -2.666 -18.25 4.676 1 75.5 159 TYR B N 1
ATOM 3219 C CA . TYR B 1 159 ? -2.48 -16.922 5.273 1 75.5 159 TYR B CA 1
ATOM 3220 C C . TYR B 1 159 ? -3.072 -15.836 4.383 1 75.5 159 TYR B C 1
ATOM 3222 O O . TYR B 1 159 ? -3.818 -14.977 4.859 1 75.5 159 TYR B O 1
ATOM 3230 N N . TYR B 1 160 ? -2.756 -15.922 3.168 1 80.94 160 TYR B N 1
ATOM 3231 C CA . TYR B 1 160 ? -3.289 -15 2.168 1 80.94 160 TYR B CA 1
ATOM 3232 C C . TYR B 1 160 ? -4.812 -15.031 2.162 1 80.94 160 TYR B C 1
ATOM 3234 O O . TYR B 1 160 ? -5.457 -13.977 2.213 1 80.94 160 TYR B O 1
ATOM 3242 N N . GLY B 1 161 ? -5.371 -16.156 2.158 1 78.75 161 GLY B N 1
ATOM 3243 C CA . GLY B 1 161 ? -6.816 -16.328 2.17 1 78.75 161 GLY B CA 1
ATOM 3244 C C . GLY B 1 161 ? -7.473 -15.773 3.424 1 78.75 161 GLY B C 1
ATOM 3245 O O . GLY B 1 161 ? -8.547 -15.18 3.359 1 78.75 161 GLY B O 1
ATOM 3246 N N . PHE B 1 162 ? -6.848 -15.977 4.488 1 73.81 162 PHE B N 1
ATOM 3247 C CA . PHE B 1 162 ? -7.359 -15.492 5.766 1 73.81 162 PHE B CA 1
ATOM 3248 C C . PHE B 1 162 ? -7.5 -13.977 5.75 1 73.81 162 PHE B C 1
ATOM 3250 O O . PHE B 1 162 ? -8.531 -13.438 6.145 1 73.81 162 PHE B O 1
ATOM 3257 N N . PHE B 1 163 ? -6.562 -13.297 5.281 1 74.62 163 PHE B N 1
ATOM 3258 C CA . PHE B 1 163 ? -6.566 -11.836 5.305 1 74.62 163 PHE B CA 1
ATOM 3259 C C . PHE B 1 163 ? -7.535 -11.281 4.27 1 74.62 163 PHE B C 1
ATOM 3261 O O . PHE B 1 163 ? -8.289 -10.344 4.555 1 74.62 163 PHE B O 1
ATOM 3268 N N . VAL B 1 164 ? -7.551 -11.867 3.156 1 75.94 164 VAL B N 1
ATOM 3269 C CA . VAL B 1 164 ? -8.328 -11.297 2.064 1 75.94 164 VAL B CA 1
ATOM 3270 C C . VAL B 1 164 ? -9.812 -11.633 2.256 1 75.94 164 VAL B C 1
ATOM 3272 O O . VAL B 1 164 ? -10.68 -10.836 1.915 1 75.94 164 VAL B O 1
ATOM 3275 N N . GLU B 1 165 ? -10.102 -12.727 2.842 1 71.38 165 GLU B N 1
ATOM 3276 C CA . GLU B 1 165 ? -11.492 -13.172 2.916 1 71.38 165 GLU B CA 1
ATOM 3277 C C . GLU B 1 165 ? -12.102 -12.844 4.277 1 71.38 165 GLU B C 1
ATOM 3279 O O . GLU B 1 165 ? -13.32 -12.68 4.395 1 71.38 165 GLU B O 1
ATOM 3284 N N . GLN B 1 166 ? -11.242 -12.797 5.215 1 70.06 166 GLN B N 1
ATOM 3285 C CA . GLN B 1 166 ? -11.828 -12.664 6.543 1 70.06 166 GLN B CA 1
ATOM 3286 C C . GLN B 1 166 ? -11.492 -11.305 7.156 1 70.06 166 GLN B C 1
ATOM 3288 O O . GLN B 1 166 ? -12.375 -10.602 7.645 1 70.06 166 GLN B O 1
ATOM 3293 N N . ILE B 1 167 ? -10.234 -10.977 7.094 1 67.94 167 ILE B N 1
ATOM 3294 C CA . ILE B 1 167 ? -9.797 -9.789 7.824 1 67.94 167 ILE B CA 1
ATOM 3295 C C . ILE B 1 167 ? -10.227 -8.531 7.07 1 67.94 167 ILE B C 1
ATOM 3297 O O . ILE B 1 167 ? -10.711 -7.574 7.68 1 67.94 167 ILE B O 1
ATOM 3301 N N . LEU B 1 168 ? -10.078 -8.578 5.828 1 69.25 168 LEU B N 1
ATOM 3302 C CA . LEU B 1 168 ? -10.406 -7.402 5.02 1 69.25 168 LEU B CA 1
ATOM 3303 C C . LEU B 1 168 ? -11.883 -7.055 5.145 1 69.25 168 LEU B C 1
ATOM 3305 O O . LEU B 1 168 ? -12.234 -5.906 5.426 1 69.25 168 LEU B O 1
ATOM 3309 N N . PRO B 1 169 ? -12.812 -7.961 5.102 1 64.88 169 PRO B N 1
ATOM 3310 C CA . PRO B 1 169 ? -14.227 -7.645 5.289 1 64.88 169 PRO B CA 1
ATOM 3311 C C . PRO B 1 169 ? -14.555 -7.23 6.723 1 64.88 169 PRO B C 1
ATOM 3313 O O . PRO B 1 169 ? -15.438 -6.391 6.938 1 64.88 169 PRO B O 1
ATOM 3316 N N . ALA B 1 170 ? -13.859 -7.777 7.621 1 63.38 170 ALA B N 1
ATOM 3317 C CA . ALA B 1 170 ? -14.086 -7.426 9.023 1 63.38 170 ALA B CA 1
ATOM 3318 C C . ALA B 1 170 ? -13.672 -5.98 9.297 1 63.38 170 ALA B C 1
ATOM 3320 O O . ALA B 1 170 ? -14.289 -5.305 10.125 1 63.38 170 ALA B O 1
ATOM 3321 N N . SER B 1 171 ? -12.648 -5.539 8.602 1 64.69 171 SER B N 1
ATOM 3322 C CA . SER B 1 171 ? -12.188 -4.164 8.781 1 64.69 171 SER B CA 1
ATOM 3323 C C . SER B 1 171 ? -13.242 -3.164 8.336 1 64.69 171 SER B C 1
ATOM 3325 O O . SER B 1 171 ? -13.328 -2.059 8.875 1 64.69 171 SER B O 1
ATOM 3327 N N . ALA B 1 172 ? -14.023 -3.525 7.402 1 60.53 172 ALA B N 1
ATOM 3328 C CA . ALA B 1 172 ? -15.109 -2.664 6.938 1 60.53 172 ALA B CA 1
ATOM 3329 C C . ALA B 1 172 ? -16.188 -2.516 8 1 60.53 172 ALA B C 1
ATOM 3331 O O . ALA B 1 172 ? -16.922 -1.526 8.016 1 60.53 172 ALA B O 1
ATOM 3332 N N . LYS B 1 173 ? -16.266 -3.492 8.859 1 60.34 173 LYS B N 1
ATOM 3333 C CA . LYS B 1 173 ? -17.25 -3.445 9.93 1 60.34 173 LYS B CA 1
ATOM 3334 C C . LYS B 1 173 ? -16.797 -2.52 11.055 1 60.34 173 LYS B C 1
ATOM 3336 O O . LYS B 1 173 ? -17.594 -2.121 11.906 1 60.34 173 LYS B O 1
ATOM 3341 N N . LEU B 1 174 ? -15.547 -2.256 10.984 1 61.03 174 LEU B N 1
ATOM 3342 C CA . LEU B 1 174 ? -15.039 -1.313 11.977 1 61.03 174 LEU B CA 1
ATOM 3343 C C . LEU B 1 174 ? -15.75 0.03 11.867 1 61.03 174 LEU B C 1
ATOM 3345 O O . LEU B 1 174 ? -16.062 0.66 12.883 1 61.03 174 LEU B O 1
ATOM 3349 N N . THR B 1 175 ? -15.992 0.441 10.703 1 58.94 175 THR B N 1
ATOM 3350 C CA . THR B 1 175 ? -16.703 1.701 10.492 1 58.94 175 THR B CA 1
ATOM 3351 C C . THR B 1 175 ? -18.062 1.679 11.18 1 58.94 175 THR B C 1
ATOM 3353 O O . THR B 1 175 ? -18.453 2.652 11.828 1 58.94 175 THR B O 1
ATOM 3356 N N . GLU B 1 176 ? -18.688 0.557 10.938 1 60.19 176 GLU B N 1
ATOM 3357 C CA . GLU B 1 176 ? -20 0.418 11.57 1 60.19 176 GLU B CA 1
ATOM 3358 C C . GLU B 1 176 ? -19.875 0.431 13.094 1 60.19 176 GLU B C 1
ATOM 3360 O O . GLU B 1 176 ? -20.703 1.026 13.781 1 60.19 176 GLU B O 1
ATOM 3365 N N . ALA B 1 177 ? -18.875 -0.225 13.523 1 62.38 177 ALA B N 1
ATOM 3366 C CA . ALA B 1 177 ? -18.641 -0.271 14.969 1 62.38 177 ALA B CA 1
ATOM 3367 C C . ALA B 1 177 ? -18.297 1.112 15.516 1 62.38 177 ALA B C 1
ATOM 3369 O O . ALA B 1 177 ? -18.734 1.48 16.609 1 62.38 177 ALA B O 1
ATOM 3370 N N . LEU B 1 178 ? -17.594 1.895 14.773 1 63.34 178 LEU B N 1
ATOM 3371 C CA . LEU B 1 178 ? -17.188 3.24 15.172 1 63.34 178 LEU B CA 1
ATOM 3372 C C . LEU B 1 178 ? -18.391 4.172 15.242 1 63.34 178 LEU B C 1
ATOM 3374 O O . LEU B 1 178 ? -18.469 5.039 16.109 1 63.34 178 LEU B O 1
ATOM 3378 N N . LYS B 1 179 ? -19.203 3.918 14.375 1 59.06 179 LYS B N 1
ATOM 3379 C CA . LYS B 1 179 ? -20.422 4.73 14.359 1 59.06 179 LYS B CA 1
ATOM 3380 C C . LYS B 1 179 ? -21.297 4.426 15.57 1 59.06 179 LYS B C 1
ATOM 3382 O O . LYS B 1 179 ? -21.938 5.32 16.125 1 5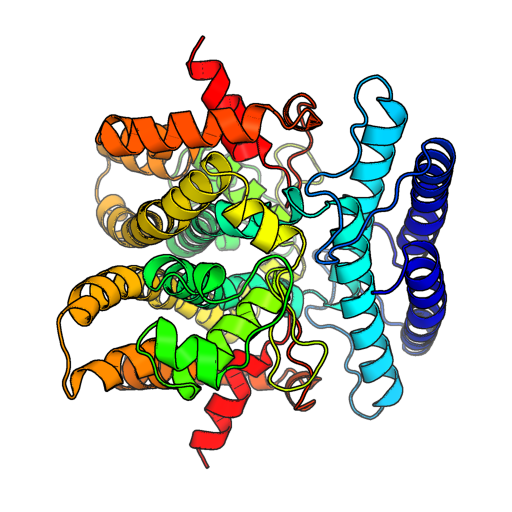9.06 179 LYS B O 1
ATOM 3387 N N . LYS B 1 180 ? -21.281 3.16 15.82 1 57.19 180 LYS B N 1
ATOM 3388 C CA . LYS B 1 180 ? -22.062 2.752 16.984 1 57.19 180 LYS B CA 1
ATOM 3389 C C . LYS B 1 180 ? -21.422 3.227 18.281 1 57.19 180 LYS B C 1
ATOM 3391 O O . LYS B 1 180 ? -22.109 3.521 19.25 1 57.19 180 LYS B O 1
ATOM 3396 N N . TYR B 1 181 ? -20.141 3.193 18.344 1 49.94 181 TYR B N 1
ATOM 3397 C CA . TYR B 1 181 ? -19.375 3.537 19.531 1 49.94 181 TYR B CA 1
ATOM 3398 C C . TYR B 1 181 ? -19.438 5.035 19.812 1 49.94 181 TYR B C 1
ATOM 3400 O O . TYR B 1 181 ? -19.125 5.48 20.922 1 49.94 181 TYR B O 1
ATOM 3408 N N . LYS B 1 182 ? -19.453 5.883 18.812 1 51 182 LYS B N 1
ATOM 3409 C CA . LYS B 1 182 ? -19.609 7.297 19.141 1 51 182 LYS B CA 1
ATOM 3410 C C . LYS B 1 182 ? -20.594 7.477 20.312 1 51 182 LYS B C 1
ATOM 3412 O O . LYS B 1 182 ? -20.422 8.391 21.125 1 51 182 LYS B O 1
ATOM 3417 N N . ASP B 1 183 ? -21.5 6.59 20.453 1 44.72 183 ASP B N 1
ATOM 3418 C CA . ASP B 1 183 ? -22.531 6.797 21.469 1 44.72 183 ASP B CA 1
ATOM 3419 C C . ASP B 1 183 ? -22.266 5.965 22.719 1 44.72 183 ASP B C 1
ATOM 3421 O O . ASP B 1 183 ? -22.984 6.07 23.703 1 44.72 183 ASP B O 1
ATOM 3425 N N . SER B 1 184 ? -21.469 4.91 22.703 1 43.59 184 SER B N 1
ATOM 3426 C CA . SER B 1 184 ? -21.453 4.023 23.859 1 43.59 184 SER B CA 1
ATOM 3427 C C . SER B 1 184 ? -20.297 4.348 24.797 1 43.59 184 SER B C 1
ATOM 3429 O O . SER B 1 184 ? -19.172 4.523 24.344 1 43.59 184 SER B O 1
ATOM 3431 N N . THR B 1 185 ? -20.422 5.094 25.828 1 41.94 185 THR B N 1
ATOM 3432 C CA . THR B 1 185 ? -19.516 5.379 26.938 1 41.94 185 THR B CA 1
ATOM 3433 C C . THR B 1 185 ? -18.922 4.09 27.484 1 41.94 185 THR B C 1
ATOM 3435 O O . THR B 1 185 ? -18.016 4.129 28.328 1 41.94 185 THR B O 1
ATOM 3438 N N . THR B 1 186 ? -19.469 2.863 27.734 1 39.69 186 THR B N 1
ATOM 3439 C CA . THR B 1 186 ? -19.203 1.721 28.609 1 39.69 186 THR B CA 1
ATOM 3440 C C . THR B 1 186 ? -18.172 0.792 27.969 1 39.69 186 THR B C 1
ATOM 3442 O O . THR B 1 186 ? -17.672 1.063 26.875 1 39.69 186 THR B O 1
ATOM 3445 N N . ALA B 1 187 ? -18.219 -0.643 28.438 1 41.53 187 ALA B N 1
ATOM 3446 C CA . ALA B 1 187 ? -17.438 -1.854 28.219 1 41.53 187 ALA B CA 1
ATOM 3447 C C . ALA B 1 187 ? -17.156 -2.076 26.734 1 41.53 187 ALA B C 1
ATOM 3449 O O . ALA B 1 187 ? -16.125 -2.637 26.359 1 41.53 187 ALA B O 1
ATOM 3450 N N . GLN B 1 188 ? -17.875 -1.843 25.891 1 43.5 188 GLN B N 1
ATOM 3451 C CA . GLN B 1 188 ? -17.891 -1.976 24.438 1 43.5 188 GLN B CA 1
ATOM 3452 C C . GLN B 1 188 ? -16.859 -1.052 23.797 1 43.5 188 GLN B C 1
ATOM 3454 O O . GLN B 1 188 ? -16.547 -1.2 22.609 1 43.5 188 GLN B O 1
ATOM 3459 N N . ASP B 1 189 ? -16.484 -0.082 24.469 1 44.91 189 ASP B N 1
ATOM 3460 C CA . ASP B 1 189 ? -15.266 0.69 24.219 1 44.91 189 ASP B CA 1
ATOM 3461 C C . ASP B 1 189 ? -14.055 -0.224 24.094 1 44.91 189 ASP B C 1
ATOM 3463 O O . ASP B 1 189 ? -13.141 0.05 23.297 1 44.91 189 ASP B O 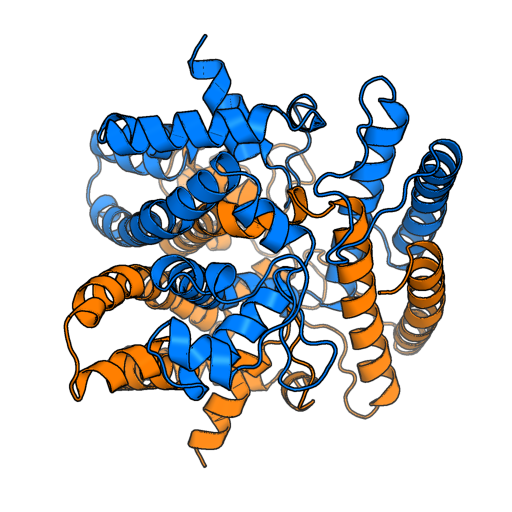1
ATOM 3467 N N . THR B 1 190 ? -14.094 -1.218 24.875 1 40.28 190 THR B N 1
ATOM 3468 C CA . THR B 1 190 ? -13.039 -2.223 24.875 1 40.28 190 THR B CA 1
ATOM 3469 C C . THR B 1 190 ? -12.961 -2.908 23.516 1 40.28 190 THR B C 1
ATOM 3471 O O . THR B 1 190 ? -11.867 -3.188 23.016 1 40.28 190 THR B O 1
ATOM 3474 N N . ALA B 1 191 ? -14.148 -3.221 23 1 41.22 191 ALA B N 1
ATOM 3475 C CA . ALA B 1 191 ? -14.164 -3.971 21.75 1 41.22 191 ALA B CA 1
ATOM 3476 C C . ALA B 1 191 ? -13.523 -3.168 20.609 1 41.22 191 ALA B C 1
ATOM 3478 O O . ALA B 1 191 ? -12.773 -3.715 19.797 1 41.22 191 ALA B O 1
ATOM 3479 N N . LEU B 1 192 ? -13.875 -1.929 20.594 1 44.03 192 LEU B N 1
ATOM 3480 C CA . LEU B 1 192 ? -13.266 -1.029 19.625 1 44.03 192 LEU B CA 1
ATOM 3481 C C . LEU B 1 192 ? -11.766 -0.91 19.844 1 44.03 192 LEU B C 1
ATOM 3483 O O . LEU B 1 192 ? -10.984 -0.87 18.891 1 44.03 192 LEU B O 1
ATOM 3487 N N . SER B 1 193 ? -11.492 -0.665 21.172 1 42.12 193 SER B N 1
ATOM 3488 C CA . SER B 1 193 ? -10.078 -0.655 21.547 1 42.12 193 SER B CA 1
ATOM 3489 C C . SER B 1 193 ? -9.359 -1.889 21.016 1 42.12 193 SER B C 1
ATOM 3491 O O . SER B 1 193 ? -8.18 -1.826 20.672 1 42.12 193 SER B O 1
ATOM 3493 N N . LEU B 1 194 ? -10.102 -2.934 21.094 1 42.66 194 LEU B N 1
ATOM 3494 C CA . LEU B 1 194 ? -9.594 -4.227 20.641 1 42.66 194 LEU B CA 1
ATOM 3495 C C . LEU B 1 194 ? -9.352 -4.23 19.141 1 42.66 194 LEU B C 1
ATOM 3497 O O . LEU B 1 194 ? -8.445 -4.902 18.656 1 42.66 194 LEU B O 1
ATOM 3501 N N . THR B 1 195 ? -10.273 -3.537 18.438 1 42.41 195 THR B N 1
ATOM 3502 C CA . THR B 1 195 ? -10.219 -3.52 16.984 1 42.41 195 THR B CA 1
ATOM 3503 C C . THR B 1 195 ? -8.953 -2.824 16.484 1 42.41 195 THR B C 1
ATOM 3505 O O . THR B 1 195 ? -8.391 -3.203 15.461 1 42.41 195 THR B O 1
ATOM 3508 N N . LEU B 1 196 ? -8.672 -1.721 17.172 1 43.72 196 LEU B N 1
ATOM 3509 C CA . LEU B 1 196 ? -7.547 -0.952 16.656 1 43.72 196 LEU B CA 1
ATOM 3510 C C . LEU B 1 196 ? -6.219 -1.554 17.109 1 43.72 196 LEU B C 1
ATOM 3512 O O . LEU B 1 196 ? -5.172 -1.28 16.516 1 43.72 196 LEU B O 1
ATOM 3516 N N . ASN B 1 197 ? -6.305 -2.016 18.359 1 40.62 197 ASN B N 1
ATOM 3517 C CA . ASN B 1 197 ? -5.121 -2.822 18.641 1 40.62 197 ASN B CA 1
ATOM 3518 C C . ASN B 1 197 ? -5.129 -4.125 17.844 1 40.62 197 ASN B C 1
ATOM 3520 O O . ASN B 1 197 ? -5.883 -5.047 18.156 1 40.62 197 ASN B O 1
ATOM 3524 N N . THR B 1 198 ? -4.84 -3.996 16.672 1 44.56 198 THR B N 1
ATOM 3525 C CA . THR B 1 198 ? -4.926 -4.969 15.586 1 44.56 198 THR B CA 1
ATOM 3526 C C . THR B 1 198 ? -4.809 -6.391 16.125 1 44.56 198 THR B C 1
ATOM 3528 O O . THR B 1 198 ? -5.512 -7.297 15.664 1 44.56 198 THR B O 1
ATOM 3531 N N . LYS B 1 199 ? -3.957 -6.535 17.203 1 45.91 199 LYS B N 1
ATOM 3532 C CA . LYS B 1 199 ? -3.654 -7.871 17.703 1 45.91 199 LYS B CA 1
ATOM 3533 C C . LYS B 1 199 ? -4.844 -8.453 18.469 1 45.91 199 LYS B C 1
ATOM 3535 O O . LYS B 1 199 ? -5.211 -9.609 18.266 1 45.91 199 LYS B O 1
ATOM 3540 N N . ASP B 1 200 ? -5.199 -7.664 19.281 1 47 200 ASP B N 1
ATOM 3541 C CA . ASP B 1 200 ? -6.23 -8.172 20.188 1 47 200 ASP B CA 1
ATOM 3542 C C . ASP B 1 200 ? -7.551 -8.383 19.453 1 47 200 ASP B C 1
ATOM 3544 O O . ASP B 1 200 ? -8.25 -9.367 19.703 1 47 200 ASP B O 1
ATOM 3548 N N . VAL B 1 201 ? -7.84 -7.613 18.609 1 46.97 201 VAL B N 1
ATOM 3549 C CA . VAL B 1 201 ? -9.086 -7.746 17.859 1 46.97 201 VAL B CA 1
ATOM 3550 C C . VAL B 1 201 ? -9.016 -8.961 16.938 1 46.97 201 VAL B C 1
ATOM 3552 O O . VAL B 1 201 ? -9.961 -9.75 16.875 1 46.97 201 VAL B O 1
ATOM 3555 N N . LEU B 1 202 ? -7.836 -8.875 16.281 1 52.31 202 LEU B N 1
ATOM 3556 C CA . LEU B 1 202 ? -7.695 -10.055 15.43 1 52.31 202 LEU B CA 1
ATOM 3557 C C . LEU B 1 202 ? -7.781 -11.336 16.266 1 52.31 202 LEU B C 1
ATOM 3559 O O . LEU B 1 202 ? -8.477 -12.281 15.883 1 52.31 202 LEU B O 1
ATOM 3563 N N . PHE B 1 203 ? -7.164 -11.219 17.422 1 52.41 203 PHE B N 1
ATOM 3564 C CA . PHE B 1 203 ? -7.156 -12.414 18.266 1 52.41 203 PHE B CA 1
ATOM 3565 C C . PHE B 1 203 ? -8.555 -12.711 18.797 1 52.41 203 PHE B C 1
ATOM 3567 O O . PHE B 1 203 ? -8.977 -13.867 18.844 1 52.41 203 PHE B O 1
ATOM 3574 N N . LYS B 1 204 ? -9.102 -11.766 19.281 1 51.06 204 LYS B N 1
ATOM 3575 C CA . LYS B 1 204 ? -10.453 -11.984 19.797 1 51.06 204 LYS B CA 1
ATOM 3576 C C . LYS B 1 204 ? -11.391 -12.469 18.688 1 51.06 204 LYS B C 1
ATOM 3578 O O . LYS B 1 204 ? -12.25 -13.32 18.922 1 51.06 204 LYS B O 1
ATOM 3583 N N . TYR B 1 205 ? -11.18 -11.75 17.625 1 51.56 205 TYR B N 1
ATOM 3584 C CA . TYR B 1 205 ? -11.945 -12.227 16.484 1 51.56 205 TYR B CA 1
ATOM 3585 C C . TYR B 1 205 ? -11.602 -13.68 16.156 1 51.56 205 TYR B C 1
ATOM 3587 O O . TYR B 1 205 ? -12.5 -14.484 15.898 1 51.56 205 TYR B O 1
ATOM 3595 N N . LEU B 1 206 ? -10.336 -13.875 16.203 1 58.78 206 LEU B N 1
ATOM 3596 C CA . LEU B 1 206 ? -9.883 -15.227 15.891 1 58.78 206 LEU B CA 1
ATOM 3597 C C . LEU B 1 206 ? -10.367 -16.219 16.953 1 58.78 206 LEU B C 1
ATOM 3599 O O . LEU B 1 206 ? -10.68 -17.359 16.641 1 58.78 206 LEU B O 1
ATOM 3603 N N . GLU B 1 207 ? -10.383 -15.68 18.125 1 56.38 207 GLU B N 1
ATOM 3604 C CA . GLU B 1 207 ? -10.859 -16.516 19.219 1 56.38 207 GLU B CA 1
ATOM 3605 C C . GLU B 1 207 ? -12.328 -16.891 19.031 1 56.38 207 GLU B C 1
ATOM 3607 O O . GLU B 1 207 ? -12.773 -17.938 19.5 1 56.38 207 GLU B O 1
ATOM 3612 N N . GLN B 1 208 ? -12.977 -16.109 18.375 1 52.91 208 GLN B N 1
ATOM 3613 C CA . GLN B 1 208 ? -14.406 -16.359 18.203 1 52.91 208 GLN B CA 1
ATOM 3614 C C . GLN B 1 208 ? -14.664 -17.312 17.047 1 52.91 208 GLN B C 1
ATOM 3616 O O . GLN B 1 208 ? -15.789 -17.797 16.875 1 52.91 208 GLN B O 1
ATOM 3621 N N . SER B 1 209 ? -13.75 -17.469 16.344 1 50.31 209 SER B N 1
ATOM 3622 C CA . SER B 1 209 ? -13.859 -18.438 15.258 1 50.31 209 SER B CA 1
ATOM 3623 C C . SER B 1 209 ? -12.688 -19.422 15.266 1 50.31 209 SER B C 1
ATOM 3625 O O . SER B 1 209 ? -11.625 -19.109 14.719 1 50.31 209 SER B O 1
ATOM 3627 N N . PRO B 1 210 ? -13 -20.484 15.984 1 55.44 210 PRO B N 1
ATOM 3628 C CA . PRO B 1 210 ? -11.938 -21.5 16.047 1 55.44 210 PRO B CA 1
ATOM 3629 C C . PRO B 1 210 ? -11.352 -21.812 14.672 1 55.44 210 PRO B C 1
ATOM 3631 O O . PRO B 1 210 ? -10.148 -22.047 14.547 1 55.44 210 PRO B O 1
ATOM 3634 N N . GLU B 1 211 ? -12.188 -21.781 13.758 1 54.56 211 GLU B N 1
ATOM 3635 C CA . GLU B 1 211 ? -11.703 -22.062 12.406 1 54.56 211 GLU B CA 1
ATOM 3636 C C . GLU B 1 211 ? -10.742 -20.969 11.922 1 54.56 211 GLU B C 1
ATOM 3638 O O . GLU B 1 211 ? -9.695 -21.281 11.344 1 54.56 211 GLU B O 1
ATOM 3643 N N . LEU B 1 212 ? -11.18 -19.875 12.258 1 57.97 212 LEU B N 1
ATOM 3644 C CA . LEU B 1 212 ? -10.336 -18.75 11.852 1 57.97 212 LEU B CA 1
ATOM 3645 C C . LEU B 1 212 ? -9.031 -18.75 12.648 1 57.97 212 LEU B C 1
ATOM 3647 O O . LEU B 1 212 ? -7.973 -18.438 12.102 1 57.97 212 LEU B O 1
ATOM 3651 N N . MET B 1 213 ? -9.156 -19.047 13.891 1 58.5 213 MET B N 1
ATOM 3652 C CA . MET B 1 213 ? -7.969 -19.172 14.727 1 58.5 213 MET B CA 1
ATOM 3653 C C . MET B 1 213 ? -7.012 -20.219 14.172 1 58.5 213 MET B C 1
ATOM 3655 O O . MET B 1 213 ? -5.801 -19.984 14.125 1 58.5 213 MET B O 1
ATOM 3659 N N . ALA B 1 214 ? -7.559 -21.266 13.805 1 56.97 214 ALA B N 1
ATOM 3660 C CA . ALA B 1 214 ? -6.734 -22.328 13.227 1 56.97 214 ALA B CA 1
ATOM 3661 C C . ALA B 1 214 ? -6.031 -21.844 11.961 1 56.97 214 ALA B C 1
ATOM 3663 O O . ALA B 1 214 ? -4.848 -22.141 11.758 1 56.97 214 ALA B O 1
ATOM 3664 N N . ARG B 1 215 ? -6.773 -21.156 11.242 1 57.5 215 ARG B N 1
ATOM 3665 C CA . ARG B 1 215 ? -6.191 -20.641 10.008 1 57.5 215 ARG B CA 1
ATOM 3666 C C . ARG B 1 215 ? -5.09 -19.625 10.312 1 57.5 215 ARG B C 1
ATOM 3668 O O . ARG B 1 215 ? -4.066 -19.594 9.625 1 57.5 215 ARG B O 1
ATOM 3675 N N . PHE B 1 216 ? -5.418 -18.859 11.297 1 61.06 216 PHE B N 1
ATOM 3676 C CA . PHE B 1 216 ? -4.434 -17.859 11.719 1 61.06 216 PHE B CA 1
ATOM 3677 C C . PHE B 1 216 ? -3.168 -18.531 12.227 1 61.06 216 PHE B C 1
ATOM 3679 O O . PHE B 1 216 ? -2.059 -18.156 11.852 1 61.06 216 PHE B O 1
ATOM 3686 N N . VAL B 1 217 ? -3.379 -19.453 13.133 1 56.47 217 VAL B N 1
ATOM 3687 C CA . VAL B 1 217 ? -2.242 -20.172 13.695 1 56.47 217 VAL B CA 1
ATOM 3688 C C . VAL B 1 217 ? -1.461 -20.859 12.586 1 56.47 217 VAL B C 1
ATOM 3690 O O . VAL B 1 217 ? -0.228 -20.828 12.562 1 56.47 217 VAL B O 1
ATOM 3693 N N . GLY B 1 218 ? -2.131 -21.484 11.734 1 52.97 218 GLY B N 1
ATOM 3694 C CA . GLY B 1 218 ? -1.483 -22.109 10.594 1 52.97 218 GLY B CA 1
ATOM 3695 C C . GLY B 1 218 ? -0.722 -21.125 9.727 1 52.97 218 GLY B C 1
ATOM 3696 O O . GLY B 1 218 ? 0.384 -21.422 9.266 1 52.97 218 GLY B O 1
ATOM 3697 N N . ALA B 1 219 ? -1.378 -20.016 9.523 1 54.81 219 ALA B N 1
ATOM 3698 C CA . ALA B 1 219 ? -0.732 -18.984 8.727 1 54.81 219 ALA B CA 1
ATOM 3699 C C . ALA B 1 219 ? 0.534 -18.469 9.406 1 54.81 219 ALA B C 1
ATOM 3701 O O . ALA B 1 219 ? 1.542 -18.219 8.75 1 54.81 219 ALA B O 1
ATOM 3702 N N . MET B 1 220 ? 0.354 -18.25 10.711 1 58 220 MET B N 1
ATOM 3703 C CA . MET B 1 220 ? 1.487 -17.734 11.477 1 58 220 MET B CA 1
ATOM 3704 C C . MET B 1 220 ? 2.627 -18.75 11.5 1 58 220 MET B C 1
ATOM 3706 O O . MET B 1 220 ? 3.797 -18.375 11.562 1 58 220 MET B O 1
ATOM 3710 N N . GLU B 1 221 ? 2.34 -19.984 11.594 1 51.72 221 GLU B N 1
ATOM 3711 C CA . GLU B 1 221 ? 3.381 -21.016 11.516 1 51.72 221 GLU B CA 1
ATOM 3712 C C . GLU B 1 221 ? 4.164 -20.906 10.211 1 51.72 221 GLU B C 1
ATOM 3714 O O . GLU B 1 221 ? 5.363 -21.188 10.18 1 51.72 221 GLU B O 1
ATOM 3719 N N . GLY B 1 222 ? 3.479 -20.594 9.203 1 46.53 222 GLY B N 1
ATOM 3720 C CA . GLY B 1 222 ? 4.164 -20.391 7.934 1 46.53 222 GLY B CA 1
ATOM 3721 C C . GLY B 1 222 ? 5.027 -19.141 7.918 1 46.53 222 GLY B C 1
ATOM 3722 O O . GLY B 1 222 ? 6.051 -19.094 7.234 1 46.53 222 GLY B O 1
ATOM 3723 N N . VAL B 1 223 ? 4.5 -18.125 8.617 1 47 223 VAL B N 1
ATOM 3724 C CA . VAL B 1 223 ? 5.25 -16.875 8.672 1 47 223 VAL B CA 1
ATOM 3725 C C . VAL B 1 223 ? 6.445 -17.031 9.609 1 47 223 VAL B C 1
ATOM 3727 O O . VAL B 1 223 ? 7.508 -16.453 9.375 1 47 223 VAL B O 1
ATOM 3730 N N . ASP B 1 224 ? 6.367 -17.625 10.75 1 46.34 224 ASP B N 1
ATOM 3731 C CA . ASP B 1 224 ? 7.445 -17.766 11.719 1 46.34 224 ASP B CA 1
ATOM 3732 C C . ASP B 1 224 ? 8.703 -18.328 11.07 1 46.34 224 ASP B C 1
ATOM 3734 O O . ASP B 1 224 ? 9.789 -18.281 11.656 1 46.34 224 ASP B O 1
ATOM 3738 N N . LYS B 1 225 ? 8.594 -18.938 9.992 1 42.97 225 LYS B N 1
ATOM 3739 C CA . LYS B 1 225 ? 9.898 -19.328 9.484 1 42.97 225 LYS B CA 1
ATOM 3740 C C . LYS B 1 225 ? 10.672 -18.125 8.961 1 42.97 225 LYS B C 1
ATOM 3742 O O . LYS B 1 225 ? 11.773 -18.281 8.422 1 42.97 225 LYS B O 1
ATOM 3747 N N . ASP B 1 226 ? 10.062 -17.078 8.883 1 38.12 226 ASP B N 1
ATOM 3748 C CA . ASP B 1 226 ? 10.766 -15.883 8.414 1 38.12 226 ASP B CA 1
ATOM 3749 C C . ASP B 1 226 ? 11.625 -15.281 9.523 1 38.12 226 ASP B C 1
ATOM 3751 O O . ASP B 1 226 ? 11.102 -14.859 10.562 1 38.12 226 ASP B O 1
ATOM 3755 N N . PRO B 1 227 ? 12.867 -15.664 9.672 1 36.66 227 PRO B N 1
ATOM 3756 C CA . PRO B 1 227 ? 13.805 -15.109 10.648 1 36.66 227 PRO B CA 1
ATOM 3757 C C . PRO B 1 227 ? 13.648 -13.602 10.828 1 36.66 227 PRO B C 1
ATOM 3759 O O . PRO B 1 227 ? 14.211 -13.031 11.766 1 36.66 227 PRO B O 1
ATOM 3762 N N . SER B 1 228 ? 13.328 -12.938 9.836 1 35 228 SER B N 1
ATOM 3763 C CA . SER B 1 228 ? 13.242 -11.484 9.945 1 35 228 SER B CA 1
ATOM 3764 C C . SER B 1 228 ? 12.273 -11.07 11.047 1 35 228 SER B C 1
ATOM 3766 O O . SER B 1 228 ? 12.18 -9.891 11.383 1 35 228 SER B O 1
ATOM 3768 N N . GLN B 1 229 ? 11.5 -11.914 11.414 1 36.16 229 GLN B N 1
ATOM 3769 C CA . GLN B 1 229 ? 10.539 -11.781 12.508 1 36.16 229 GLN B CA 1
ATOM 3770 C C . GLN B 1 229 ? 11.242 -11.594 13.844 1 36.16 229 GLN B 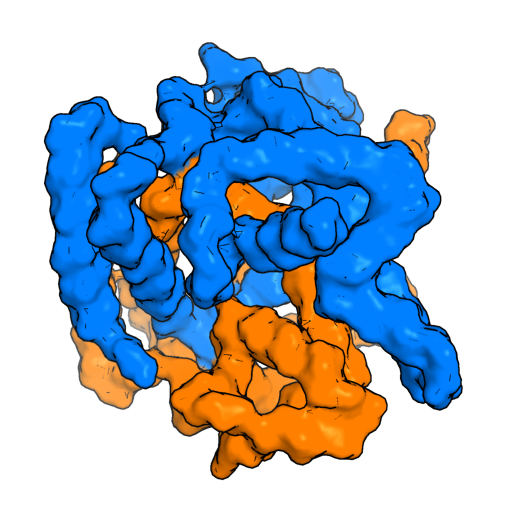C 1
ATOM 3772 O O . GLN B 1 229 ? 10.602 -11.281 14.852 1 36.16 229 GLN B O 1
ATOM 3777 N N . SER B 1 230 ? 12.281 -12.195 13.969 1 33.25 230 SER B N 1
ATOM 3778 C CA . SER B 1 230 ? 13.039 -12.055 15.203 1 33.25 230 SER B CA 1
ATOM 3779 C C . SER B 1 230 ? 13.523 -10.625 15.398 1 33.25 230 SER B C 1
ATOM 3781 O O . SER B 1 230 ? 14.016 -10.266 16.469 1 33.25 230 SER B O 1
ATOM 3783 N N . GLN B 1 231 ? 13.773 -9.992 14.312 1 33.16 231 GLN B N 1
ATOM 3784 C CA . GLN B 1 231 ? 14.398 -8.711 14.633 1 33.16 231 GLN B CA 1
ATOM 3785 C C . GLN B 1 231 ? 13.359 -7.691 15.078 1 33.16 231 GLN B C 1
ATOM 3787 O O . GLN B 1 231 ? 12.336 -7.508 14.414 1 33.16 231 GLN B O 1
ATOM 3792 N N . LYS B 1 232 ? 13.242 -7.293 16.344 1 32.56 232 LYS B N 1
ATOM 3793 C CA . LYS B 1 232 ? 12.398 -6.508 17.234 1 32.56 232 LYS B CA 1
ATOM 3794 C C . LYS B 1 232 ? 11.711 -5.371 16.484 1 32.56 232 LYS B C 1
ATOM 3796 O O . LYS B 1 232 ? 10.492 -5.215 16.562 1 32.56 232 LYS B O 1
ATOM 3801 N N . HIS B 1 233 ? 12.195 -4.035 16.625 1 33.16 233 HIS B N 1
ATOM 3802 C CA . HIS B 1 233 ? 11.648 -2.703 16.844 1 33.16 233 HIS B CA 1
ATOM 3803 C C . HIS B 1 233 ? 11.312 -2.025 15.523 1 33.16 233 HIS B C 1
ATOM 3805 O O . HIS B 1 233 ? 10.992 -0.835 15.492 1 33.16 233 HIS B O 1
ATOM 3811 N N . VAL B 1 234 ? 11.734 -2.518 14.352 1 33.91 234 VAL B N 1
ATOM 3812 C CA . VAL B 1 234 ? 11.578 -1.435 13.391 1 33.91 234 VAL B CA 1
ATOM 3813 C C . VAL B 1 234 ? 10.234 -1.576 12.672 1 33.91 234 VAL B C 1
ATOM 3815 O O . VAL B 1 234 ? 9.992 -2.574 11.984 1 33.91 234 VAL B O 1
ATOM 3818 N N . ILE B 1 235 ? 9.172 -0.996 13.25 1 38.59 235 ILE B N 1
ATOM 3819 C CA . ILE B 1 235 ? 7.895 -0.847 12.562 1 38.59 235 ILE B CA 1
ATOM 3820 C C . ILE B 1 235 ? 8.117 -0.25 11.18 1 38.59 235 ILE B C 1
ATOM 3822 O O . ILE B 1 235 ? 8.602 0.876 11.047 1 38.59 235 ILE B O 1
ATOM 3826 N N . THR B 1 236 ? 8.453 -1.041 10.211 1 45.03 236 THR B N 1
ATOM 3827 C CA . THR B 1 236 ? 8.516 -0.538 8.844 1 45.03 236 THR B CA 1
ATOM 3828 C C . THR B 1 236 ? 7.23 -0.851 8.086 1 45.03 236 THR B C 1
ATOM 3830 O O . THR B 1 236 ? 6.418 -1.659 8.547 1 45.03 236 THR B O 1
ATOM 3833 N N . ARG B 1 237 ? 6.922 -0.056 7.168 1 51.41 237 ARG B N 1
ATOM 3834 C CA . ARG B 1 237 ? 5.77 -0.258 6.293 1 51.41 237 ARG B CA 1
ATOM 3835 C C . ARG B 1 237 ? 5.652 -1.719 5.871 1 51.41 237 ARG B C 1
ATOM 3837 O O . ARG B 1 237 ? 4.566 -2.186 5.523 1 51.41 237 ARG B O 1
ATOM 3844 N N . TYR B 1 238 ? 6.754 -2.428 6.062 1 45.06 238 TYR B N 1
ATOM 3845 C CA . TYR B 1 238 ? 6.766 -3.768 5.484 1 45.06 238 TYR B CA 1
ATOM 3846 C C . TYR B 1 238 ? 6.984 -4.824 6.562 1 45.06 238 TYR B C 1
ATOM 3848 O O . TYR B 1 238 ? 7.156 -6.008 6.254 1 45.06 238 TYR B O 1
ATOM 3856 N N . SER B 1 239 ? 7.098 -4.32 7.809 1 46.25 239 SER B N 1
ATOM 3857 C CA . SER B 1 239 ? 7.398 -5.328 8.82 1 46.25 239 SER B CA 1
ATOM 3858 C C . SER B 1 239 ? 6.18 -6.195 9.109 1 46.25 239 SER B C 1
ATOM 3860 O O . SER B 1 239 ? 5.082 -5.68 9.336 1 46.25 239 SER B O 1
ATOM 3862 N N . TRP B 1 240 ? 6.23 -7.391 8.688 1 41.91 240 TRP B N 1
ATOM 3863 C CA . TRP B 1 240 ? 5.273 -8.422 9.07 1 41.91 240 TRP B CA 1
ATOM 3864 C C . TRP B 1 240 ? 5.129 -8.492 10.586 1 41.91 240 TRP B C 1
ATOM 3866 O O . TRP B 1 240 ? 4.082 -8.898 11.102 1 41.91 240 TRP B O 1
ATOM 3876 N N . THR B 1 241 ? 6.156 -8.297 11.266 1 40.53 241 THR B N 1
ATOM 3877 C CA . THR B 1 241 ? 6.191 -8.539 12.703 1 40.53 241 THR B CA 1
ATOM 3878 C C . THR B 1 241 ? 5.125 -7.715 13.422 1 40.53 241 THR B C 1
ATOM 3880 O O . THR B 1 241 ? 4.723 -8.047 14.539 1 40.53 241 THR B O 1
ATOM 3883 N N . GLU B 1 242 ? 4.93 -6.746 12.883 1 41 242 GLU B N 1
ATOM 3884 C CA . GLU B 1 242 ? 3.947 -5.98 13.648 1 41 242 GLU B CA 1
ATOM 3885 C C . GLU B 1 242 ? 2.648 -6.762 13.812 1 41 242 GLU B C 1
ATOM 3887 O O . GLU B 1 242 ? 1.958 -6.617 14.828 1 41 242 GLU B O 1
ATOM 3892 N N . LEU B 1 243 ? 2.375 -7.477 12.773 1 39.75 243 LEU B N 1
ATOM 3893 C CA . LEU B 1 243 ? 1.182 -8.289 12.969 1 39.75 243 LEU B CA 1
ATOM 3894 C C . LEU B 1 243 ? 1.503 -9.539 13.789 1 39.75 243 LEU B C 1
ATOM 3896 O O . LEU B 1 243 ? 0.65 -10.031 14.523 1 39.75 243 LEU B O 1
ATOM 3900 N N . GLY B 1 244 ? 2.746 -10.078 13.695 1 33.84 244 GLY B N 1
ATOM 3901 C CA . GLY B 1 244 ? 3.037 -11.375 14.281 1 33.84 244 GLY B CA 1
ATOM 3902 C C . GLY B 1 244 ? 3.48 -11.289 15.727 1 33.84 244 GLY B C 1
ATOM 3903 O O . GLY B 1 244 ? 3.094 -12.125 16.547 1 33.84 244 GLY B O 1
ATOM 3904 N N . LYS B 1 245 ? 4.566 -10.586 16.094 1 35.16 245 LYS B N 1
ATOM 3905 C CA . LYS B 1 245 ? 5.137 -10.766 17.422 1 35.16 245 LYS B CA 1
ATOM 3906 C C . LYS B 1 245 ? 4.09 -10.531 18.516 1 35.16 245 LYS B C 1
ATOM 3908 O O . LYS B 1 245 ? 4.008 -11.297 19.469 1 35.16 245 LYS B O 1
ATOM 3913 N N . PRO B 1 246 ? 3.668 -9.461 18.562 1 32.59 246 PRO B N 1
ATOM 3914 C CA . PRO B 1 246 ? 2.777 -9.453 19.734 1 32.59 246 PRO B CA 1
ATOM 3915 C C . PRO B 1 246 ? 1.719 -10.555 19.672 1 32.59 246 PRO B C 1
ATOM 3917 O O . PRO B 1 246 ? 1.164 -10.938 20.703 1 32.59 246 PRO B O 1
ATOM 3920 N N . LEU B 1 247 ? 1.488 -10.961 18.562 1 31.94 247 LEU B N 1
ATOM 3921 C CA . LEU B 1 247 ? 0.579 -12.102 18.562 1 31.94 247 LEU B CA 1
ATOM 3922 C C . LEU B 1 247 ? 1.259 -13.336 19.141 1 31.94 247 LEU B C 1
ATOM 3924 O O . LEU B 1 247 ? 0.6 -14.195 19.719 1 31.94 247 LEU B O 1
ATOM 3928 N N . LEU B 1 248 ? 2.473 -13.477 18.891 1 30.97 248 LEU B N 1
ATOM 3929 C CA . LEU B 1 248 ? 3.121 -14.656 19.453 1 30.97 248 LEU B CA 1
ATOM 3930 C C . LEU B 1 248 ? 3.379 -14.469 20.953 1 30.97 248 LEU B C 1
ATOM 3932 O O . LEU B 1 248 ? 3.531 -15.445 21.688 1 30.97 248 LEU B O 1
ATOM 3936 N N . SER B 1 249 ? 3.75 -13.375 21.344 1 29.31 249 SER B N 1
ATOM 3937 C CA . SER B 1 249 ? 4.023 -13.344 22.781 1 29.31 249 SER B CA 1
ATOM 3938 C C . SER B 1 249 ? 2.758 -13.609 23.594 1 29.31 249 SER B C 1
ATOM 3940 O O . SER B 1 249 ? 2.799 -13.641 24.828 1 29.31 249 SER B O 1
ATOM 3942 N N . ILE B 1 250 ? 1.683 -13.492 23.078 1 27.53 250 ILE B N 1
ATOM 3943 C CA . ILE B 1 250 ? 0.563 -13.891 23.922 1 27.53 250 ILE B CA 1
ATOM 3944 C C . ILE B 1 250 ? 0.534 -15.414 24.062 1 27.53 250 ILE B C 1
ATOM 3946 O O . ILE B 1 250 ? -0.188 -15.953 24.906 1 27.53 250 ILE B O 1
ATOM 3950 N N . SER B 1 251 ? 1.038 -16.062 23.094 1 26.33 251 SER B N 1
ATOM 3951 C CA . SER B 1 251 ? 0.948 -17.469 23.422 1 26.33 251 SER B CA 1
ATOM 3952 C C . SER B 1 251 ? 1.865 -17.828 24.578 1 26.33 251 SER B C 1
ATOM 3954 O O . SER B 1 251 ? 1.819 -18.953 25.094 1 26.33 251 SER B O 1
ATOM 3956 N N . VAL B 1 252 ? 2.854 -16.984 24.922 1 23.91 252 VAL B N 1
ATOM 3957 C CA . VAL B 1 252 ? 3.492 -17.672 26.031 1 23.91 252 VAL B CA 1
ATOM 3958 C C . VAL B 1 252 ? 2.721 -17.406 27.328 1 23.91 252 VAL B C 1
ATOM 3960 O O . VAL B 1 252 ? 2.311 -16.281 27.594 1 23.91 252 VAL B O 1
#

Nearest PDB structures (foldseek):
  7bqo-assembly1_A-2  TM=8.758E-01  e=7.317E-11  Hymenoscyphus scutula
  7bqp-assembly1_A-2  TM=8.759E-01  e=4.052E-10  Hymenoscyphus scutula
  7bqj-assembly1_B  TM=8.753E-01  e=1.227E-09  Aspergillus bombycis
  7wup-assembly1_B  TM=7.664E-01  e=4.272E-06  Apiospora montagnei NRRL 25634
  8gx4-assembly1_A  TM=6.665E-01  e=3.673E-06  Apiospora montagnei NRRL 25634

Secondary structure (DSSP, 8-state):
---HHHHHHHHHHHHHHHHHHHHHTT-----STTS-SSPPP-TT-HHHHHHHHHHHHHHHHHHHHHHHHHHTTHHHHHHHHHHHHHHHHHHTTTGGGS-TTSEEEHHHHHHHHT--HHHHHHHHHHHHTTT-SEEEETTEEE--HHHHHHHH-HHHHHHHHHIIIIIHHHHHHHHHHHHHHTT--STTHHHHHHHHSHHHHHHHHHHH-HHHHHHHHHHHHHHTT-GGGG--S---TT-SHHHHHHHHTTT-/---HHHHHHHHHHHHHHHHHHHHHTT-----STTS-SSPPP-TT-HHHHHHHHHHHHHHHHHHHHHHHHHHTTHHHHHHHHHHHHHHHHHHTTTGGGS-TTSEEEHHHHHHHHT--HHHHHHHHHHHHTTT-SEEEETTEEE--HHHHHHHH-HHHHHHHHHIIIIIHHHHHHHHHHHHHHTT--STTHHHHHHHHSHHHHHHHHHHH-HHHHHHHHHHHHHHTT-GGGSS-S---TT-SHHHHHHHHTTT-

Organism: Botryotinia fuckeliana (strain B05.10) (NCBI:txid332648)

Radius of gyration: 22.02 Å; Cα contacts (8 Å, |Δi|>4): 701; chains: 2; bounding box: 57×51×53 Å

Foldseek 3Di:
DDDLVRLVVLLVVLVVVLVVVCVVVVADDDFALPHALDDDDCVVPVVNLVSVVSNVQSVVVSVDVVCDDPSNCVCVVCVVVLLVLLLVCLVLVLLVQADSPFKDFLVSSCVNSVHDSVVVVVSQVSCVVVSAWDPPDPRIIHGTSNSSCLVVDVLQVLLSCLCSPPVVVVVVCLVVLVVVVVPDPDDSVVQNVQVVLVQNNQVVVCVVPVVSVVSVVSNLVVVVVPCSLPPPDDPDPPDPNSRHVVNVVVVD/DDDLVRLVVLLVVLVVVLVVVCVVVVADDDFALPHALDDDDCVVPVVNLVSVVSNVQSVVVSVDVVCDDPSNCVCVVCVVVLLVLLLVCLVLVLLVQADSPFKDFLVSSCVNSVHDSVVVVVSQVSCVVVSAWDPPDPRIIHGTSNSSCLVVDVLQVLLSCLCSPPVVVVVVCLVVLVVVVVPPPDPSVVQNVQVVLVQNNQVVVCVVPVVSVVSVVSNLVVVVVRCSLPPPDDPDPPDPNSNPVVNVVVVD

Solvent-accessible surface area (backbone atoms only — not comparable to full-atom values): 26335 Å² total; per-residue (Å²): 131,82,48,68,67,58,38,52,52,49,38,54,54,42,45,49,54,51,49,52,51,30,57,74,65,73,51,79,75,50,51,46,51,85,34,56,44,57,52,81,82,44,80,95,34,64,68,56,47,51,41,51,49,49,32,39,52,40,31,50,54,49,31,41,50,72,43,18,26,53,47,46,46,30,52,70,61,44,40,31,56,50,50,39,35,49,31,51,38,58,75,49,42,50,68,75,51,35,45,71,92,45,61,29,36,49,68,56,34,19,65,69,57,72,44,56,49,82,59,47,51,61,38,52,55,54,35,35,66,57,52,24,36,42,61,90,45,92,65,33,36,28,37,11,7,27,43,37,37,36,71,72,32,63,34,48,33,44,34,52,47,45,34,46,66,46,44,34,34,50,34,29,46,46,56,55,48,50,63,54,42,77,70,52,86,62,81,68,51,50,57,53,48,22,52,70,41,55,53,52,24,51,44,52,52,22,65,72,28,62,68,49,31,49,42,46,52,46,18,46,61,49,49,64,70,43,67,71,53,69,62,83,75,67,88,42,84,52,44,58,38,76,68,44,45,70,52,51,59,63,71,104,129,80,49,70,67,58,36,53,52,49,37,54,56,40,44,48,54,50,49,52,51,31,56,74,66,74,51,82,78,51,52,46,51,84,34,56,44,58,53,81,79,44,80,94,34,62,69,57,46,50,42,51,49,50,32,40,53,41,31,51,54,49,31,40,50,73,44,19,26,51,46,48,46,30,53,70,59,42,41,32,57,52,50,38,36,50,32,51,38,59,74,50,42,50,69,75,49,35,44,71,91,45,62,29,38,50,68,55,33,18,65,69,55,72,45,56,48,81,59,47,51,61,38,50,54,54,35,35,65,58,52,25,35,43,62,91,45,90,66,32,37,28,37,11,6,27,43,37,36,36,70,72,32,63,35,49,34,44,34,52,48,45,35,45,68,47,44,34,37,51,34,29,46,45,57,56,50,50,62,56,42,77,70,50,86,60,78,66,48,51,56,52,48,23,52,68,43,54,52,52,22,50,43,51,53,21,65,72,28,63,67,51,30,50,42,46,51,46,17,46,61,51,48,64,70,42,66,73,56,69,63,80,79,70,86,43,83,52,45,58,37,74,66,43,46,70,51,51,59,63,70,103

InterPro domains:
  IPR029063 S-adenosyl-L-methionine-dependent methyltransferase superfamily [G3DSA:3.40.50.150] (163-249)
  IPR036388 Winged helix-like DNA-binding domain superfamily [G3DSA:1.10.10.10] (76-160)
  IPR036390 Winged helix DNA-binding domain superfamily [SSF46785] (64-155)

Sequence (504 aa):
MSSIKELSERIARKSAIVEKWLAGKNAKVSFDQEAKDEYPDTDGESEIGMVRMVVIDDTSAFCDLFLGPREVLAPVWGAAIDNAAQQFIYHFNILHAIPLDGEATYAEISAKVGLSERKVKPVVRKAMLNQMLREDVPDHVFQTASSALLLRDHNMMNYYGFFVEQILPASAKLTEALKKYKDSTTAQDTALSLTLNTKDVLFKYLEQSPELMARFVGAMEGVDKDPSQSQKHVITRYSWTELGKPLLSISVMSSIKELSERIARKSAIVEKWLAGKNAKVSFDQEAKDEYPDTDGESEIGMVRMVVIDDTSAFCDLFLGPREVLAPVWGAAIDNAAQQFIYHFNILHAIPLDGEATYAEISAKVGLSERKVKPVVRKAMLNQMLREDVPDHVFQTASSALLLRDHNMMNYYGFFVEQILPASAKLTEALKKYKDSTTAQDTALSLTLNTKDVLFKYLEQSPELMARFVGAMEGVDKDPSQSQKHVITRYSWTELGKPLLSISV